Protein 3K25 (pdb70)

InterPro domains:
  IPR008183 Aldose 1-/Glucose-6-phosphate 1-epimerase [PF01263] (28-263)
  IPR011013 Galactose mutarotase-like domain superfamily [SSF74650] (13-287)
  IPR014718 Glycoside hydrolase-type carbohydrate-binding [G3DSA:2.70.98.10] (2-289)

Secondary structure (DSSP, 8-state):
-EEEEE--B--EEEEEETTTTEEEEEEGGGTSEEEEEEETTEE-B-B-TTGGGSTTSPP-BSB-EEBS-SS--GGGEEEETTEEEE--TTBSGGGS--EEEEEE-SSSEEEEEEEE--HHHHTTS-S-EEEEEEEEEETTEEEEEEEEEE-SS---B--EE--EEE-S--TT-EEE-S-SEEEETTT--EEE--S---TTSSEEEEEE---SSSEEEEEETTTTEEEEEEE-TT--EEEEEEESSS-EEEEEEESS-TTHHHH-TT-B---TTEEEEEEEEEEEE--/-EEEEE--B--EEEEEETTTTEEEEEETTSSSEEEEEEETTEE-B-B-HHHHTSTTS---BS--EEBS-SS--GGGEEESSS-EEE--TTBSTTTS--EEEEEE-SSSEEEEEEEE--HHHHHHS-S-EEEEEEEEEETTEEEEEEEEEE-SS---B--EE--EEE-S--TT-EEE--BSEEEETTTTEEEE--S---TTSSEEEEEE--BSSSEEEEEETTTTEEEEEEE-TT--EEEEEEESSSSEEEEEEESS-TTHHHH-TT-B---TTEEEEEEEEEEEE--

Structure (mmCIF, N/CA/C/O backbone):
data_3K25
#
_entry.id   3K25
#
_cell.length_a   145.566
_cell.length_b   145.566
_cell.length_c   60.950
_cell.angle_alpha   90.00
_cell.angle_beta   90.00
_cell.angle_gamma   120.00
#
_symmetry.space_group_name_H-M   'P 65'
#
loop_
_entity.id
_entity.type
_entity.pdbx_description
1 polymer 'Slr1438 protein'
2 non-polymer 'PHOSPHATE ION'
3 water water
#
loop_
_atom_site.group_PDB
_atom_site.id
_atom_site.type_symbol
_atom_site.label_atom_id
_atom_site.label_alt_id
_atom_site.label_comp_id
_atom_site.label_asym_id
_atom_site.label_entity_id
_atom_site.label_seq_id
_atom_site.pdbx_PDB_ins_code
_atom_site.Cartn_x
_atom_site.Cartn_y
_atom_site.Cartn_z
_atom_site.occupancy
_atom_site.B_iso_or_equiv
_atom_site.auth_seq_id
_atom_site.auth_comp_id
_atom_site.auth_asym_id
_atom_site.auth_atom_id
_atom_site.pdbx_PDB_model_num
ATOM 9 N N . TYR A 1 2 ? -61.011 -22.399 19.455 1.00 59.47 2 TYR A N 1
ATOM 10 C CA . TYR A 1 2 ? -61.571 -21.343 18.621 1.00 52.16 2 TYR A CA 1
ATOM 11 C C . TYR A 1 2 ? -60.583 -20.192 18.552 1.00 51.41 2 TYR A C 1
ATOM 12 O O . TYR A 1 2 ? -60.205 -19.623 19.570 1.00 55.06 2 TYR A O 1
ATOM 21 N N . ASN A 1 3 ? -60.161 -19.855 17.341 1.00 43.09 3 ASN A N 1
ATOM 22 C CA . ASN A 1 3 ? -59.201 -18.788 17.154 1.00 39.73 3 ASN A CA 1
ATOM 23 C C . ASN A 1 3 ? -59.715 -17.704 16.243 1.00 32.74 3 ASN A C 1
ATOM 24 O O . ASN A 1 3 ? -60.551 -17.959 15.374 1.00 28.36 3 ASN A O 1
ATOM 29 N N . ILE A 1 4 ? -59.230 -16.485 16.467 1.00 46.69 4 ILE A N 1
ATOM 30 C CA . ILE A 1 4 ? -59.596 -15.346 15.635 1.00 42.99 4 ILE A CA 1
ATOM 31 C C . ILE A 1 4 ? -58.386 -14.449 15.459 1.00 45.20 4 ILE A C 1
ATOM 32 O O . ILE A 1 4 ? -57.709 -14.110 16.430 1.00 47.84 4 ILE A O 1
ATOM 37 N N . SER A 1 5 ? -58.112 -14.087 14.209 1.00 52.87 5 SER A N 1
ATOM 38 C CA . SER A 1 5 ? -56.985 -13.221 13.877 1.00 54.01 5 SER A CA 1
ATOM 39 C C . SER A 1 5 ? -57.401 -12.428 12.667 1.00 50.99 5 SER A C 1
ATOM 40 O O . SER A 1 5 ? -58.424 -12.728 12.055 1.00 47.56 5 SER A O 1
ATOM 43 N N . PHE A 1 6 ? -56.602 -11.431 12.310 1.00 49.54 6 PHE A N 1
ATOM 44 C CA . PHE A 1 6 ? -56.922 -10.613 11.152 1.00 46.18 6 PHE A CA 1
ATOM 45 C C . PHE A 1 6 ? -55.699 -9.911 10.566 1.00 46.09 6 PHE A C 1
ATOM 46 O O . PHE A 1 6 ? -54.760 -9.568 11.283 1.00 48.59 6 PHE A O 1
ATOM 54 N N . THR A 1 7 ? -55.720 -9.710 9.253 1.00 47.08 7 THR A N 1
ATOM 55 C CA . THR A 1 7 ? -54.648 -9.018 8.560 1.00 45.26 7 THR A CA 1
ATOM 56 C C . THR A 1 7 ? -55.195 -7.599 8.459 1.00 43.16 7 THR A C 1
ATOM 57 O O . THR A 1 7 ? -56.349 -7.405 8.085 1.00 40.75 7 THR A O 1
ATOM 61 N N . PRO A 1 8 ? -54.385 -6.588 8.800 1.00 46.32 8 PRO A N 1
ATOM 62 C CA . PRO A 1 8 ? -54.858 -5.200 8.735 1.00 44.49 8 PRO A CA 1
ATOM 63 C C . PRO A 1 8 ? -55.137 -4.730 7.318 1.00 40.02 8 PRO A C 1
ATOM 64 O O . PRO A 1 8 ? -54.987 -5.489 6.361 1.00 41.64 8 PRO A O 1
ATOM 68 N N . ASP A 1 9 ? -55.543 -3.475 7.185 1.00 60.33 9 ASP A N 1
ATOM 69 C CA . ASP A 1 9 ? -55.821 -2.931 5.872 1.00 56.98 9 ASP A CA 1
ATOM 70 C C . ASP A 1 9 ? -54.512 -2.460 5.258 1.00 54.31 9 ASP A C 1
ATOM 71 O O . ASP A 1 9 ? -53.603 -2.037 5.970 1.00 57.91 9 ASP A O 1
ATOM 76 N N . ARG A 1 10 ? -54.410 -2.557 3.937 1.00 31.53 10 ARG A N 1
ATOM 77 C CA . ARG A 1 10 ? -53.229 -2.100 3.215 1.00 28.13 10 ARG A CA 1
ATOM 78 C C . ARG A 1 10 ? -53.702 -1.526 1.894 1.00 23.20 10 ARG A C 1
ATOM 79 O O . ARG A 1 10 ? -54.288 -2.223 1.078 1.00 20.13 10 ARG A O 1
ATOM 87 N N . PRO A 1 11 ? -53.452 -0.232 1.666 1.00 26.35 11 PRO A N 1
ATOM 88 C CA . PRO A 1 11 ? -53.867 0.447 0.432 1.00 25.38 11 PRO A CA 1
ATOM 89 C C . PRO A 1 11 ? -53.139 0.019 -0.822 1.00 25.11 11 PRO A C 1
ATOM 90 O O . PRO A 1 11 ? -52.070 -0.591 -0.765 1.00 28.64 11 PRO A O 1
ATOM 94 N N . LEU A 1 12 ? -53.734 0.356 -1.961 1.00 24.96 12 LEU A N 1
ATOM 95 C CA . LEU A 1 12 ? -53.144 0.038 -3.244 1.00 26.21 12 LEU A CA 1
ATOM 96 C C . LEU A 1 12 ? -51.812 0.785 -3.305 1.00 29.73 12 LEU A C 1
ATOM 97 O O . LEU A 1 12 ? -51.751 2.024 -3.341 1.00 31.50 12 LEU A O 1
ATOM 102 N N . THR A 1 13 ? -50.740 0.004 -3.311 1.00 23.24 13 THR A N 1
ATOM 103 C CA . THR A 1 13 ? -49.395 0.548 -3.311 1.00 21.55 13 THR A CA 1
ATOM 104 C C . THR A 1 13 ? -48.614 0.229 -4.571 1.00 24.95 13 THR A C 1
ATOM 105 O O . THR A 1 13 ? -48.578 -0.920 -5.026 1.00 27.06 13 THR A O 1
ATOM 109 N N . TYR A 1 14 ? -47.988 1.257 -5.132 1.00 28.38 14 TYR A N 1
ATOM 110 C CA . TYR A 1 14 ? -47.166 1.093 -6.319 1.00 29.66 14 TYR A CA 1
ATOM 111 C C . TYR A 1 14 ? -45.727 0.959 -5.867 1.00 32.77 14 TYR A C 1
ATOM 112 O O . TYR A 1 14 ? -45.324 1.564 -4.877 1.00 36.17 14 TYR A O 1
ATOM 121 N N . HIS A 1 15 ? -44.963 0.140 -6.581 1.00 27.25 15 HIS A N 1
ATOM 122 C CA . HIS A 1 15 ? -43.554 -0.090 -6.257 1.00 28.52 15 HIS A CA 1
ATOM 123 C C . HIS A 1 15 ? -42.673 0.276 -7.438 1.00 30.98 15 HIS A C 1
ATOM 124 O O . HIS A 1 15 ? -42.852 -0.231 -8.544 1.00 30.15 15 HIS A O 1
ATOM 131 N N . LEU A 1 16 ? -41.723 1.170 -7.201 1.00 29.00 16 LEU A N 1
ATOM 132 C CA . LEU A 1 16 ? -40.822 1.601 -8.262 1.00 32.96 16 LEU A CA 1
ATOM 133 C C . LEU A 1 16 ? -39.404 1.126 -7.979 1.00 38.65 16 LEU A C 1
ATOM 134 O O . LEU A 1 16 ? -38.990 1.041 -6.816 1.00 39.33 16 LEU A O 1
ATOM 139 N N . GLU A 1 17 ? -38.664 0.813 -9.044 1.00 27.83 17 GLU A N 1
ATOM 140 C CA . GLU A 1 17 ? -37.297 0.353 -8.875 1.00 36.37 17 GLU A CA 1
ATOM 141 C C . GLU A 1 17 ? -36.359 0.450 -10.074 1.00 41.91 17 GLU A C 1
ATOM 142 O O . GLU A 1 17 ? -36.785 0.508 -11.236 1.00 38.95 17 GLU A O 1
ATOM 148 N N . ASP A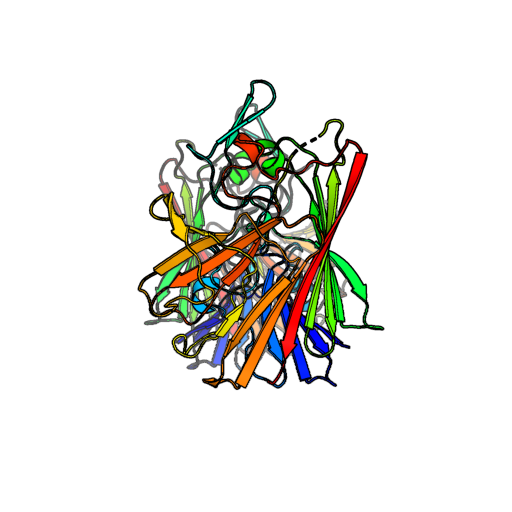 1 18 ? -35.071 0.479 -9.730 1.00 25.80 18 ASP A N 1
ATOM 149 C CA . ASP A 1 18 ? -33.952 0.477 -10.659 1.00 36.90 18 ASP A CA 1
ATOM 150 C C . ASP A 1 18 ? -33.047 -0.596 -10.053 1.00 45.11 18 ASP A C 1
ATOM 151 O O . ASP A 1 18 ? -32.243 -0.309 -9.160 1.00 47.22 18 ASP A O 1
ATOM 156 N N . ASP A 1 19 ? -33.212 -1.837 -10.524 1.00 37.66 19 ASP A N 1
ATOM 157 C CA . ASP A 1 19 ? -32.435 -2.978 -10.031 1.00 47.68 19 ASP A CA 1
ATOM 158 C C . ASP A 1 19 ? -30.944 -2.763 -10.194 1.00 57.00 19 ASP A C 1
ATOM 159 O O . ASP A 1 19 ? -30.146 -3.501 -9.633 1.00 61.28 19 ASP A O 1
ATOM 164 N N . GLN A 1 20 ? -30.579 -1.742 -10.962 1.00 47.27 20 GLN A N 1
ATOM 165 C CA . GLN A 1 20 ? -29.184 -1.417 -11.186 1.00 58.01 20 GLN A CA 1
ATOM 166 C C . GLN A 1 20 ? -28.620 -0.627 -10.026 1.00 60.15 20 GLN A C 1
ATOM 167 O O . GLN A 1 20 ? -27.573 -0.963 -9.491 1.00 65.44 20 GLN A O 1
ATOM 173 N N . SER A 1 21 ? -29.319 0.426 -9.635 1.00 47.19 21 SER A N 1
ATOM 174 C CA . SER A 1 21 ? -28.867 1.257 -8.529 1.00 48.59 21 SER A CA 1
ATOM 175 C C . SER A 1 21 ? -29.357 0.672 -7.227 1.00 49.25 21 SER A C 1
ATOM 176 O O . SER A 1 21 ? -29.052 1.198 -6.161 1.00 51.47 21 SER A O 1
ATOM 179 N N . LEU A 1 22 ? -30.112 -0.421 -7.317 1.00 56.30 22 LEU A N 1
ATOM 180 C CA . LEU A 1 22 ? -30.677 -1.056 -6.132 1.00 54.57 22 LEU A CA 1
ATOM 181 C C . LEU A 1 22 ? -31.578 -0.050 -5.425 1.00 46.55 22 LEU A C 1
ATOM 182 O O . LEU A 1 22 ? -31.534 0.106 -4.201 1.00 46.36 22 LEU A O 1
ATOM 187 N N . ALA A 1 23 ? -32.401 0.631 -6.215 1.00 48.74 23 ALA A N 1
ATOM 188 C CA . ALA A 1 23 ? -33.314 1.629 -5.685 1.00 39.89 23 ALA A CA 1
ATOM 189 C C . ALA A 1 23 ? -34.772 1.207 -5.826 1.00 30.94 23 ALA A C 1
ATOM 190 O O . ALA A 1 23 ? -35.215 0.791 -6.901 1.00 30.90 23 ALA A O 1
ATOM 192 N N . ARG A 1 24 ? -35.511 1.314 -4.730 1.00 55.98 24 ARG A N 1
ATOM 193 C CA . ARG A 1 24 ? -36.919 0.976 -4.743 1.00 47.25 24 ARG A CA 1
ATOM 194 C C . ARG A 1 24 ? -37.731 1.979 -3.937 1.00 38.21 24 ARG A C 1
ATOM 195 O O . ARG A 1 24 ? -37.319 2.433 -2.859 1.00 37.08 24 ARG A O 1
ATOM 203 N N . LEU A 1 25 ? -38.885 2.341 -4.483 1.00 38.20 25 LEU A N 1
ATOM 204 C CA . LEU A 1 25 ? -39.751 3.314 -3.838 1.00 30.73 25 LEU A CA 1
ATOM 205 C C . LEU A 1 25 ? -41.191 2.806 -3.756 1.00 24.43 25 LEU A C 1
ATOM 206 O O . LEU A 1 25 ? -41.649 2.029 -4.609 1.00 23.48 25 LEU A O 1
ATOM 211 N N . SER A 1 26 ? -41.892 3.240 -2.717 1.00 40.01 26 SER A N 1
ATOM 212 C CA . SER A 1 26 ? -43.276 2.850 -2.521 1.00 34.39 26 SER A CA 1
ATOM 213 C C . SER A 1 26 ? -44.160 4.086 -2.540 1.00 28.76 26 SER A C 1
ATOM 214 O O . SER A 1 26 ? -43.992 4.993 -1.724 1.00 28.15 26 SER A O 1
ATOM 217 N N . LEU A 1 27 ? -45.101 4.119 -3.479 1.00 29.19 27 LEU A N 1
ATOM 218 C CA . LEU A 1 27 ? -46.019 5.240 -3.604 1.00 25.25 27 LEU A CA 1
ATOM 219 C C . LEU A 1 27 ? -47.463 4.738 -3.522 1.00 21.62 27 LEU A C 1
ATOM 220 O O . LEU A 1 27 ? -47.838 3.812 -4.230 1.00 20.56 27 LEU A O 1
ATOM 225 N N . VAL A 1 28 ? -48.258 5.318 -2.623 1.00 27.59 28 VAL A N 1
ATOM 226 C CA . VAL A 1 28 ? -49.653 4.918 -2.468 1.00 26.82 28 VAL A CA 1
ATOM 227 C C . VAL A 1 28 ? -50.564 6.126 -2.766 1.00 25.63 28 VAL A C 1
ATOM 228 O O . VAL A 1 28 ? -50.866 6.946 -1.890 1.00 28.90 28 VAL A O 1
ATOM 232 N N . PRO A 1 29 ? -50.995 6.246 -4.036 1.00 28.66 29 PRO A N 1
ATOM 233 C CA . PRO A 1 29 ? -51.853 7.267 -4.657 1.00 29.40 29 PRO A CA 1
ATOM 234 C C . PRO A 1 29 ? -53.187 7.645 -4.013 1.00 27.67 29 PRO A C 1
ATOM 235 O O . PRO A 1 29 ? -53.589 8.798 -4.068 1.00 26.56 29 PRO A O 1
ATOM 239 N N . GLY A 1 30 ? -53.878 6.678 -3.422 1.00 31.47 30 GLY A N 1
ATOM 240 C CA . GLY A 1 30 ? -55.152 6.967 -2.786 1.00 32.87 30 GLY A CA 1
ATOM 241 C C . GLY A 1 30 ? -55.014 7.782 -1.508 1.00 34.56 30 GLY A C 1
ATOM 242 O O . GLY A 1 30 ? -56.006 8.316 -1.002 1.00 34.39 30 GLY A O 1
ATOM 243 N N . ARG A 1 31 ? -53.791 7.875 -0.984 1.00 38.12 31 ARG A N 1
ATOM 244 C CA . ARG A 1 31 ? -53.518 8.631 0.234 1.00 35.48 31 ARG A CA 1
ATOM 245 C C . ARG A 1 31 ? -52.758 9.914 -0.048 1.00 34.95 31 ARG A C 1
ATOM 246 O O . ARG A 1 31 ? -51.739 10.182 0.586 1.00 34.67 31 ARG A O 1
ATOM 254 N N . GLY A 1 32 ? -53.230 10.697 -1.007 1.00 19.02 32 GLY A N 1
ATOM 255 C CA . GLY A 1 32 ? -52.563 11.946 -1.318 1.00 18.06 32 GLY A CA 1
ATOM 256 C C . GLY A 1 32 ? -51.419 11.872 -2.313 1.00 17.26 32 GLY A C 1
ATOM 257 O O . GLY A 1 32 ? -50.574 12.760 -2.313 1.00 19.81 32 GLY A O 1
ATOM 258 N N . GLY A 1 33 ? -51.394 10.854 -3.172 1.00 20.50 33 GLY A N 1
ATOM 259 C CA . GLY A 1 33 ? -50.311 10.726 -4.144 1.00 20.61 33 GLY A CA 1
ATOM 260 C C . GLY A 1 33 ? -48.987 10.750 -3.402 1.00 20.19 33 GLY A C 1
ATOM 261 O O . GLY A 1 33 ? -48.006 11.349 -3.837 1.00 21.72 33 GLY A O 1
ATOM 262 N N . LEU A 1 34 ? -48.984 10.061 -2.269 1.00 19.46 34 LEU A N 1
ATOM 263 C CA . LEU A 1 34 ? -47.864 10.000 -1.355 1.00 21.50 34 LEU A CA 1
ATOM 264 C C . LEU A 1 34 ? -46.776 8.953 -1.555 1.00 25.36 34 LEU A C 1
ATOM 265 O O . LEU A 1 34 ? -47.058 7.760 -1.703 1.00 27.75 34 LEU A O 1
ATOM 270 N N . VAL A 1 35 ? -45.529 9.428 -1.547 1.00 19.65 35 VAL A N 1
ATOM 271 C CA . VAL A 1 35 ? -44.337 8.581 -1.609 1.00 19.43 35 VAL A CA 1
ATOM 272 C C . VAL A 1 35 ? -44.181 8.253 -0.119 1.00 22.70 35 VAL A C 1
ATOM 273 O O . VAL A 1 35 ? -44.010 9.158 0.696 1.00 22.10 35 VAL A O 1
ATOM 277 N N . THR A 1 36 ? -44.250 6.986 0.254 1.00 21.59 36 THR A N 1
ATOM 278 C CA . THR A 1 36 ? -44.136 6.654 1.664 1.00 24.56 36 THR A CA 1
ATOM 279 C C . THR A 1 36 ? -42.732 6.243 2.056 1.00 29.68 36 THR A C 1
ATOM 280 O O . THR A 1 36 ? -42.180 6.763 3.020 1.00 32.74 36 THR A O 1
ATOM 284 N N . GLU A 1 37 ? -42.157 5.306 1.308 1.00 30.00 37 GLU A N 1
ATOM 285 C CA . GLU A 1 37 ? -40.812 4.821 1.612 1.00 33.51 37 GLU A CA 1
ATOM 286 C C . GLU A 1 37 ? -39.924 4.799 0.383 1.00 34.55 37 GLU A C 1
ATOM 287 O O . GLU A 1 37 ? -40.403 4.635 -0.735 1.00 33.26 37 GLU A O 1
ATOM 293 N N . TRP A 1 38 ? -38.624 4.960 0.602 1.00 32.04 38 TRP A N 1
ATOM 294 C CA . TRP A 1 38 ? -37.644 4.961 -0.483 1.00 34.39 38 TRP A CA 1
ATOM 295 C C . TRP A 1 38 ? -36.329 4.371 0.015 1.00 41.62 38 TRP A C 1
ATOM 296 O O . TRP A 1 38 ? -35.820 4.790 1.051 1.00 44.26 38 TRP A O 1
ATOM 307 N N . THR A 1 39 ? -35.799 3.377 -0.701 1.00 30.03 39 THR A N 1
ATOM 308 C CA . THR A 1 39 ? -34.522 2.749 -0.322 1.00 36.83 39 THR A CA 1
ATOM 309 C C . THR A 1 39 ? -33.519 2.637 -1.461 1.00 42.57 39 THR A C 1
ATOM 310 O O . THR A 1 39 ? -33.863 2.319 -2.599 1.00 41.97 39 THR A O 1
ATOM 314 N N . VAL A 1 40 ? -32.268 2.909 -1.116 1.00 39.98 40 VAL A N 1
ATOM 315 C CA . VAL A 1 40 ? -31.149 2.846 -2.041 1.00 47.96 40 VAL A CA 1
ATOM 316 C C . VAL A 1 40 ? -30.157 1.855 -1.459 1.00 57.50 40 VAL A C 1
ATOM 317 O O . VAL A 1 40 ? -29.574 2.091 -0.405 1.00 60.21 40 VAL A O 1
ATOM 321 N N . GLN A 1 41 ? -29.973 0.737 -2.148 1.00 67.77 41 GLN A N 1
ATOM 322 C CA . GLN A 1 41 ? -29.063 -0.299 -1.683 1.00 75.42 41 GLN A CA 1
ATOM 323 C C . GLN A 1 41 ? -29.589 -0.872 -0.378 1.00 74.62 41 GLN A C 1
ATOM 324 O O . GLN A 1 41 ? -28.821 -1.349 0.455 1.00 79.35 41 GLN A O 1
ATOM 330 N N . GLY A 1 42 ? -30.903 -0.795 -0.197 1.00 50.00 42 GLY A N 1
ATOM 331 C CA . GLY A 1 42 ? -31.516 -1.342 1.003 1.00 49.30 42 GLY A CA 1
ATOM 332 C C . GLY A 1 42 ? -31.565 -0.443 2.223 1.00 46.71 42 GLY A C 1
ATOM 333 O O . GLY A 1 42 ? -32.200 -0.784 3.225 1.00 43.69 42 GLY A O 1
ATOM 334 N N . GLN A 1 43 ? -30.894 0.700 2.156 1.00 58.05 43 GLN A N 1
ATOM 335 C CA . GLN A 1 43 ? -30.906 1.620 3.279 1.00 56.62 43 GLN A CA 1
ATOM 336 C C . GLN A 1 43 ? -32.043 2.640 3.110 1.00 47.24 43 GLN A C 1
ATOM 337 O O . GLN A 1 43 ? -32.230 3.221 2.035 1.00 42.94 43 GLN A O 1
ATOM 343 N N . PRO A 1 44 ? -32.837 2.844 4.174 1.00 49.39 44 PRO A N 1
ATOM 344 C CA . PRO A 1 44 ? -33.968 3.779 4.186 1.00 42.18 44 PRO A CA 1
ATOM 345 C C . PRO A 1 44 ? -33.564 5.244 4.106 1.00 39.11 44 PRO A C 1
ATOM 346 O O . PRO A 1 44 ? -33.006 5.805 5.049 1.00 43.02 44 PRO A O 1
ATOM 350 N N . ILE A 1 45 ? -33.855 5.867 2.976 1.00 46.67 45 ILE A N 1
ATOM 351 C CA . ILE A 1 45 ? -33.532 7.266 2.812 1.00 42.04 45 ILE A CA 1
ATOM 352 C C . ILE A 1 45 ? -34.663 8.139 3.361 1.00 36.01 45 ILE A C 1
ATOM 353 O O . ILE A 1 45 ? -34.428 9.279 3.754 1.00 36.49 45 ILE A O 1
ATOM 358 N N . LEU A 1 46 ? -35.880 7.590 3.424 1.00 36.28 46 LEU A N 1
ATOM 359 C CA . LEU A 1 46 ? -37.032 8.311 3.983 1.00 32.07 46 LEU A CA 1
ATOM 360 C C . LEU A 1 46 ? -37.473 7.679 5.294 1.00 33.81 46 LEU A C 1
ATOM 361 O O . LEU A 1 46 ? -37.266 6.484 5.511 1.00 37.28 46 LEU A O 1
ATOM 366 N N . TYR A 1 47 ? -38.077 8.481 6.168 1.00 40.31 47 TYR A N 1
ATOM 367 C CA . TYR A 1 47 ? -38.586 7.987 7.447 1.00 42.07 47 TYR A CA 1
ATOM 368 C C . TYR A 1 47 ? -40.073 7.759 7.261 1.00 39.91 47 TYR A C 1
ATOM 369 O O . TYR A 1 47 ? -40.718 8.521 6.543 1.00 36.33 47 TYR A O 1
ATOM 378 N N . PHE A 1 48 ? -40.627 6.739 7.910 1.00 40.09 48 PHE A N 1
ATOM 379 C CA . PHE A 1 48 ? -42.050 6.477 7.752 1.00 39.36 48 PHE A CA 1
ATOM 380 C C . PHE A 1 48 ? -42.665 5.740 8.927 1.00 42.82 48 PHE A C 1
ATOM 381 O O . PHE A 1 48 ? -42.256 4.634 9.260 1.00 43.93 48 PHE A O 1
ATOM 389 N N . ASP A 1 49 ? -43.662 6.356 9.544 1.00 38.82 49 ASP A N 1
ATOM 390 C CA . ASP A 1 49 ? -44.336 5.754 10.684 1.00 44.63 49 ASP A CA 1
ATOM 391 C C . ASP A 1 49 ? -45.452 4.824 10.196 1.00 41.69 49 ASP A C 1
ATOM 392 O O . ASP A 1 49 ? -46.593 5.253 10.003 1.00 37.67 49 ASP A O 1
ATOM 397 N N . ARG A 1 50 ? -45.111 3.548 10.020 1.00 45.06 50 ARG A N 1
ATOM 398 C CA . ARG A 1 50 ? -46.043 2.527 9.536 1.00 43.21 50 ARG A CA 1
ATOM 399 C C . ARG A 1 50 ? -47.270 2.299 10.406 1.00 44.09 50 ARG A C 1
ATOM 400 O O . ARG A 1 50 ? -48.393 2.246 9.902 1.00 41.16 50 ARG A O 1
ATOM 408 N N . GLU A 1 51 ? -47.061 2.154 11.707 1.00 63.89 51 GLU A N 1
ATOM 409 C CA . GLU A 1 51 ? -48.172 1.929 12.613 1.00 64.12 51 GLU A CA 1
ATOM 410 C C . GLU A 1 51 ? -49.192 3.044 12.514 1.00 59.75 51 GLU A C 1
ATOM 411 O O . GLU A 1 51 ? -50.387 2.802 12.357 1.00 57.48 51 GLU A O 1
ATOM 417 N N . ARG A 1 52 ? -48.711 4.274 12.603 1.00 50.26 52 ARG A N 1
ATOM 418 C CA . ARG A 1 52 ? -49.591 5.426 12.522 1.00 44.47 52 ARG A CA 1
ATOM 419 C C . ARG A 1 52 ? -50.364 5.427 11.201 1.00 38.04 52 ARG A C 1
ATOM 420 O O . ARG A 1 52 ? -51.563 5.707 11.179 1.00 35.13 52 ARG A O 1
ATOM 428 N N . PHE A 1 53 ? -49.672 5.096 10.111 1.00 51.68 53 PHE A N 1
ATOM 429 C CA . PHE A 1 53 ? -50.270 5.073 8.776 1.00 46.00 53 PHE A CA 1
ATOM 430 C C . PHE A 1 53 ? -51.446 4.102 8.688 1.00 47.47 53 PHE A C 1
ATOM 431 O O . PHE A 1 53 ? -52.169 4.062 7.681 1.00 43.87 53 PHE A O 1
ATOM 439 N N . GLN A 1 54 ? -51.636 3.325 9.749 1.00 52.66 54 GLN A N 1
ATOM 440 C CA . GLN A 1 54 ? -52.708 2.348 9.778 1.00 54.47 54 GLN A CA 1
ATOM 441 C C . GLN A 1 54 ? -54.064 2.963 10.119 1.00 54.64 54 GLN A C 1
ATOM 442 O O . GLN A 1 54 ? -55.080 2.525 9.589 1.00 52.58 54 GLN A O 1
ATOM 448 N N . ASP A 1 55 ? -54.100 3.968 10.991 1.00 52.61 55 ASP A N 1
ATOM 449 C CA . ASP A 1 55 ? -55.376 4.618 11.297 1.00 53.81 55 ASP A CA 1
ATOM 450 C C . ASP A 1 55 ? -55.552 5.657 10.190 1.00 52.30 55 ASP A C 1
ATOM 451 O O . ASP A 1 55 ? -54.952 6.729 10.227 1.00 52.73 55 ASP A O 1
ATOM 456 N N . PRO A 1 56 ? -56.394 5.356 9.195 1.00 64.17 56 PRO A N 1
ATOM 457 C CA . PRO A 1 56 ? -56.615 6.278 8.084 1.00 61.73 56 PRO A CA 1
ATOM 458 C C . PRO A 1 56 ? -56.973 7.706 8.467 1.00 62.55 56 PRO A C 1
ATOM 459 O O . PRO A 1 56 ? -56.953 8.588 7.612 1.00 61.93 56 PRO A O 1
ATOM 463 N N . SER A 1 57 ? -57.283 7.947 9.740 1.00 44.54 57 SER A N 1
ATOM 464 C CA . SER A 1 57 ? -57.654 9.297 10.174 1.00 44.45 57 SER A CA 1
ATOM 465 C C . SER A 1 57 ? -56.476 10.160 10.612 1.00 44.73 57 SER A C 1
ATOM 466 O O . SER A 1 57 ? -56.558 11.382 10.572 1.00 48.44 57 SER A O 1
ATOM 469 N N . LEU A 1 58 ? -55.385 9.530 11.033 1.00 37.65 58 LEU A N 1
ATOM 470 C CA . LEU A 1 58 ? -54.207 10.265 11.480 1.00 37.63 58 LEU A CA 1
ATOM 471 C C . LEU A 1 58 ? -53.378 10.818 10.331 1.00 33.19 58 LEU A C 1
ATOM 472 O O . LEU A 1 58 ? -53.244 10.186 9.276 1.00 30.27 58 LEU A O 1
ATOM 477 N N . SER A 1 59 ? -52.835 12.014 10.542 1.00 41.54 59 SER A N 1
ATOM 478 C CA . SER A 1 59 ? -52.016 12.670 9.538 1.00 36.24 59 SER A CA 1
ATOM 479 C C . SER A 1 59 ? -50.798 11.801 9.313 1.00 36.59 59 SER A C 1
ATOM 480 O O . SER A 1 59 ? -50.294 11.174 10.242 1.00 39.02 59 SER A O 1
ATOM 483 N N . VAL A 1 60 ? -50.324 11.759 8.080 1.00 32.46 60 VAL A N 1
ATOM 484 C CA . VAL A 1 60 ? -49.166 10.945 7.780 1.00 32.46 60 VAL A CA 1
ATOM 485 C C . VAL A 1 60 ? -47.918 11.596 8.350 1.00 34.90 60 VAL A C 1
ATOM 486 O O . VAL A 1 60 ? -47.746 12.810 8.254 1.00 38.23 60 VAL A O 1
ATOM 490 N N . ARG A 1 61 ? -47.073 10.770 8.966 1.00 36.01 61 ARG A N 1
ATOM 491 C CA . ARG A 1 61 ? -45.806 11.195 9.562 1.00 37.16 61 ARG A CA 1
ATOM 492 C C . ARG A 1 61 ? -44.703 10.398 8.906 1.00 37.39 61 ARG A C 1
ATOM 493 O O . ARG A 1 61 ? -44.396 9.281 9.324 1.00 40.05 61 ARG A O 1
ATOM 501 N N . GLY A 1 62 ? -44.109 10.977 7.875 1.00 24.59 62 GLY A N 1
ATOM 502 C CA . GLY A 1 62 ? -43.043 10.301 7.172 1.00 24.04 62 GLY A CA 1
ATOM 503 C C . GLY A 1 62 ? -43.340 10.410 5.699 1.00 20.46 62 GLY A C 1
ATOM 504 O O . GLY A 1 62 ? -44.351 10.990 5.325 1.00 18.09 62 GLY A O 1
ATOM 505 N N . GLY A 1 63 ? -42.476 9.858 4.860 1.00 29.09 63 GLY A N 1
ATOM 506 C CA . GLY A 1 63 ? -42.719 9.946 3.437 1.00 25.97 63 GLY A CA 1
ATOM 507 C C . GLY A 1 63 ? -42.594 11.371 2.925 1.00 23.87 63 GLY A C 1
ATOM 508 O O . GLY A 1 63 ? -41.868 12.195 3.501 1.00 26.43 63 GLY A O 1
ATOM 509 N N . ILE A 1 64 ? -43.315 11.671 1.848 1.00 22.67 64 ILE A N 1
ATOM 510 C CA . ILE A 1 64 ? -43.256 12.992 1.253 1.00 21.33 64 ILE A CA 1
ATOM 511 C C . ILE A 1 64 ? -44.638 13.606 1.025 1.00 16.96 64 ILE A C 1
ATOM 512 O O . ILE A 1 64 ? -45.172 13.594 -0.090 1.00 17.90 64 ILE A O 1
ATOM 517 N N . PRO A 1 65 ? -45.251 14.132 2.095 1.00 15.58 65 PRO A N 1
ATOM 518 C CA . PRO A 1 65 ? -46.575 14.747 1.958 1.00 16.84 65 PRO A CA 1
ATOM 519 C C . PRO A 1 65 ? -46.563 15.989 1.047 1.00 14.33 65 PRO A C 1
ATOM 520 O O . PRO A 1 65 ? -45.569 16.725 0.960 1.00 15.46 65 PRO A O 1
ATOM 524 N N . ILE A 1 66 ? -47.681 16.193 0.360 1.00 24.22 66 ILE A N 1
ATOM 525 C CA . ILE A 1 66 ? -47.855 17.304 -0.565 1.00 25.04 66 ILE A CA 1
ATOM 526 C C . ILE A 1 66 ? -48.708 18.384 0.081 1.00 25.39 66 ILE A C 1
ATOM 527 O O . ILE A 1 66 ? -49.769 18.089 0.640 1.00 27.70 66 ILE A O 1
ATOM 532 N N . LEU A 1 67 ? -48.248 19.633 -0.006 1.00 19.93 67 LEU A N 1
ATOM 533 C CA . LEU A 1 67 ? -48.972 20.768 0.577 1.00 20.40 67 LEU A CA 1
ATOM 534 C C . LEU A 1 67 ? -49.602 21.643 -0.518 1.00 20.12 67 LEU A C 1
ATOM 535 O O . LEU A 1 67 ? -48.885 22.326 -1.274 1.00 20.65 67 LEU A O 1
ATOM 540 N N . PHE A 1 68 ? -50.936 21.632 -0.594 1.00 21.37 68 PHE A N 1
ATOM 541 C CA . PHE A 1 68 ? -51.671 22.407 -1.606 1.00 21.18 68 PHE A CA 1
ATOM 542 C C . PHE A 1 68 ? -53.154 22.541 -1.226 1.00 20.63 68 PHE A C 1
ATOM 543 O O . PHE A 1 68 ? -53.770 21.582 -0.768 1.00 20.27 68 PHE A O 1
ATOM 551 N N . PRO A 1 69 ? -53.766 23.714 -1.449 1.00 25.97 69 PRO A N 1
ATOM 552 C CA . PRO A 1 69 ? -53.258 24.961 -2.022 1.00 26.22 69 PRO A CA 1
ATOM 553 C C . PRO A 1 69 ? -52.552 25.915 -1.049 1.00 27.23 69 PRO A C 1
ATOM 554 O O . PRO A 1 69 ? -52.419 27.094 -1.343 1.00 30.70 69 PRO A O 1
ATOM 558 N N . ILE A 1 70 ? -52.126 25.424 0.112 1.00 20.11 70 ILE A N 1
ATOM 559 C CA . ILE A 1 70 ? -51.380 26.276 1.045 1.00 20.09 70 ILE A CA 1
ATOM 560 C C . ILE A 1 70 ? -50.380 25.434 1.820 1.00 20.11 70 ILE A C 1
ATOM 561 O O . ILE A 1 70 ? -50.511 24.205 1.908 1.00 18.82 70 ILE A O 1
ATOM 566 N N . CYS A 1 71 ? -49.374 26.107 2.371 1.00 19.43 71 CYS A N 1
ATOM 567 C CA . CYS A 1 71 ? -48.373 25.456 3.192 1.00 22.39 71 CYS A CA 1
ATOM 568 C C . CYS A 1 71 ? -48.565 26.071 4.584 1.00 26.23 71 CYS A C 1
ATOM 569 O O . CYS A 1 71 ? -48.646 27.295 4.734 1.00 31.02 71 CYS A O 1
ATOM 572 N N . GLY A 1 72 ? -48.663 25.217 5.597 1.00 16.12 72 GLY A N 1
ATOM 573 C CA . GLY A 1 72 ? -48.875 25.710 6.943 1.00 20.36 72 GLY A CA 1
ATOM 574 C C . GLY A 1 72 ? -50.358 25.974 7.147 1.00 23.25 72 GLY A C 1
ATOM 575 O O . GLY A 1 72 ? -51.207 25.456 6.407 1.00 19.06 72 GLY A O 1
ATOM 576 N N . ASN A 1 73 ? -50.694 26.796 8.133 1.00 34.22 73 ASN A N 1
ATOM 577 C CA . ASN A 1 73 ? -52.100 27.069 8.387 1.00 37.19 73 ASN A CA 1
ATOM 578 C C . ASN A 1 73 ? -52.425 28.530 8.130 1.00 38.21 73 ASN A C 1
ATOM 579 O O . ASN A 1 73 ? -51.546 29.325 7.800 1.00 37.89 73 ASN A O 1
ATOM 584 N N . LEU A 1 74 ? -53.701 28.870 8.275 1.00 34.86 74 LEU A N 1
ATOM 585 C CA . LEU A 1 74 ? -54.153 30.237 8.084 1.00 37.62 74 LEU A CA 1
ATOM 586 C C . LEU A 1 74 ? -54.782 30.731 9.383 1.00 44.44 74 LEU A C 1
ATOM 587 O O . LEU A 1 74 ? -55.339 29.948 10.152 1.00 45.71 74 LEU A O 1
ATOM 592 N N . PRO A 1 75 ? -54.680 32.042 9.651 1.00 31.71 75 PRO A N 1
ATOM 593 C CA . PRO A 1 75 ? -55.270 32.584 10.876 1.00 38.53 75 PRO A CA 1
ATOM 594 C C . PRO A 1 75 ? -56.770 32.315 10.814 1.00 41.73 75 PRO A C 1
ATOM 595 O O . PRO A 1 75 ? -57.424 32.629 9.816 1.00 41.64 75 PRO A O 1
ATOM 599 N N . GLN A 1 76 ? -57.312 31.729 11.872 1.00 48.61 76 GLN A N 1
ATOM 600 C CA . GLN A 1 76 ? -58.739 31.422 11.920 1.00 52.67 76 GLN A CA 1
ATOM 601 C C . GLN A 1 76 ? -59.039 30.314 10.913 1.00 47.05 76 GLN A C 1
ATOM 602 O O . GLN A 1 76 ? -60.204 29.982 10.672 1.00 47.11 76 GLN A O 1
ATOM 608 N N . ASP A 1 77 ? -57.987 29.755 10.318 1.00 46.97 77 ASP A N 1
ATOM 609 C CA . ASP A 1 77 ? -58.149 28.704 9.324 1.00 41.72 77 ASP A CA 1
ATOM 610 C C . ASP A 1 77 ? -59.002 29.163 8.142 1.00 39.98 77 ASP A C 1
ATOM 611 O O . ASP A 1 77 ? -59.746 28.372 7.557 1.00 36.18 77 ASP A O 1
ATOM 616 N N . GLN A 1 78 ? -58.903 30.442 7.791 1.00 41.03 78 GLN A N 1
ATOM 617 C CA . GLN A 1 78 ? -59.662 30.937 6.659 1.00 42.45 78 GLN A CA 1
ATOM 618 C C . GLN A 1 78 ? -59.017 32.094 5.909 1.00 41.12 78 GLN A C 1
ATOM 619 O O . GLN A 1 78 ? -58.043 32.701 6.367 1.00 38.85 78 GLN A O 1
ATOM 625 N N . PHE A 1 79 ? -59.576 32.366 4.731 1.00 38.42 79 PHE A N 1
ATOM 626 C CA . PHE A 1 79 ? -59.139 33.450 3.865 1.00 38.83 79 PHE A CA 1
ATOM 627 C C . PHE A 1 79 ? -60.350 33.897 3.069 1.00 40.37 79 PHE A C 1
ATOM 628 O O . PHE A 1 79 ? -61.206 33.090 2.705 1.00 39.30 79 PHE A O 1
ATOM 636 N N . ASN A 1 80 ? -60.424 35.194 2.818 1.00 49.11 80 ASN A N 1
ATOM 637 C CA . ASN A 1 80 ? -61.535 35.744 2.066 1.00 52.66 80 ASN A CA 1
ATOM 638 C C . ASN A 1 80 ? -61.132 35.884 0.618 1.00 47.95 80 ASN A C 1
ATOM 639 O O . ASN A 1 80 ? -59.978 36.172 0.315 1.00 46.90 80 ASN A O 1
ATOM 644 N N . HIS A 1 81 ? -62.082 35.650 -0.275 1.00 51.98 81 HIS A N 1
ATOM 645 C CA . HIS A 1 81 ? -61.840 35.809 -1.702 1.00 49.74 81 HIS A CA 1
ATOM 646 C C . HIS A 1 81 ? -63.119 36.331 -2.322 1.00 53.91 81 HIS A C 1
ATOM 647 O O . HIS A 1 81 ? -64.179 35.715 -2.197 1.00 54.88 81 HIS A O 1
ATOM 654 N N . ALA A 1 82 ? -63.015 37.472 -2.986 1.00 36.16 82 ALA A N 1
ATOM 655 C CA . ALA A 1 82 ? -64.177 38.081 -3.625 1.00 44.46 82 ALA A CA 1
ATOM 656 C C . ALA A 1 82 ? -65.339 38.188 -2.637 1.00 49.97 82 ALA A C 1
ATOM 657 O O . ALA A 1 82 ? -66.440 37.694 -2.898 1.00 51.57 82 ALA A O 1
ATOM 659 N N . GLY A 1 83 ? -65.075 38.830 -1.502 1.00 140.80 83 GLY A N 1
ATOM 660 C CA . GLY A 1 83 ? -66.096 39.005 -0.486 1.00 147.56 83 GLY A CA 1
ATOM 661 C C . GLY A 1 83 ? -66.348 37.768 0.353 1.00 147.26 83 GLY A C 1
ATOM 662 O O . GLY A 1 83 ? -66.340 37.833 1.582 1.00 150.03 83 GLY A O 1
ATOM 663 N N . LYS A 1 84 ? -66.569 36.638 -0.311 1.00 67.20 84 LYS A N 1
ATOM 664 C CA . LYS A 1 84 ? -66.840 35.377 0.372 1.00 63.55 84 LYS A CA 1
ATOM 665 C C . LYS A 1 84 ? -65.672 34.894 1.231 1.00 57.09 84 LYS A C 1
ATOM 666 O O . LYS A 1 84 ? -64.517 35.266 1.010 1.00 53.92 84 LYS A O 1
ATOM 672 N N . SER A 1 85 ? -65.988 34.057 2.216 1.00 53.88 85 SER A N 1
ATOM 673 C CA . SER A 1 85 ? -64.984 33.513 3.129 1.00 48.43 85 SER A CA 1
ATOM 674 C C . SER A 1 85 ? -64.826 31.996 2.947 1.00 42.28 85 SER A C 1
ATOM 675 O O . SER A 1 85 ? -65.812 31.275 2.741 1.00 41.64 85 SER A O 1
ATOM 678 N N . TYR A 1 86 ? -63.585 31.518 3.021 1.00 37.02 86 TYR A N 1
ATOM 679 C CA . TYR A 1 86 ? -63.307 30.090 2.840 1.00 33.25 86 TYR A CA 1
ATOM 680 C C . TYR A 1 86 ? -62.455 29.489 3.950 1.00 33.63 86 TYR A C 1
ATOM 681 O O . TYR A 1 86 ? -61.540 30.134 4.451 1.00 35.46 86 TYR A O 1
ATOM 690 N N . ARG A 1 87 ? -62.757 28.245 4.315 1.00 46.20 87 ARG A N 1
ATOM 691 C CA . ARG A 1 87 ? -62.035 27.534 5.370 1.00 47.79 87 ARG A CA 1
ATOM 692 C C . ARG A 1 87 ? -61.086 26.480 4.798 1.00 40.72 87 ARG A C 1
ATOM 693 O O . ARG A 1 87 ? -61.486 25.640 4.000 1.00 39.89 87 ARG A O 1
ATOM 701 N N . LEU A 1 88 ? -59.833 26.520 5.224 1.00 34.76 88 LEU A N 1
ATOM 702 C CA . LEU A 1 88 ? -58.830 25.565 4.771 1.00 30.67 88 LEU A CA 1
ATOM 703 C C . LEU A 1 88 ? -57.967 25.085 5.920 1.00 32.36 88 LEU A C 1
ATOM 704 O O . LEU A 1 88 ? -57.387 25.895 6.653 1.00 34.20 88 LEU A O 1
ATOM 709 N N . LYS A 1 89 ? -57.865 23.767 6.065 1.00 52.04 89 LYS A N 1
ATOM 710 C CA . LYS A 1 89 ? -57.047 23.180 7.119 1.00 52.46 89 LYS A CA 1
ATOM 711 C C . LYS A 1 89 ? -55.569 23.328 6.783 1.00 48.92 89 LYS A C 1
ATOM 712 O O . LYS A 1 89 ? -55.197 23.611 5.645 1.00 45.49 89 LYS A O 1
ATOM 718 N N . GLN A 1 90 ? -54.727 23.132 7.785 1.00 33.05 90 GLN A N 1
ATOM 719 C CA . GLN A 1 90 ? -53.286 23.243 7.612 1.00 31.32 90 GLN A CA 1
ATOM 720 C C . GLN A 1 90 ? -52.734 22.331 6.506 1.00 27.34 90 GLN A C 1
ATOM 721 O O . GLN A 1 90 ? -52.908 21.114 6.560 1.00 27.04 90 GLN A O 1
ATOM 727 N N . HIS A 1 91 ? -52.075 22.934 5.514 1.00 35.34 91 HIS A N 1
ATOM 728 C CA . HIS A 1 91 ? -51.475 22.208 4.396 1.00 28.33 91 HIS A CA 1
ATOM 729 C C . HIS A 1 91 ? -52.451 21.813 3.309 1.00 26.56 91 HIS A C 1
ATOM 730 O O . HIS A 1 91 ? -52.132 20.998 2.438 1.00 25.05 91 HIS A O 1
ATOM 737 N N . GLY A 1 92 ? -53.650 22.379 3.367 1.00 21.58 92 GLY A N 1
ATOM 738 C CA . GLY A 1 92 ? -54.639 22.090 2.344 1.00 20.06 92 GLY A CA 1
ATOM 739 C C . GLY A 1 92 ? -55.344 20.748 2.403 1.00 18.85 92 GLY A C 1
ATOM 740 O O . GLY A 1 92 ? -55.601 20.201 3.479 1.00 20.62 92 GLY A O 1
ATOM 741 N N . PHE A 1 93 ? -55.648 20.207 1.231 1.00 24.57 93 PHE A N 1
ATOM 742 C CA . PHE A 1 93 ? -56.360 18.937 1.143 1.00 21.35 93 PHE A CA 1
ATOM 743 C C . PHE A 1 93 ? -55.720 17.914 0.212 1.00 18.63 93 PHE A C 1
ATOM 744 O O . PHE A 1 93 ? -56.139 16.760 0.181 1.00 19.73 93 PHE A O 1
ATOM 752 N N . ALA A 1 94 ? -54.727 18.339 -0.557 1.00 24.98 94 ALA A N 1
ATOM 753 C CA . ALA A 1 94 ? -54.081 17.433 -1.488 1.00 23.27 94 ALA A CA 1
ATOM 754 C C . ALA A 1 94 ? -53.584 16.189 -0.755 1.00 25.37 94 ALA A C 1
ATOM 755 O O . ALA A 1 94 ? -53.735 15.059 -1.244 1.00 24.98 94 ALA A O 1
ATOM 757 N N . ARG A 1 95 ? -53.017 16.402 0.430 1.00 24.27 95 ARG A N 1
ATOM 758 C CA . ARG A 1 95 ? -52.482 15.309 1.234 1.00 22.99 95 ARG A CA 1
ATOM 759 C C . ARG A 1 95 ? -53.565 14.313 1.649 1.00 24.36 95 ARG A C 1
ATOM 760 O O . ARG A 1 95 ? -53.296 13.122 1.784 1.00 25.30 95 ARG A O 1
ATOM 768 N N . ASP A 1 96 ? -54.781 14.822 1.841 1.00 26.31 96 ASP A N 1
ATOM 769 C CA . ASP A 1 96 ? -55.937 14.048 2.292 1.00 24.46 96 ASP A CA 1
ATOM 770 C C . ASP A 1 96 ? -56.833 13.407 1.238 1.00 23.82 96 ASP A C 1
ATOM 771 O O . ASP A 1 96 ? -57.842 12.805 1.594 1.00 24.93 96 ASP A O 1
ATOM 776 N N . LEU A 1 97 ? -56.493 13.529 -0.042 1.00 21.00 97 LEU A N 1
ATOM 777 C CA . LEU A 1 97 ? -57.346 12.974 -1.097 1.00 20.12 97 LEU A CA 1
ATOM 778 C C . LEU A 1 97 ? -56.699 11.946 -2.000 1.00 20.04 97 LEU A C 1
ATOM 779 O O . LEU A 1 97 ? -55.475 11.898 -2.141 1.00 20.53 97 LEU A O 1
ATOM 784 N N . PRO A 1 98 ? -57.523 11.094 -2.628 1.00 25.48 98 PRO A N 1
ATOM 785 C CA . PRO A 1 98 ? -56.936 10.088 -3.522 1.00 25.20 98 PRO A CA 1
ATOM 786 C C . PRO A 1 98 ? -56.640 10.685 -4.891 1.00 27.37 98 PRO A C 1
ATOM 787 O O . PRO A 1 98 ? -57.403 11.512 -5.389 1.00 28.68 98 PRO A O 1
ATOM 791 N N . TRP A 1 99 ? -55.513 10.271 -5.468 1.00 25.36 99 TRP A N 1
ATOM 792 C CA . TRP A 1 99 ? -55.066 10.695 -6.792 1.00 26.00 99 TRP A CA 1
ATOM 793 C C . TRP A 1 99 ? -55.234 9.483 -7.723 1.00 26.94 99 TRP A C 1
ATOM 794 O O . TRP A 1 99 ? -55.279 8.342 -7.251 1.00 28.28 99 TRP A O 1
ATOM 805 N N . GLU A 1 100 ? -55.336 9.714 -9.032 1.00 28.50 100 GLU A N 1
ATOM 806 C CA . GLU A 1 100 ? -55.490 8.607 -9.985 1.00 30.07 100 GLU A CA 1
ATOM 807 C C . GLU A 1 100 ? -54.220 8.454 -10.802 1.00 31.39 100 GLU A C 1
ATOM 808 O O . GLU A 1 100 ? -53.567 9.452 -11.133 1.00 33.41 100 GLU A O 1
ATOM 814 N N . VAL A 1 101 ? -53.875 7.216 -11.148 1.00 26.47 101 VAL A N 1
ATOM 815 C CA . VAL A 1 101 ? -52.703 6.989 -11.983 1.00 27.83 101 VAL A CA 1
ATOM 816 C C . VAL A 1 101 ? -53.155 7.182 -13.437 1.00 31.50 101 VAL A C 1
ATOM 817 O O . VAL A 1 101 ? -54.055 6.483 -13.912 1.00 35.35 101 VAL A O 1
ATOM 821 N N . ILE A 1 102 ? -52.545 8.137 -14.135 1.00 21.65 102 ILE A N 1
ATOM 822 C CA . ILE A 1 102 ? -52.909 8.404 -15.522 1.00 25.11 102 ILE A CA 1
ATOM 823 C C . ILE A 1 102 ? -51.736 8.174 -16.453 1.00 29.25 102 ILE A C 1
ATOM 824 O O . ILE A 1 102 ? -51.720 8.672 -17.574 1.00 34.35 102 ILE A O 1
ATOM 829 N N . GLY A 1 103 ? -50.747 7.427 -15.991 1.00 35.82 103 GLY A N 1
ATOM 830 C CA . GLY A 1 103 ? -49.596 7.167 -16.831 1.00 37.72 103 GLY A CA 1
ATOM 831 C C . GLY A 1 103 ? -48.492 6.360 -16.177 1.00 38.08 103 GLY A C 1
ATOM 832 O O . GLY A 1 103 ? -48.390 6.270 -14.950 1.00 32.09 103 GLY A O 1
ATOM 833 N N . GLN A 1 104 ? -47.652 5.769 -17.012 1.00 33.95 104 GLN A N 1
ATOM 834 C CA . GLN A 1 104 ? -46.538 4.968 -16.531 1.00 37.63 104 GLN A CA 1
ATOM 835 C C . GLN A 1 104 ? -45.522 4.758 -17.645 1.00 43.29 104 GLN A C 1
ATOM 836 O O . GLN A 1 104 ? -45.887 4.455 -18.786 1.00 45.38 104 GLN A O 1
ATOM 842 N N . GLN A 1 105 ? -44.251 4.942 -17.304 1.00 41.46 105 GLN A N 1
ATOM 843 C CA . GLN A 1 105 ? -43.157 4.753 -18.243 1.00 46.52 105 GLN A CA 1
ATOM 844 C C . GLN A 1 105 ? -42.052 4.023 -17.528 1.00 48.10 105 GLN A C 1
ATOM 845 O O . GLN A 1 105 ? -41.880 4.161 -16.320 1.00 44.54 105 GLN A O 1
ATOM 851 N N . THR A 1 106 ? -41.296 3.244 -18.283 1.00 40.35 106 THR A N 1
ATOM 852 C CA . THR A 1 106 ? -40.219 2.463 -17.702 1.00 44.10 106 THR A CA 1
ATOM 853 C C . THR A 1 106 ? -39.004 2.373 -18.645 1.00 50.37 106 THR A C 1
ATOM 854 O O . THR A 1 106 ? -38.325 1.347 -18.709 1.00 55.03 106 THR A O 1
ATOM 858 N N . GLN A 1 107 ? -38.723 3.457 -19.365 1.00 59.26 107 GLN A N 1
ATOM 859 C CA . GLN A 1 107 ? -37.592 3.464 -20.286 1.00 66.68 107 GLN A CA 1
ATOM 860 C C . GLN A 1 107 ? -36.366 4.223 -19.768 1.00 66.71 107 GLN A C 1
ATOM 861 O O . GLN A 1 107 ? -35.278 3.656 -19.680 1.00 69.90 107 GLN A O 1
ATOM 867 N N . ASP A 1 108 ? -36.533 5.497 -19.426 1.00 57.32 108 ASP A N 1
ATOM 868 C CA . ASP A 1 108 ? -35.410 6.290 -18.942 1.00 56.46 108 ASP A CA 1
ATOM 869 C C . ASP A 1 108 ? -35.343 6.294 -17.428 1.00 51.68 108 ASP A C 1
ATOM 870 O O . ASP A 1 108 ? -34.392 6.804 -16.840 1.00 51.68 108 ASP A O 1
ATOM 875 N N . ASN A 1 109 ? -36.359 5.704 -16.809 1.00 49.97 109 ASN A N 1
ATOM 876 C CA . ASN A 1 109 ? -36.457 5.615 -15.357 1.00 43.76 109 ASN A CA 1
ATOM 877 C C . ASN A 1 109 ? -37.785 4.964 -14.985 1.00 38.51 109 ASN A C 1
ATOM 878 O O . ASN A 1 109 ? -38.557 4.574 -15.864 1.00 40.56 109 ASN A O 1
ATOM 883 N N . ALA A 1 110 ? -38.033 4.826 -13.685 1.00 40.37 110 ALA A N 1
ATOM 884 C CA . ALA A 1 110 ? -39.293 4.269 -13.198 1.00 33.41 110 ALA A CA 1
ATOM 885 C C . ALA A 1 110 ? -40.155 5.515 -13.077 1.00 26.47 110 ALA A C 1
ATOM 886 O O . ALA A 1 110 ? -39.863 6.396 -12.274 1.00 23.58 110 ALA A O 1
ATOM 888 N N . ARG A 1 111 ? -41.205 5.610 -13.877 1.00 38.42 111 ARG A N 1
ATOM 889 C CA . ARG A 1 111 ? -42.034 6.803 -13.829 1.00 34.09 111 ARG A CA 1
ATOM 890 C C . ARG A 1 111 ? -43.526 6.570 -13.657 1.00 31.64 111 ARG A C 1
ATOM 891 O O . ARG A 1 111 ? -44.164 5.893 -14.471 1.00 31.91 111 ARG A O 1
ATOM 899 N N . LEU A 1 112 ? -44.076 7.150 -12.597 1.00 31.69 112 LEU A N 1
ATOM 900 C CA . LEU A 1 112 ? -45.500 7.025 -12.310 1.00 29.02 112 LEU A CA 1
ATOM 901 C C . LEU A 1 112 ? -46.158 8.411 -12.372 1.00 27.00 112 LEU A C 1
ATOM 902 O O . LEU A 1 112 ? -45.691 9.356 -11.735 1.00 26.04 112 LEU A O 1
ATOM 907 N N . ASP A 1 113 ? -47.236 8.522 -13.144 1.00 26.51 113 ASP A N 1
ATOM 908 C CA . ASP A 1 113 ? -47.949 9.787 -13.297 1.00 26.97 113 ASP A CA 1
ATOM 909 C C . ASP A 1 113 ? -49.322 9.805 -12.614 1.00 26.13 113 ASP A C 1
ATOM 910 O O . ASP A 1 113 ? -50.215 9.037 -12.960 1.00 28.46 113 ASP A O 1
ATOM 915 N N . LEU A 1 114 ? -49.474 10.707 -11.647 1.00 29.61 114 LEU A N 1
ATOM 916 C CA . LEU A 1 114 ? -50.703 10.824 -10.872 1.00 27.08 114 LEU A CA 1
ATOM 917 C C . LEU A 1 114 ? -51.463 12.118 -11.103 1.00 28.20 114 LEU A C 1
ATOM 918 O O . LEU A 1 114 ? -50.880 13.158 -11.420 1.00 27.96 114 LEU A O 1
ATOM 923 N N . ARG A 1 115 ? -52.773 12.054 -10.896 1.00 32.08 115 ARG A N 1
ATOM 924 C CA . ARG A 1 115 ? -53.623 13.214 -11.099 1.00 30.40 115 ARG A CA 1
ATOM 925 C C . ARG A 1 115 ? -54.582 13.498 -9.955 1.00 28.54 115 ARG A C 1
ATOM 926 O O . ARG A 1 115 ? -55.237 12.591 -9.411 1.00 29.45 115 ARG A O 1
ATOM 934 N N . LEU A 1 116 ? -54.651 14.777 -9.603 1.00 25.95 116 LEU A N 1
ATOM 935 C CA . LEU A 1 116 ? -55.553 15.251 -8.568 1.00 23.88 116 LEU A CA 1
ATOM 936 C C . LEU A 1 116 ? -56.375 16.386 -9.150 1.00 25.56 116 LEU A C 1
ATOM 937 O O . LEU A 1 116 ? -55.846 17.440 -9.522 1.00 25.98 116 LEU A O 1
ATOM 942 N N . SER A 1 117 ? -57.676 16.153 -9.229 1.00 31.15 117 SER A N 1
ATOM 943 C CA . SER A 1 117 ? -58.600 17.122 -9.779 1.00 34.67 117 SER A CA 1
ATOM 944 C C . SER A 1 117 ? -59.508 17.709 -8.725 1.00 34.97 117 SER A C 1
ATOM 945 O O . SER A 1 117 ? -59.867 17.057 -7.736 1.00 33.02 117 SER A O 1
ATOM 948 N N . HIS A 1 118 ? -59.892 18.951 -8.959 1.00 24.15 118 HIS A N 1
ATOM 949 C CA . HIS A 1 118 ? -60.806 19.626 -8.063 1.00 24.89 118 HIS A CA 1
ATOM 950 C C . HIS A 1 118 ? -62.152 18.875 -8.102 1.00 26.43 118 HIS A C 1
ATOM 951 O O . HIS A 1 118 ? -62.389 18.043 -8.985 1.00 26.47 118 HIS A O 1
ATOM 958 N N . ASN A 1 119 ? -63.007 19.154 -7.118 1.00 29.49 119 ASN A N 1
ATOM 959 C CA . ASN A 1 119 ? -64.347 18.579 -7.051 1.00 30.82 119 ASN A CA 1
ATOM 960 C C . ASN A 1 119 ? -65.256 19.461 -6.176 1.00 31.88 119 ASN A C 1
ATOM 961 O O . ASN A 1 119 ? -64.808 20.471 -5.634 1.00 33.75 119 ASN A O 1
ATOM 966 N N . ASP A 1 120 ? -66.524 19.087 -6.038 1.00 32.35 120 ASP A N 1
ATOM 967 C CA . ASP A 1 120 ? -67.459 19.890 -5.248 1.00 35.48 120 ASP A CA 1
ATOM 968 C C . ASP A 1 120 ? -66.984 20.180 -3.838 1.00 34.36 120 ASP A C 1
ATOM 969 O O . ASP A 1 120 ? -67.130 21.297 -3.350 1.00 38.19 120 ASP A O 1
ATOM 974 N N . ALA A 1 121 ? -66.425 19.173 -3.182 1.00 31.58 121 ALA A N 1
ATOM 975 C CA . ALA A 1 121 ? -65.945 19.336 -1.812 1.00 31.37 121 ALA A CA 1
ATOM 976 C C . ALA A 1 121 ? -64.734 20.269 -1.745 1.00 30.70 121 ALA A C 1
ATOM 977 O O . ALA A 1 121 ? -64.531 20.995 -0.766 1.00 30.89 121 ALA A O 1
ATOM 979 N N . THR A 1 122 ? -63.934 20.234 -2.800 1.00 33.99 122 THR A N 1
ATOM 980 C CA . THR A 1 122 ? -62.735 21.028 -2.874 1.00 32.77 122 THR A CA 1
ATOM 981 C C . THR A 1 122 ? -63.060 22.481 -3.198 1.00 34.80 122 THR A C 1
ATOM 982 O O . THR A 1 122 ? -62.438 23.394 -2.665 1.00 34.89 122 THR A O 1
ATOM 986 N N . LEU A 1 123 ? -64.060 22.684 -4.054 1.00 23.81 123 LEU A N 1
ATOM 987 C CA . LEU A 1 123 ? -64.483 24.021 -4.481 1.00 26.92 123 LEU A CA 1
ATOM 988 C C . LEU A 1 123 ? -65.133 24.781 -3.334 1.00 31.23 123 LEU A C 1
ATOM 989 O O . LEU A 1 123 ? -65.217 26.011 -3.341 1.00 35.18 123 LEU A O 1
ATOM 994 N N . GLU A 1 124 ? -65.579 24.020 -2.346 1.00 50.92 124 GLU A N 1
ATOM 995 C CA . GLU A 1 124 ? -66.243 24.561 -1.176 1.00 52.93 124 GLU A CA 1
ATOM 996 C C . GLU A 1 124 ? -65.245 25.189 -0.197 1.00 52.14 124 GLU A C 1
ATOM 997 O O . GLU A 1 124 ? -65.620 25.988 0.658 1.00 57.49 124 GLU A O 1
ATOM 1003 N N . ALA A 1 125 ? -63.971 24.831 -0.332 1.00 31.99 125 ALA A N 1
ATOM 1004 C CA . ALA A 1 125 ? -62.921 25.363 0.536 1.00 29.59 125 ALA A CA 1
ATOM 1005 C C . ALA A 1 125 ? -61.874 26.148 -0.266 1.00 26.52 125 ALA A C 1
ATOM 1006 O O . ALA A 1 125 ? -61.037 26.857 0.310 1.00 26.41 125 ALA A O 1
ATOM 1008 N N . PHE A 1 126 ? -61.941 26.019 -1.591 1.00 28.11 126 PHE A N 1
ATOM 1009 C CA . PHE A 1 126 ? -60.998 26.656 -2.499 1.00 27.32 126 PHE A CA 1
ATOM 1010 C C . PHE A 1 126 ? -61.709 26.731 -3.854 1.00 29.04 126 PHE A C 1
ATOM 1011 O O . PHE A 1 126 ? -61.614 25.806 -4.664 1.00 30.15 126 PHE A O 1
ATOM 1019 N N . PRO A 1 127 ? -62.420 27.847 -4.117 1.00 37.45 127 PRO A N 1
ATOM 1020 C CA . PRO A 1 127 ? -63.184 28.107 -5.343 1.00 40.21 127 PRO A CA 1
ATOM 1021 C C . PRO A 1 127 ? -62.410 28.232 -6.652 1.00 39.52 127 PRO A C 1
ATOM 1022 O O . PRO A 1 127 ? -62.583 29.210 -7.377 1.00 41.82 127 PRO A O 1
ATOM 1026 N N . PHE A 1 128 ? -61.564 27.256 -6.964 1.00 32.73 128 PHE A N 1
ATOM 1027 C CA . PHE A 1 128 ? -60.809 27.300 -8.215 1.00 30.41 128 PHE A CA 1
ATOM 1028 C C . PHE A 1 128 ? -60.754 25.920 -8.854 1.00 28.31 128 PHE A C 1
ATOM 1029 O O . PHE A 1 128 ? -60.458 24.928 -8.188 1.00 28.84 128 PHE A O 1
ATOM 1037 N N . ALA A 1 129 ? -61.045 25.869 -10.148 1.00 29.53 129 ALA A N 1
ATOM 1038 C CA . ALA A 1 129 ? -61.056 24.615 -10.897 1.00 28.50 129 ALA A CA 1
ATOM 1039 C C . ALA A 1 129 ? -59.646 24.117 -11.203 1.00 25.72 129 ALA A C 1
ATOM 1040 O O . ALA A 1 129 ? -59.228 24.069 -12.371 1.00 26.77 129 ALA A O 1
ATOM 1042 N N . PHE A 1 130 ? -58.929 23.716 -10.160 1.00 31.17 130 PHE A N 1
ATOM 1043 C CA . PHE A 1 130 ? -57.557 23.246 -10.319 1.00 29.48 130 PHE A CA 1
ATOM 1044 C C . PHE A 1 130 ? -57.425 21.811 -10.815 1.00 29.81 130 PHE A C 1
ATOM 1045 O O . PHE A 1 130 ? -58.321 20.982 -10.649 1.00 30.68 130 PHE A O 1
ATOM 1053 N N . GLU A 1 131 ? -56.282 21.530 -11.422 1.00 26.06 131 GLU A N 1
ATOM 1054 C CA . GLU A 1 131 ? -55.962 20.186 -11.881 1.00 28.41 131 GLU A CA 1
ATOM 1055 C C . GLU A 1 131 ? -54.450 20.010 -11.772 1.00 27.96 131 GLU A C 1
ATOM 1056 O O . GLU A 1 131 ? -53.679 20.762 -12.366 1.00 30.25 131 GLU A O 1
ATOM 1062 N N . LEU A 1 132 ? -54.038 19.017 -10.996 1.00 28.32 132 LEU A N 1
ATOM 1063 C CA . LEU A 1 132 ? -52.626 18.746 -10.795 1.00 28.41 132 LEU A CA 1
ATOM 1064 C C . LEU A 1 132 ? -52.231 17.392 -11.349 1.00 28.08 132 LEU A C 1
ATOM 1065 O O . LEU A 1 132 ? -52.930 16.406 -11.128 1.00 30.44 132 LEU A O 1
ATOM 1070 N N . VAL A 1 133 ? -51.123 17.353 -12.080 1.00 30.37 133 VAL A N 1
ATOM 1071 C CA . VAL A 1 133 ? -50.596 16.096 -12.592 1.00 28.97 133 VAL A CA 1
ATOM 1072 C C . VAL A 1 133 ? -49.135 16.101 -12.165 1.00 26.76 133 VAL A C 1
ATOM 1073 O O . VAL A 1 133 ? -48.353 16.954 -12.590 1.00 24.76 133 VAL A O 1
ATOM 1077 N N . PHE A 1 134 ? -48.778 15.172 -11.287 1.00 25.98 134 PHE A N 1
ATOM 1078 C CA . PHE A 1 134 ? -47.410 15.082 -10.803 1.00 26.38 134 PHE A CA 1
ATOM 1079 C C . PHE A 1 134 ? -46.788 13.848 -11.407 1.00 29.63 134 PHE A C 1
ATOM 1080 O O . PHE A 1 134 ? -47.449 12.816 -11.572 1.00 29.45 134 PHE A O 1
ATOM 1088 N N . SER A 1 135 ? -45.511 13.963 -11.741 1.00 24.07 135 SER A N 1
ATOM 1089 C CA . SER A 1 135 ? -44.780 12.857 -12.323 1.00 24.45 135 SER A CA 1
ATOM 1090 C C . SER A 1 135 ? -43.661 12.497 -11.358 1.00 25.32 135 SER A C 1
ATOM 1091 O O . SER A 1 135 ? -42.836 13.340 -11.001 1.00 26.88 135 SER A O 1
ATOM 1094 N N . TYR A 1 136 ? -43.653 11.248 -10.912 1.00 37.20 136 TYR A N 1
ATOM 1095 C CA . TYR A 1 136 ? -42.615 10.790 -10.008 1.00 37.17 136 TYR A CA 1
ATOM 1096 C C . TYR A 1 136 ? -41.695 9.903 -10.832 1.00 42.51 136 TYR A C 1
ATOM 1097 O O . TYR A 1 136 ? -42.123 8.896 -11.387 1.00 44.63 136 TYR A O 1
ATOM 1106 N N . GLN A 1 137 ? -40.432 10.303 -10.916 1.00 24.51 137 GLN A N 1
ATOM 1107 C CA . GLN A 1 137 ? -39.425 9.583 -11.689 1.00 27.24 137 GLN A CA 1
ATOM 1108 C C . GLN A 1 137 ? -38.305 9.130 -10.777 1.00 30.07 137 GLN A C 1
ATOM 1109 O O . GLN A 1 137 ? -37.707 9.933 -10.071 1.00 31.30 137 GLN A O 1
ATOM 1115 N N . LEU A 1 138 ? -38.047 7.825 -10.796 1.00 25.68 138 LEU A N 1
ATOM 1116 C CA . LEU A 1 138 ? -37.010 7.217 -9.974 1.00 27.23 138 LEU A CA 1
ATOM 1117 C C . LEU A 1 138 ? -35.884 6.647 -10.826 1.00 33.04 138 LEU A C 1
ATOM 1118 O O . LEU A 1 138 ? -36.127 5.798 -11.676 1.00 32.54 138 LEU A O 1
ATOM 1123 N N . GLN A 1 139 ? -34.666 7.134 -10.606 1.00 32.93 139 GLN A N 1
ATOM 1124 C CA . GLN A 1 139 ? -33.493 6.637 -11.316 1.00 40.88 139 GLN A CA 1
ATOM 1125 C C . GLN A 1 139 ? -32.268 6.725 -10.427 1.00 46.28 139 GLN A C 1
ATOM 1126 O O . GLN A 1 139 ? -32.151 7.624 -9.593 1.00 45.11 139 GLN A O 1
ATOM 1132 N N . GLY A 1 140 ? -31.349 5.788 -10.637 1.00 42.97 140 GLY A N 1
ATOM 1133 C CA . GLY A 1 140 ? -30.117 5.763 -9.883 1.00 49.05 140 GLY A CA 1
ATOM 1134 C C . GLY A 1 140 ? -30.307 6.053 -8.414 1.00 49.56 140 GLY A C 1
ATOM 1135 O O . GLY A 1 140 ? -30.953 5.287 -7.711 1.00 49.22 140 GLY A O 1
ATOM 1136 N N . HIS A 1 141 ? -29.752 7.164 -7.946 1.00 61.49 141 HIS A N 1
ATOM 1137 C CA . HIS A 1 141 ? -29.862 7.506 -6.538 1.00 61.35 141 HIS A CA 1
ATOM 1138 C C . HIS A 1 141 ? -30.686 8.756 -6.286 1.00 54.78 141 HIS A C 1
ATOM 1139 O O . HIS A 1 141 ? -30.453 9.480 -5.315 1.00 54.54 141 HIS A O 1
ATOM 1146 N N . SER A 1 142 ? -31.667 9.011 -7.141 1.00 66.74 142 SER A N 1
ATOM 1147 C CA . SER A 1 142 ? -32.478 10.197 -6.945 1.00 59.15 142 SER A CA 1
ATOM 1148 C C . SER A 1 142 ? -33.954 10.038 -7.269 1.00 52.07 142 SER A C 1
ATOM 1149 O O . SER A 1 142 ? -34.365 9.112 -7.976 1.00 53.96 142 SER A O 1
ATOM 1152 N N . LEU A 1 143 ? -34.743 10.963 -6.732 1.00 42.75 143 LEU A N 1
ATOM 1153 C CA . LEU A 1 143 ? -36.181 11.011 -6.960 1.00 34.42 143 LEU A CA 1
ATOM 1154 C C . LEU A 1 143 ? -36.544 12.407 -7.415 1.00 29.09 143 LEU A C 1
ATOM 1155 O O . LEU A 1 143 ? -36.267 13.391 -6.721 1.00 29.00 143 LEU A O 1
ATOM 1160 N N . ARG A 1 144 ? -37.167 12.486 -8.582 1.00 35.09 144 ARG A N 1
ATOM 1161 C CA . ARG A 1 144 ? -37.576 13.761 -9.154 1.00 31.27 144 ARG A CA 1
ATOM 1162 C C . ARG A 1 144 ? -39.087 13.750 -9.285 1.00 28.19 144 ARG A C 1
ATOM 1163 O O . ARG A 1 144 ? -39.670 12.761 -9.727 1.00 28.68 144 ARG A O 1
ATOM 1171 N N . ILE A 1 145 ? -39.724 14.838 -8.878 1.00 29.16 145 ILE A N 1
ATOM 1172 C CA . ILE A 1 145 ? -41.169 14.937 -8.993 1.00 26.89 145 ILE A CA 1
ATOM 1173 C C . ILE A 1 145 ? -41.419 16.180 -9.812 1.00 27.82 145 ILE A C 1
ATOM 1174 O O . ILE A 1 145 ? -40.860 17.244 -9.537 1.00 29.05 145 ILE A O 1
ATOM 1179 N N . GLU A 1 146 ? -42.230 16.033 -10.846 1.00 31.12 146 GLU A N 1
ATOM 1180 C CA . GLU A 1 146 ? -42.526 17.149 -11.718 1.00 32.93 146 GLU A CA 1
ATOM 1181 C C . GLU A 1 146 ? -43.997 17.471 -11.579 1.00 32.49 146 GLU A C 1
ATOM 1182 O O . GLU A 1 146 ? -44.849 16.576 -11.571 1.00 34.98 146 GLU A O 1
ATOM 1188 N N . GLN A 1 147 ? -44.291 18.759 -11.460 1.00 28.03 147 GLN A N 1
ATOM 1189 C CA . GLN A 1 147 ? -45.662 19.184 -11.276 1.00 26.24 147 GLN A CA 1
ATOM 1190 C C . GLN A 1 147 ? -46.138 20.117 -12.362 1.00 26.73 147 GLN A C 1
ATOM 1191 O O . GLN A 1 147 ? -45.362 20.893 -12.914 1.00 26.63 147 GLN A O 1
ATOM 1197 N N . ARG A 1 148 ? -47.428 20.014 -12.663 1.00 27.49 148 ARG A N 1
ATOM 1198 C CA . ARG A 1 148 ? -48.087 20.903 -13.602 1.00 30.17 148 ARG A CA 1
ATOM 1199 C C . ARG A 1 148 ? -49.311 21.332 -12.798 1.00 29.23 148 ARG A C 1
ATOM 1200 O O . ARG A 1 148 ? -50.142 20.507 -12.425 1.00 27.94 148 ARG A O 1
ATOM 1208 N N . ILE A 1 149 ? -49.380 22.614 -12.476 1.00 26.25 149 ILE A N 1
ATOM 1209 C CA . ILE A 1 149 ? -50.502 23.143 -11.719 1.00 23.93 149 ILE A CA 1
ATOM 1210 C C . ILE A 1 149 ? -51.383 23.825 -12.758 1.00 24.98 149 ILE A C 1
ATOM 1211 O O . ILE A 1 149 ? -50.977 24.798 -13.399 1.00 25.29 149 ILE A O 1
ATOM 1216 N N . ALA A 1 150 ? -52.587 23.304 -12.948 1.00 25.84 150 ALA A N 1
ATOM 1217 C CA . ALA A 1 150 ? -53.464 23.894 -13.940 1.00 29.56 150 ALA A CA 1
ATOM 1218 C C . ALA A 1 150 ? -54.704 24.535 -13.357 1.00 29.79 150 ALA A C 1
ATOM 1219 O O . ALA A 1 150 ? -55.237 24.108 -12.332 1.00 27.19 150 ALA A O 1
ATOM 1221 N N . ASN A 1 151 ? -55.140 25.593 -14.022 1.00 25.90 151 ASN A N 1
ATOM 1222 C CA . ASN A 1 151 ? -56.351 26.286 -13.640 1.00 30.48 151 ASN A CA 1
ATOM 1223 C C . ASN A 1 151 ? -57.313 26.086 -14.817 1.00 35.69 151 ASN A C 1
ATOM 1224 O O . ASN A 1 151 ? -57.135 26.660 -15.888 1.00 40.87 151 ASN A O 1
ATOM 1229 N N . LEU A 1 152 ? -58.313 25.238 -14.614 1.00 28.36 152 LEU A N 1
ATOM 1230 C CA . LEU A 1 152 ? -59.279 24.938 -15.660 1.00 34.20 152 LEU A CA 1
ATOM 1231 C C . LEU A 1 152 ? -60.557 25.736 -15.458 1.00 40.22 152 LEU A C 1
ATOM 1232 O O . LEU A 1 152 ? -61.631 25.359 -15.930 1.00 44.33 152 LEU A O 1
ATOM 1237 N N . GLY A 1 153 ? -60.410 26.855 -14.756 1.00 38.34 153 GLY A N 1
ATOM 1238 C CA . GLY A 1 153 ? -61.528 27.741 -14.482 1.00 44.36 153 GLY A CA 1
ATOM 1239 C C . GLY A 1 153 ? -61.409 29.071 -15.211 1.00 50.00 153 GLY A C 1
ATOM 1240 O O . GLY A 1 153 ? -60.465 29.283 -15.974 1.00 51.39 153 GLY A O 1
ATOM 1241 N N . ASP A 1 154 ? -62.344 29.981 -14.952 1.00 53.97 154 ASP A N 1
ATOM 1242 C CA . ASP A 1 154 ? -62.362 31.278 -15.625 1.00 61.11 154 ASP A CA 1
ATOM 1243 C C . ASP A 1 154 ? -61.685 32.467 -14.928 1.00 59.54 154 ASP A C 1
ATOM 1244 O O . ASP A 1 154 ? -61.732 33.582 -15.433 1.00 61.55 154 ASP A O 1
ATOM 1249 N N . GLN A 1 155 ? -61.058 32.262 -13.781 1.00 70.00 155 GLN A N 1
ATOM 1250 C CA . GLN A 1 155 ? -60.389 33.386 -13.145 1.00 68.58 155 GLN A CA 1
ATOM 1251 C C . GLN A 1 155 ? -59.086 32.976 -12.487 1.00 62.40 155 GLN A C 1
ATOM 1252 O O . GLN A 1 155 ? -58.904 31.813 -12.133 1.00 59.63 155 GLN A O 1
ATOM 1258 N N . ARG A 1 156 ? -58.173 33.935 -12.346 1.00 52.77 156 ARG A N 1
ATOM 1259 C CA . ARG A 1 156 ? -56.868 33.694 -11.734 1.00 45.17 156 ARG A CA 1
ATOM 1260 C C . ARG A 1 156 ? -56.973 32.824 -10.488 1.00 40.23 156 ARG A C 1
ATOM 1261 O O . ARG A 1 156 ? -57.921 32.940 -9.704 1.00 41.19 156 ARG A O 1
ATOM 1277 N N . PRO A 1 158 ? -54.926 31.738 -7.070 1.00 29.87 158 PRO A N 1
ATOM 1278 C CA . PRO A 1 158 ? -53.755 31.937 -6.226 1.00 26.06 158 PRO A CA 1
ATOM 1279 C C . PRO A 1 158 ? -53.500 30.592 -5.570 1.00 23.36 158 PRO A C 1
ATOM 1280 O O . PRO A 1 158 ? -54.432 29.810 -5.399 1.00 23.48 158 PRO A O 1
ATOM 1284 N N . PHE A 1 159 ? -52.255 30.300 -5.224 1.00 30.13 159 PHE A N 1
ATOM 1285 C CA . PHE A 1 159 ? -51.967 29.025 -4.580 1.00 28.28 159 PHE A CA 1
ATOM 1286 C C . PHE A 1 159 ? -50.553 28.925 -4.026 1.00 26.80 159 PHE A C 1
ATOM 1287 O O . PHE A 1 159 ? -49.685 29.750 -4.298 1.00 28.19 159 PHE A O 1
ATOM 1295 N N . SER A 1 160 ? -50.356 27.885 -3.234 1.00 25.76 160 SER A N 1
ATOM 1296 C CA . SER A 1 160 ? -49.073 27.562 -2.648 1.00 25.84 160 SER A CA 1
ATOM 1297 C C . SER A 1 160 ? -48.925 26.060 -2.810 1.00 24.96 160 SER A C 1
ATOM 1298 O O . SER A 1 160 ? -49.906 25.315 -2.718 1.00 26.90 160 SER A O 1
ATOM 1301 N N . LEU A 1 161 ? -47.700 25.624 -3.080 1.00 25.76 161 LEU A N 1
ATOM 1302 C CA . LEU A 1 161 ? -47.416 24.212 -3.246 1.00 22.03 161 LEU A CA 1
ATOM 1303 C C . LEU A 1 161 ? -46.149 23.866 -2.476 1.00 22.63 161 LEU A C 1
ATOM 1304 O O . LEU A 1 161 ? -45.160 24.597 -2.532 1.00 23.12 161 LEU A O 1
ATOM 1309 N N . GLY A 1 162 ? -46.181 22.754 -1.752 1.00 26.60 162 GLY A N 1
ATOM 1310 C CA . GLY A 1 162 ? -45.008 22.358 -0.999 1.00 26.18 162 GLY A CA 1
ATOM 1311 C C . GLY A 1 162 ? -44.827 20.860 -0.851 1.00 26.06 162 GLY A C 1
ATOM 1312 O O . GLY A 1 162 ? -45.780 20.079 -0.941 1.00 26.50 162 GLY A O 1
ATOM 1313 N N . PHE A 1 163 ? -43.586 20.450 -0.633 1.00 23.39 163 PHE A N 1
ATOM 1314 C CA . PHE A 1 163 ? -43.273 19.041 -0.444 1.00 24.37 163 PHE A CA 1
ATOM 1315 C C . PHE A 1 163 ? -42.670 18.970 0.942 1.00 26.66 163 PHE A C 1
ATOM 1316 O O . PHE A 1 163 ? -41.817 19.787 1.305 1.00 31.19 163 PHE A O 1
ATOM 1324 N N . HIS A 1 164 ? -43.130 17.991 1.711 1.00 18.88 164 HIS A N 1
ATOM 1325 C CA . HIS A 1 164 ? -42.736 17.828 3.098 1.00 19.10 164 HIS A CA 1
ATOM 1326 C C . HIS A 1 164 ? -41.952 16.531 3.348 1.00 22.01 164 HIS A C 1
ATOM 1327 O O . HIS A 1 164 ? -42.318 15.730 4.214 1.00 26.35 164 HIS A O 1
ATOM 1334 N N . PRO A 1 165 ? -40.848 16.319 2.619 1.00 19.23 165 PRO A N 1
ATOM 1335 C CA . PRO A 1 165 ? -40.071 15.088 2.819 1.00 21.81 165 PRO A CA 1
ATOM 1336 C C . PRO A 1 165 ? -39.521 14.866 4.228 1.00 28.23 165 PRO A C 1
ATOM 1337 O O . PRO A 1 165 ? -38.976 15.779 4.855 1.00 31.77 165 PRO A O 1
ATOM 1341 N N . TYR A 1 166 ? -39.671 13.635 4.708 1.00 27.45 166 TYR A N 1
ATOM 1342 C CA . TYR A 1 166 ? -39.162 13.221 6.013 1.00 31.94 166 TYR A CA 1
ATOM 1343 C C . TYR A 1 166 ? -37.923 12.362 5.762 1.00 37.28 166 TYR A C 1
ATOM 1344 O O . TYR A 1 166 ? -38.047 11.157 5.529 1.00 39.18 166 TYR A O 1
ATOM 1353 N N . PHE A 1 167 ? -36.738 12.965 5.798 1.00 32.65 167 PHE A N 1
ATOM 1354 C CA . PHE A 1 167 ? -35.516 12.205 5.569 1.00 36.53 167 PHE A CA 1
ATOM 1355 C C . PHE A 1 167 ? -35.067 11.470 6.822 1.00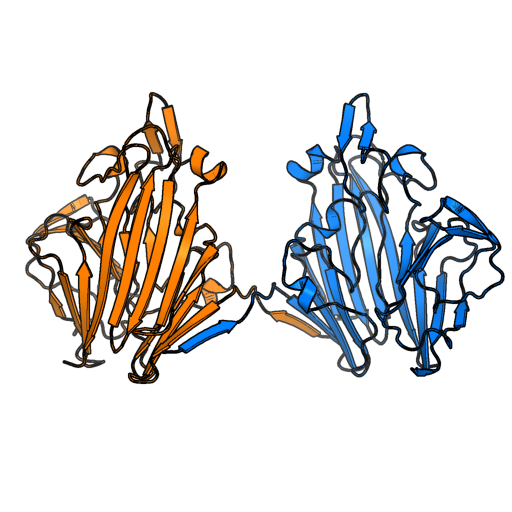 46.04 167 PHE A C 1
ATOM 1356 O O . PHE A 1 167 ? -35.116 12.025 7.931 1.00 49.22 167 PHE A O 1
ATOM 1364 N N . PHE A 1 168 ? -34.649 10.212 6.642 1.00 32.08 168 PHE A N 1
ATOM 1365 C CA . PHE A 1 168 ? -34.209 9.382 7.765 1.00 39.13 168 PHE A CA 1
ATOM 1366 C C . PHE A 1 168 ? -33.014 10.042 8.409 1.00 46.06 168 PHE A C 1
ATOM 1367 O O . PHE A 1 168 ? -32.108 10.501 7.722 1.00 45.22 168 PHE A O 1
ATOM 1375 N N . CYS A 1 169 ? -33.010 10.083 9.732 1.00 37.63 169 CYS A N 1
ATOM 1376 C CA . CYS A 1 169 ? -31.921 10.723 10.434 1.00 47.37 169 CYS A CA 1
ATOM 1377 C C . CYS A 1 169 ? -31.929 10.349 11.911 1.00 55.60 169 CYS A C 1
ATOM 1378 O O . CYS A 1 169 ? -32.746 10.856 12.680 1.00 56.23 169 CYS A O 1
ATOM 1381 N N . ARG A 1 170 ? -31.009 9.472 12.303 1.00 57.23 170 ARG A N 1
ATOM 1382 C CA . ARG A 1 170 ? -30.914 9.018 13.687 1.00 65.89 170 ARG A CA 1
ATOM 1383 C C . ARG A 1 170 ? -29.932 9.863 14.478 1.00 71.83 170 ARG A C 1
ATOM 1384 O O . ARG A 1 170 ? -30.305 10.531 15.441 1.00 74.26 170 ARG A O 1
ATOM 1392 N N . GLU A 1 171 ? -28.672 9.824 14.064 1.00 69.99 171 GLU A N 1
ATOM 1393 C CA . GLU A 1 171 ? -27.623 10.586 14.729 1.00 75.29 171 GLU A CA 1
ATOM 1394 C C . GLU A 1 171 ? -27.635 12.015 14.205 1.00 69.87 171 GLU A C 1
ATOM 1395 O O . GLU A 1 171 ? -26.932 12.338 13.248 1.00 68.45 171 GLU A O 1
ATOM 1401 N N . LYS A 1 172 ? -28.430 12.867 14.847 1.00 67.40 172 LYS A N 1
ATOM 1402 C CA . LYS A 1 172 ? -28.571 14.262 14.441 1.00 62.73 172 LYS A CA 1
ATOM 1403 C C . LYS A 1 172 ? -27.378 15.165 14.758 1.00 66.55 172 LYS A C 1
ATOM 1404 O O . LYS A 1 172 ? -27.110 16.132 14.039 1.00 63.80 172 LYS A O 1
ATOM 1410 N N . LEU A 1 173 ? -26.660 14.848 15.829 1.00 46.49 173 LEU A N 1
ATOM 1411 C CA . LEU A 1 173 ? -25.512 15.645 16.241 1.00 50.11 173 LEU A CA 1
ATOM 1412 C C . LEU A 1 173 ? -24.470 15.824 15.137 1.00 49.11 173 LEU A C 1
ATOM 1413 O O . LEU A 1 173 ? -23.990 16.930 14.908 1.00 49.53 173 LEU A O 1
ATOM 1418 N N . GLY A 1 174 ? -24.125 14.741 14.452 1.00 74.71 174 GLY A N 1
ATOM 1419 C CA . GLY A 1 174 ? -23.123 14.832 13.404 1.00 73.74 174 GLY A CA 1
ATOM 1420 C C . GLY A 1 174 ? -23.594 15.417 12.085 1.00 65.92 174 GLY A C 1
ATOM 1421 O O . GLY A 1 174 ? -22.813 15.540 11.136 1.00 65.33 174 GLY A O 1
ATOM 1422 N N . ILE A 1 175 ? -24.866 15.792 12.024 1.00 64.59 175 ILE A N 1
ATOM 1423 C CA . ILE A 1 175 ? -25.442 16.347 10.803 1.00 56.28 175 ILE A CA 1
ATOM 1424 C C . ILE A 1 175 ? -24.815 17.669 10.357 1.00 54.84 175 ILE A C 1
ATOM 1425 O O . ILE A 1 175 ? -24.783 18.647 11.107 1.00 54.52 175 ILE A O 1
ATOM 1430 N N . THR A 1 176 ? -24.320 17.680 9.124 1.00 63.81 176 THR A N 1
ATOM 1431 C CA . THR A 1 176 ? -23.731 18.872 8.526 1.00 63.52 176 THR A CA 1
ATOM 1432 C C . THR A 1 176 ? -24.838 19.515 7.682 1.00 56.00 176 THR A C 1
ATOM 1433 O O . THR A 1 176 ? -25.435 18.846 6.837 1.00 52.82 176 THR A O 1
ATOM 1437 N N . LEU A 1 177 ? -25.124 20.795 7.919 1.00 55.16 177 LEU A N 1
ATOM 1438 C CA . LEU A 1 177 ? -26.166 21.495 7.165 1.00 48.76 177 LEU A CA 1
ATOM 1439 C C . LEU A 1 177 ? -25.633 22.464 6.109 1.00 46.82 177 LEU A C 1
ATOM 1440 O O . LEU A 1 177 ? -24.486 22.904 6.158 1.00 51.02 177 LEU A O 1
ATOM 1445 N N . ALA A 1 178 ? -26.492 22.795 5.153 1.00 52.16 178 ALA A N 1
ATOM 1446 C CA . ALA A 1 178 ? -26.131 23.696 4.076 1.00 48.47 178 ALA A CA 1
ATOM 1447 C C . ALA A 1 178 ? -27.396 24.330 3.522 1.00 41.96 178 ALA A C 1
ATOM 1448 O O . ALA A 1 178 ? -27.886 23.958 2.452 1.00 38.73 178 ALA A O 1
ATOM 1450 N N . ILE A 1 179 ? -27.919 25.286 4.278 1.00 52.62 179 ILE A N 1
ATOM 1451 C CA . ILE A 1 179 ? -29.118 26.018 3.906 1.00 47.36 179 ILE A CA 1
ATOM 1452 C C . ILE A 1 179 ? -28.669 27.409 3.446 1.00 45.90 179 ILE A C 1
ATOM 1453 O O . ILE A 1 179 ? -27.962 28.103 4.167 1.00 47.70 179 ILE A O 1
ATOM 1458 N N . PRO A 1 180 ? -29.075 27.826 2.234 1.00 43.28 180 PRO A N 1
ATOM 1459 C CA . PRO A 1 180 ? -28.726 29.126 1.641 1.00 41.23 180 PRO A CA 1
ATOM 1460 C C . PRO A 1 180 ? -29.544 30.315 2.126 1.00 40.73 180 PRO A C 1
ATOM 1461 O O . PRO A 1 180 ? -30.294 30.927 1.366 1.00 37.72 180 PRO A O 1
ATOM 1465 N N . ALA A 1 181 ? -29.379 30.640 3.399 1.00 31.76 181 ALA A N 1
ATOM 1466 C CA . ALA A 1 181 ? -30.074 31.759 4.019 1.00 34.12 181 ALA A CA 1
ATOM 1467 C C . ALA A 1 181 ? -29.179 32.393 5.073 1.00 39.87 181 ALA A C 1
ATOM 1468 O O . ALA A 1 181 ? -28.101 31.891 5.372 1.00 42.04 181 ALA A O 1
ATOM 1470 N N . ASN A 1 182 ? -29.637 33.496 5.648 1.00 29.14 182 ASN A N 1
ATOM 1471 C CA . ASN A 1 182 ? -28.873 34.181 6.674 1.00 38.33 182 ASN A CA 1
ATOM 1472 C C . ASN A 1 182 ? -29.709 34.318 7.930 1.00 44.15 182 ASN A C 1
ATOM 1473 O O . ASN A 1 182 ? -29.198 34.652 8.995 1.00 48.21 182 ASN A O 1
ATOM 1478 N N . ASP A 1 183 ? -31.003 34.048 7.793 1.00 43.09 183 ASP A N 1
ATOM 1479 C CA . ASP A 1 183 ? -31.939 34.146 8.906 1.00 51.82 183 ASP A CA 1
ATOM 1480 C C . ASP A 1 183 ? -33.064 33.143 8.733 1.00 51.56 183 ASP A C 1
ATOM 1481 O O . ASP A 1 183 ? -33.331 32.691 7.626 1.00 48.31 183 ASP A O 1
ATOM 1486 N N . TYR A 1 184 ? -33.722 32.794 9.831 1.00 37.04 184 TYR A N 1
ATOM 1487 C CA . TYR A 1 184 ? -34.847 31.878 9.758 1.00 36.65 184 TYR A CA 1
ATOM 1488 C C . TYR A 1 184 ? -35.969 32.347 10.676 1.00 35.47 184 TYR A C 1
ATOM 1489 O O . TYR A 1 184 ? -35.813 33.306 11.428 1.00 37.63 184 TYR A O 1
ATOM 1498 N N . LEU A 1 185 ? -37.104 31.667 10.609 1.00 62.43 185 LEU A N 1
ATOM 1499 C CA . LEU A 1 185 ? -38.250 32.039 11.416 1.00 60.46 185 LEU A CA 1
ATOM 1500 C C . LEU A 1 185 ? -38.781 30.848 12.210 1.00 60.10 185 LEU A C 1
ATOM 1501 O O . LEU A 1 185 ? -39.327 29.907 11.633 1.00 58.07 185 LEU A O 1
ATOM 1506 N N . ASP A 1 186 ? -38.619 30.894 13.531 1.00 62.62 186 ASP A N 1
ATOM 1507 C CA . ASP A 1 186 ? -39.102 29.822 14.396 1.00 62.71 186 ASP A CA 1
ATOM 1508 C C . ASP A 1 186 ? -40.617 29.900 14.412 1.00 60.22 186 ASP A C 1
ATOM 1509 O O . ASP A 1 186 ? -41.206 30.600 15.235 1.00 61.01 186 ASP A O 1
ATOM 1514 N N . GLN A 1 187 ? -41.243 29.173 13.499 1.00 48.16 187 GLN A N 1
ATOM 1515 C CA . GLN A 1 187 ? -42.686 29.185 13.385 1.00 46.35 187 GLN A CA 1
ATOM 1516 C C . GLN A 1 187 ? -43.422 28.909 14.681 1.00 48.52 187 GLN A C 1
ATOM 1517 O O . GLN A 1 187 ? -44.604 29.228 14.802 1.00 48.90 187 GLN A O 1
ATOM 1523 N N . LYS A 1 188 ? -42.728 28.331 15.656 1.00 70.26 188 LYS A N 1
ATOM 1524 C CA . LYS A 1 188 ? -43.345 28.047 16.946 1.00 72.18 188 LYS A CA 1
ATOM 1525 C C . LYS A 1 188 ? -43.640 29.365 17.659 1.00 77.64 188 LYS A C 1
ATOM 1526 O O . LYS A 1 188 ? -44.793 29.699 17.932 1.00 76.84 188 LYS A O 1
ATOM 1532 N N . THR A 1 189 ? -42.577 30.110 17.942 1.00 52.35 189 THR A N 1
ATOM 1533 C CA . THR A 1 189 ? -42.674 31.387 18.635 1.00 58.44 189 THR A CA 1
ATOM 1534 C C . THR A 1 189 ? -43.026 32.545 17.705 1.00 58.46 189 THR A C 1
ATOM 1535 O O . THR A 1 189 ? -43.782 33.443 18.072 1.00 59.74 189 THR A O 1
ATOM 1539 N N . GLY A 1 190 ? -42.472 32.523 16.499 1.00 52.28 190 GLY A N 1
ATOM 1540 C CA . GLY A 1 190 ? -42.744 33.584 15.549 1.00 50.80 190 GLY A CA 1
ATOM 1541 C C . GLY A 1 190 ? -41.616 34.595 15.511 1.00 51.23 190 GLY A C 1
ATOM 1542 O O . GLY A 1 190 ? -41.685 35.582 14.781 1.00 48.73 190 GLY A O 1
ATOM 1543 N N . ASP A 1 191 ? -40.572 34.346 16.298 1.00 71.74 191 ASP A N 1
ATOM 1544 C CA . ASP A 1 191 ? -39.418 35.240 16.358 1.00 70.64 191 ASP A CA 1
ATOM 1545 C C . ASP A 1 191 ? -38.353 34.827 15.343 1.00 65.30 191 ASP A C 1
ATOM 1546 O O . ASP A 1 191 ? -38.160 33.640 15.078 1.00 63.26 191 ASP A O 1
ATOM 1551 N N . CYS A 1 192 ? -37.662 35.811 14.778 1.00 68.59 192 CYS A N 1
ATOM 1552 C CA . CYS A 1 192 ? -36.609 35.529 13.815 1.00 64.06 192 CYS A CA 1
ATOM 1553 C C . CYS A 1 192 ? -35.309 35.226 14.530 1.00 67.67 192 CYS A C 1
ATOM 1554 O O . CYS A 1 192 ? -35.200 35.415 15.737 1.00 73.67 192 CYS A O 1
ATOM 1557 N N . HIS A 1 193 ? -34.325 34.751 13.776 1.00 52.13 193 HIS A N 1
ATOM 1558 C CA . HIS A 1 193 ? -33.024 34.396 14.330 1.00 56.26 193 HIS A CA 1
ATOM 1559 C C . HIS A 1 193 ? -31.968 34.354 13.239 1.00 52.70 193 HIS A C 1
ATOM 1560 O O . HIS A 1 193 ? -32.249 33.975 12.101 1.00 48.81 193 HIS A O 1
ATOM 1567 N N . GLY A 1 194 ? -30.747 34.729 13.597 1.00 43.78 194 GLY A N 1
ATOM 1568 C CA . GLY A 1 194 ? -29.677 34.708 12.627 1.00 40.09 194 GLY A CA 1
ATOM 1569 C C . GLY A 1 194 ? -29.243 33.279 12.386 1.00 38.22 194 GLY A C 1
ATOM 1570 O O . GLY A 1 194 ? -29.301 32.438 13.286 1.00 40.73 194 GLY A O 1
ATOM 1571 N N . TYR A 1 195 ? -28.810 32.998 11.166 1.00 54.89 195 TYR A N 1
ATOM 1572 C CA . TYR A 1 195 ? -28.364 31.663 10.805 1.00 53.38 195 TYR A CA 1
ATOM 1573 C C . TYR A 1 195 ? -26.907 31.748 10.369 1.00 55.53 195 TYR A C 1
ATOM 1574 O O . TYR A 1 195 ? -26.578 32.454 9.422 1.00 51.77 195 TYR A O 1
ATOM 1583 N N . ASP A 1 196 ? -26.041 31.023 11.068 1.00 57.63 196 ASP A N 1
ATOM 1584 C CA . ASP A 1 196 ? -24.612 31.040 10.772 1.00 63.45 196 ASP A CA 1
ATOM 1585 C C . ASP A 1 196 ? -24.155 29.923 9.850 1.00 62.98 196 ASP A C 1
ATOM 1586 O O . ASP A 1 196 ? -23.054 29.968 9.307 1.00 64.64 196 ASP A O 1
ATOM 1591 N N . GLY A 1 197 ? -24.995 28.914 9.674 1.00 75.41 197 GLY A N 1
ATOM 1592 C CA . GLY A 1 197 ? -24.619 27.813 8.810 1.00 76.53 197 GLY A CA 1
ATOM 1593 C C . GLY A 1 197 ? -24.608 26.493 9.550 1.00 81.00 197 GLY A C 1
ATOM 1594 O O . GLY A 1 197 ? -24.106 25.486 9.044 1.00 81.94 197 GLY A O 1
ATOM 1595 N N . GLN A 1 198 ? -25.162 26.504 10.757 1.00 63.18 198 GLN A N 1
ATOM 1596 C CA . GLN A 1 198 ? -25.235 25.304 11.576 1.00 68.16 198 GLN A CA 1
ATOM 1597 C C . GLN A 1 198 ? -26.340 25.456 12.608 1.00 69.30 198 GLN A C 1
ATOM 1598 O O . GLN A 1 198 ? -26.890 26.546 12.780 1.00 69.20 198 GLN A O 1
ATOM 1604 N N . LEU A 1 199 ? -26.671 24.366 13.291 1.00 70.33 199 LEU A N 1
ATOM 1605 C CA . LEU A 1 199 ? -27.733 24.408 14.281 1.00 71.71 199 LEU A CA 1
ATOM 1606 C C . LEU A 1 199 ? -27.784 23.099 15.049 1.00 74.94 199 LEU A C 1
ATOM 1607 O O . LEU A 1 199 ? -27.327 22.069 14.553 1.00 74.66 199 LEU A O 1
ATOM 1612 N N . ASN A 1 200 ? -28.342 23.141 16.258 1.00 67.93 200 ASN A N 1
ATOM 1613 C CA . ASN A 1 200 ? -28.463 21.941 17.082 1.00 71.60 200 ASN A CA 1
ATOM 1614 C C . ASN A 1 200 ? -29.756 21.207 16.743 1.00 65.76 200 ASN A C 1
ATOM 1615 O O . ASN A 1 200 ? -30.829 21.545 17.257 1.00 65.48 200 ASN A O 1
ATOM 1620 N N . LEU A 1 201 ? -29.643 20.207 15.873 1.00 70.42 201 LEU A N 1
ATOM 1621 C CA . LEU A 1 201 ? -30.788 19.411 15.444 1.00 63.83 201 LEU A CA 1
ATOM 1622 C C . LEU A 1 201 ? -31.163 18.393 16.513 1.00 67.10 201 LEU A C 1
ATOM 1623 O O . LEU A 1 201 ? -32.067 17.580 16.327 1.00 64.49 201 LEU A O 1
ATOM 1628 N N . THR A 1 202 ? -30.460 18.451 17.637 1.00 52.08 202 THR A N 1
ATOM 1629 C CA . THR A 1 202 ? -30.722 17.559 18.755 1.00 56.19 202 THR A CA 1
ATOM 1630 C C . THR A 1 202 ? -31.727 18.234 19.697 1.00 56.42 202 THR A C 1
ATOM 1631 O O . THR A 1 202 ? -32.275 17.601 20.601 1.00 58.95 202 THR A O 1
ATOM 1635 N N . SER A 1 203 ? -31.971 19.522 19.469 1.00 65.13 203 SER A N 1
ATOM 1636 C CA . SER A 1 203 ? -32.913 20.288 20.284 1.00 66.83 203 SER A CA 1
ATOM 1637 C C . SER A 1 203 ? -34.264 19.583 20.363 1.00 63.78 203 SER A C 1
ATOM 1638 O O . SER A 1 203 ? -34.601 18.783 19.495 1.00 58.79 203 SER A O 1
ATOM 1641 N N . PRO A 1 204 ? -35.060 19.878 21.405 1.00 74.47 204 PRO A N 1
ATOM 1642 C CA . PRO A 1 204 ? -36.375 19.254 21.573 1.00 71.96 204 PRO A CA 1
ATOM 1643 C C . PRO A 1 204 ? -37.256 19.374 20.335 1.00 64.46 204 PRO A C 1
ATOM 1644 O O . PRO A 1 204 ? -37.956 18.429 19.968 1.00 60.90 204 PRO A O 1
ATOM 1648 N N . GLU A 1 205 ? -37.222 20.538 19.696 1.00 61.07 205 GLU A N 1
ATOM 1649 C CA . GLU A 1 205 ? -38.018 20.765 18.498 1.00 53.45 205 GLU A CA 1
ATOM 1650 C C . GLU A 1 205 ? -37.530 21.972 17.706 1.00 48.24 205 GLU A C 1
ATOM 1651 O O . GLU A 1 205 ? -37.343 23.055 18.253 1.00 52.10 205 GLU A O 1
ATOM 1657 N N . LEU A 1 206 ? -37.319 21.763 16.413 1.00 54.81 206 LEU A N 1
ATOM 1658 C CA . LEU A 1 206 ? -36.861 22.807 15.508 1.00 48.53 206 LEU A CA 1
ATOM 1659 C C . LEU A 1 206 ? -37.870 22.952 14.362 1.00 38.68 206 LEU A C 1
ATOM 1660 O O . LEU A 1 206 ? -38.065 22.026 13.569 1.00 35.91 206 LEU A O 1
ATOM 1665 N N . ASP A 1 207 ? -38.528 24.102 14.283 1.00 47.89 207 ASP A N 1
ATOM 1666 C CA . ASP A 1 207 ? -39.510 24.339 13.230 1.00 40.16 207 ASP A CA 1
ATOM 1667 C C . ASP A 1 207 ? -39.139 25.648 12.558 1.00 37.68 207 ASP A C 1
ATOM 1668 O O . ASP A 1 207 ? -39.792 26.668 12.767 1.00 38.30 207 ASP A O 1
ATOM 1673 N N . LEU A 1 208 ? -38.090 25.607 11.744 1.00 46.56 208 LEU A N 1
ATOM 1674 C CA . LEU A 1 208 ? -37.588 26.800 11.074 1.00 44.31 208 LEU A CA 1
ATOM 1675 C C . LEU A 1 208 ? -38.035 27.030 9.624 1.00 39.98 208 LEU A C 1
ATOM 1676 O O . LEU A 1 208 ? -38.032 26.114 8.792 1.00 38.32 208 LEU A O 1
ATOM 1681 N N . ALA A 1 209 ? -38.405 28.276 9.330 1.00 39.65 209 ALA A N 1
ATOM 1682 C CA . ALA A 1 209 ? -38.832 28.660 7.990 1.00 33.63 209 ALA A CA 1
ATOM 1683 C C . ALA A 1 209 ? -37.885 29.711 7.400 1.00 34.20 209 ALA A C 1
ATOM 1684 O O . ALA A 1 209 ? -37.933 30.887 7.779 1.00 37.22 209 ALA A O 1
ATOM 1686 N N . PHE A 1 210 ? -37.013 29.280 6.490 1.00 33.17 210 PHE A N 1
ATOM 1687 C CA . PHE A 1 210 ? -36.087 30.185 5.826 1.00 34.07 210 PHE A CA 1
ATOM 1688 C C . PHE A 1 210 ? -36.809 30.736 4.591 1.00 31.36 210 PHE A C 1
ATOM 1689 O O . PHE A 1 210 ? -36.833 30.100 3.539 1.00 29.70 210 PHE A O 1
ATOM 1697 N N . THR A 1 211 ? -37.404 31.914 4.701 1.00 37.65 211 THR A N 1
ATOM 1698 C CA . THR A 1 211 ? -38.121 32.462 3.561 1.00 36.40 211 THR A CA 1
ATOM 1699 C C . THR A 1 211 ? -37.288 33.366 2.661 1.00 36.69 211 THR A C 1
ATOM 1700 O O . THR A 1 211 ? -37.829 33.997 1.747 1.00 34.56 211 THR A O 1
ATOM 1704 N N . GLN A 1 212 ? -35.980 33.422 2.910 1.00 63.97 212 GLN A N 1
ATOM 1705 C CA . GLN A 1 212 ? -35.062 34.251 2.121 1.00 64.61 212 GLN A CA 1
ATOM 1706 C C . GLN A 1 212 ? -33.835 33.417 1.768 1.00 64.39 212 GLN A C 1
ATOM 1707 O O . GLN A 1 212 ? -32.844 33.410 2.501 1.00 68.68 212 GLN A O 1
ATOM 1713 N N . ILE A 1 213 ? -33.901 32.718 0.640 1.00 37.83 213 ILE A N 1
ATOM 1714 C CA . ILE A 1 213 ? -32.800 31.852 0.224 1.00 37.01 213 ILE A CA 1
ATOM 1715 C C . ILE A 1 213 ? -32.059 32.346 -1.003 1.00 36.04 213 ILE A C 1
ATOM 1716 O O . ILE A 1 213 ? -32.654 32.953 -1.896 1.00 33.69 213 ILE A O 1
ATOM 1721 N N . SER A 1 214 ? -30.760 32.063 -1.046 1.00 38.51 214 SER A N 1
ATOM 1722 C CA . SER A 1 214 ? -29.905 32.502 -2.145 1.00 41.35 214 SER A CA 1
ATOM 1723 C C . SER A 1 214 ? -29.487 31.410 -3.128 1.00 41.62 214 SER A C 1
ATOM 1724 O O . SER A 1 214 ? -28.653 31.642 -4.009 1.00 42.85 214 SER A O 1
ATOM 1727 N N . GLN A 1 215 ? -30.063 30.224 -2.978 1.00 52.92 215 GLN A N 1
ATOM 1728 C CA . GLN A 1 215 ? -29.730 29.098 -3.844 1.00 53.59 215 GLN A CA 1
ATOM 1729 C C . GLN A 1 215 ? -30.958 28.248 -4.115 1.00 51.13 215 GLN A C 1
ATOM 1730 O O . GLN A 1 215 ? -31.795 28.060 -3.240 1.00 51.43 215 GLN A O 1
ATOM 1736 N N . PRO A 1 216 ? -31.080 27.722 -5.337 1.00 48.34 216 PRO A N 1
ATOM 1737 C CA . PRO A 1 216 ? -32.227 26.882 -5.680 1.00 45.14 216 PRO A CA 1
ATOM 1738 C C . PRO A 1 216 ? -31.959 25.454 -5.189 1.00 44.74 216 PRO A C 1
ATOM 1739 O O . PRO A 1 216 ? -32.401 24.478 -5.801 1.00 43.99 216 PRO A O 1
ATOM 1743 N N . ARG A 1 217 ? -31.221 25.344 -4.086 1.00 41.43 217 ARG A N 1
ATOM 1744 C CA . ARG A 1 217 ? -30.885 24.044 -3.523 1.00 41.54 217 ARG A CA 1
ATOM 1745 C C . ARG A 1 217 ? -30.500 24.126 -2.059 1.00 41.58 217 ARG A C 1
ATOM 1746 O O . ARG A 1 217 ? -30.367 25.205 -1.500 1.00 41.31 217 ARG A O 1
ATOM 1754 N N . ALA A 1 218 ? -30.305 22.956 -1.460 1.00 22.76 218 ALA A N 1
ATOM 1755 C CA . ALA A 1 218 ? -29.929 22.816 -0.052 1.00 24.41 218 ALA A CA 1
ATOM 1756 C C . ALA A 1 218 ? -29.631 21.328 0.213 1.00 27.45 218 ALA A C 1
ATOM 1757 O O . ALA A 1 218 ? -30.080 20.453 -0.531 1.00 25.96 218 ALA A O 1
ATOM 1759 N N . HIS A 1 219 ? -28.873 21.039 1.265 1.00 31.14 219 HIS A N 1
ATOM 1760 C CA . HIS A 1 219 ? -28.548 19.653 1.569 1.00 35.07 219 HIS A CA 1
ATOM 1761 C C . HIS A 1 219 ? -28.028 19.503 2.981 1.00 39.81 219 HIS A C 1
ATOM 1762 O O . HIS A 1 219 ? -27.894 20.482 3.711 1.00 41.32 219 HIS A O 1
ATOM 1769 N N . PHE A 1 220 ? -27.765 18.262 3.368 1.00 28.49 220 PHE A N 1
ATOM 1770 C CA . PHE A 1 220 ? -27.225 17.971 4.691 1.00 34.92 220 PHE A CA 1
ATOM 1771 C C . PHE A 1 220 ? -26.440 16.673 4.600 1.00 39.45 220 PHE A C 1
ATOM 1772 O O . PHE A 1 220 ? -26.771 15.784 3.812 1.00 37.12 220 PHE A O 1
ATOM 1780 N N . ILE A 1 221 ? -25.383 16.581 5.393 1.00 41.92 221 ILE A N 1
ATOM 1781 C CA . ILE A 1 221 ? -24.534 15.403 5.368 1.00 48.23 221 ILE A CA 1
ATOM 1782 C C . ILE A 1 221 ? -24.504 14.705 6.719 1.00 54.34 221 ILE A C 1
ATOM 1783 O O . ILE A 1 221 ? -24.211 15.322 7.744 1.00 57.59 221 ILE A O 1
ATOM 1788 N N . ASP A 1 222 ? -24.838 13.419 6.709 1.00 54.31 222 ASP A N 1
ATOM 1789 C CA . ASP A 1 222 ? -24.836 12.619 7.923 1.00 62.20 222 ASP A CA 1
ATOM 1790 C C . ASP A 1 222 ? -23.680 11.630 7.859 1.00 69.75 222 ASP A C 1
ATOM 1791 O O . ASP A 1 222 ? -23.716 10.660 7.099 1.00 68.25 222 ASP A O 1
ATOM 1796 N N . PRO A 1 223 ? -22.622 11.882 8.644 1.00 56.37 223 PRO A N 1
ATOM 1797 C CA . PRO A 1 223 ? -21.454 11.002 8.665 1.00 64.89 223 PRO A CA 1
ATOM 1798 C C . PRO A 1 223 ? -21.795 9.604 9.164 1.00 68.25 223 PRO A C 1
ATOM 1799 O O . PRO A 1 223 ? -21.377 8.612 8.570 1.00 69.63 223 PRO A O 1
ATOM 1803 N N . ASP A 1 224 ? -22.556 9.527 10.253 1.00 72.88 224 ASP A N 1
ATOM 1804 C CA . ASP A 1 224 ? -22.925 8.234 10.809 1.00 76.29 224 ASP A CA 1
ATOM 1805 C C . ASP A 1 224 ? -23.314 7.271 9.704 1.00 73.53 224 ASP A C 1
ATOM 1806 O O . ASP A 1 224 ? -22.889 6.120 9.701 1.00 77.96 224 ASP A O 1
ATOM 1811 N N . ARG A 1 225 ? -24.124 7.745 8.765 1.00 79.29 225 ARG A N 1
ATOM 1812 C CA . ARG A 1 225 ? -24.552 6.913 7.648 1.00 76.15 225 ARG A CA 1
ATOM 1813 C C . ARG A 1 225 ? -23.642 7.152 6.456 1.00 76.84 225 ARG A C 1
ATOM 1814 O O . ARG A 1 225 ? -23.756 6.486 5.431 1.00 74.19 225 ARG A O 1
ATOM 1822 N N . ASN A 1 226 ? -22.742 8.116 6.606 1.00 82.14 226 ASN A N 1
ATOM 1823 C CA . ASN A 1 226 ? -21.781 8.463 5.567 1.00 84.38 226 ASN A CA 1
ATOM 1824 C C . ASN A 1 226 ? -22.420 8.781 4.213 1.00 76.67 226 ASN A C 1
ATOM 1825 O O . ASN A 1 226 ? -22.071 8.180 3.196 1.00 76.84 226 ASN A O 1
ATOM 1830 N N . LEU A 1 227 ? -23.348 9.734 4.198 1.00 93.18 227 LEU A N 1
ATOM 1831 C CA . LEU A 1 227 ? -24.015 10.115 2.955 1.00 84.76 227 LEU A CA 1
ATOM 1832 C C . LEU A 1 227 ? -24.713 11.459 3.084 1.00 77.48 227 LEU A C 1
ATOM 1833 O O . LEU A 1 227 ? -25.059 11.882 4.186 1.00 77.41 227 LEU A O 1
ATOM 1838 N N . LYS A 1 228 ? -24.917 12.132 1.958 1.00 65.36 228 LYS A N 1
ATOM 1839 C CA . LYS A 1 228 ? -25.599 13.416 1.985 1.00 56.63 228 LYS A CA 1
ATOM 1840 C C . LYS A 1 228 ? -26.887 13.379 1.176 1.00 48.10 228 LYS A C 1
ATOM 1841 O O . LYS A 1 228 ? -26.994 12.676 0.165 1.00 46.75 228 LYS A O 1
ATOM 1847 N N . ILE A 1 229 ? -27.861 14.146 1.645 1.00 57.63 229 ILE A N 1
ATOM 1848 C CA . ILE A 1 229 ? -29.162 14.246 1.009 1.00 48.87 229 ILE A CA 1
ATOM 1849 C C . ILE A 1 229 ? -29.346 15.685 0.553 1.00 43.32 229 ILE A C 1
ATOM 1850 O O . ILE A 1 229 ? -29.403 16.596 1.379 1.00 40.90 229 ILE A O 1
ATOM 1855 N N . GLU A 1 230 ? -29.433 15.886 -0.759 1.00 52.27 230 GLU A N 1
ATOM 1856 C CA . GLU A 1 230 ? -29.597 17.225 -1.323 1.00 49.17 230 GLU A CA 1
ATOM 1857 C C . GLU A 1 230 ? -30.958 17.494 -1.966 1.00 43.22 230 GLU A C 1
ATOM 1858 O O . GLU A 1 230 ? -31.468 16.684 -2.744 1.00 40.86 230 GLU A O 1
ATOM 1864 N N . VAL A 1 231 ? -31.513 18.662 -1.655 1.00 39.02 231 VAL A N 1
ATOM 1865 C CA . VAL A 1 231 ? -32.802 19.084 -2.184 1.00 33.70 231 VAL A CA 1
ATOM 1866 C C . VAL A 1 231 ? -32.641 20.235 -3.178 1.00 32.88 231 VAL A C 1
ATOM 1867 O O . VAL A 1 231 ? -32.151 21.308 -2.818 1.00 35.19 231 VAL A O 1
ATOM 1871 N N . SER A 1 232 ? -33.043 20.017 -4.424 1.00 41.36 232 SER A N 1
ATOM 1872 C CA . SER A 1 232 ? -32.951 21.068 -5.428 1.00 40.45 232 SER A CA 1
ATOM 1873 C C . SER A 1 232 ? -34.371 21.354 -5.911 1.00 35.89 232 SER A C 1
ATOM 1874 O O . SER A 1 232 ? -35.263 20.528 -5.717 1.00 34.28 232 SER A O 1
ATOM 1877 N N . PHE A 1 233 ? -34.591 22.510 -6.537 1.00 37.39 233 PHE A N 1
ATOM 1878 C CA . PHE A 1 233 ? -35.944 22.874 -6.967 1.00 33.38 233 PHE A CA 1
ATOM 1879 C C . PHE A 1 233 ? -36.063 23.985 -8.006 1.00 32.96 233 PHE A C 1
ATOM 1880 O O . PHE A 1 233 ? -35.220 24.880 -8.084 1.00 34.56 233 PHE A O 1
ATOM 1888 N N . SER A 1 234 ? -37.134 23.928 -8.792 1.00 27.76 234 SER A N 1
ATOM 1889 C CA . SER A 1 234 ? -37.389 24.946 -9.804 1.00 28.09 234 SER A CA 1
ATOM 1890 C C . SER A 1 234 ? -37.747 26.278 -9.101 1.00 28.79 234 SER A C 1
ATOM 1891 O O . SER A 1 234 ? -38.031 26.300 -7.896 1.00 27.02 234 SER A O 1
ATOM 1894 N N . GLU A 1 235 ? -37.746 27.382 -9.847 1.00 42.94 235 GLU A N 1
ATOM 1895 C CA . GLU A 1 235 ? -38.010 28.689 -9.253 1.00 43.72 235 GLU A CA 1
ATOM 1896 C C . GLU A 1 235 ? -39.351 28.960 -8.574 1.00 41.25 235 GLU A C 1
ATOM 1897 O O . GLU A 1 235 ? -39.534 30.025 -7.988 1.00 42.88 235 GLU A O 1
ATOM 1903 N N . LEU A 1 236 ? -40.285 28.019 -8.642 1.00 31.51 236 LEU A N 1
ATOM 1904 C CA . LEU A 1 236 ? -41.578 28.203 -7.986 1.00 28.68 236 LEU A CA 1
ATOM 1905 C C . LEU A 1 236 ? -41.364 28.184 -6.465 1.00 27.76 236 LEU A C 1
ATOM 1906 O O . LEU A 1 236 ? -42.143 28.764 -5.707 1.00 27.78 236 LEU A O 1
ATOM 1911 N N . TYR A 1 237 ? -40.290 27.530 -6.027 1.00 22.51 237 TYR A N 1
ATOM 1912 C CA . TYR A 1 237 ? -40.019 27.414 -4.605 1.00 23.39 237 TYR A CA 1
ATOM 1913 C C . TYR A 1 237 ? -39.048 28.451 -4.081 1.00 25.98 237 TYR A C 1
ATOM 1914 O O . TYR A 1 237 ? -37.871 28.458 -4.448 1.00 27.14 237 TYR A O 1
ATOM 1923 N N . GLN A 1 238 ? -39.548 29.308 -3.191 1.00 42.03 238 GLN A N 1
ATOM 1924 C CA . GLN A 1 238 ? -38.751 30.391 -2.626 1.00 43.01 238 GLN A CA 1
ATOM 1925 C C . GLN A 1 238 ? -38.497 30.277 -1.135 1.00 43.71 238 GLN A C 1
ATOM 1926 O O . GLN A 1 238 ? -37.735 31.064 -0.575 1.00 44.47 238 GLN A O 1
ATOM 1932 N N . THR A 1 239 ? -39.126 29.291 -0.500 1.00 25.49 239 THR A N 1
ATOM 1933 C CA . THR A 1 239 ? -38.969 29.080 0.938 1.00 27.27 239 THR A CA 1
ATOM 1934 C C . THR A 1 239 ? -38.497 27.677 1.318 1.00 26.90 239 THR A C 1
ATOM 1935 O O . THR A 1 239 ? -38.884 26.683 0.701 1.00 25.40 239 THR A O 1
ATOM 1939 N N . LEU A 1 240 ? -37.669 27.613 2.355 1.00 24.75 240 LEU A N 1
ATOM 1940 C CA . LEU A 1 240 ? -37.138 26.353 2.832 1.00 27.28 240 LEU A CA 1
ATOM 1941 C C . LEU A 1 240 ? -37.522 26.166 4.292 1.00 31.03 240 LEU A C 1
ATOM 1942 O O . LEU A 1 240 ? -37.235 27.022 5.137 1.00 33.65 240 LEU A O 1
ATOM 1947 N N . VAL A 1 241 ? -38.184 25.045 4.581 1.00 26.29 241 VAL A N 1
ATOM 1948 C CA . VAL A 1 241 ? -38.622 24.743 5.938 1.00 30.82 241 VAL A CA 1
ATOM 1949 C C . VAL A 1 241 ? -37.860 23.553 6.530 1.00 33.52 241 VAL A C 1
ATOM 1950 O O . VAL A 1 241 ? -37.548 22.587 5.827 1.00 32.53 241 VAL A O 1
ATOM 1954 N N . LEU A 1 242 ? -37.552 23.631 7.823 1.00 25.34 242 LEU A N 1
ATOM 1955 C CA . LEU A 1 242 ? -36.844 22.545 8.493 1.00 30.25 242 LEU A CA 1
ATOM 1956 C C . LEU A 1 242 ? -37.617 22.102 9.735 1.00 33.67 242 LEU A C 1
ATOM 1957 O O . LEU A 1 242 ? -37.815 22.883 10.653 1.00 35.74 242 LEU A O 1
ATOM 1962 N N . TRP A 1 243 ? -38.053 20.843 9.743 1.00 38.93 243 TRP A N 1
ATOM 1963 C CA . TRP A 1 243 ? -38.850 20.255 10.828 1.00 44.50 243 TRP A CA 1
ATOM 1964 C C . TRP A 1 243 ? -38.111 19.072 11.449 1.00 48.79 243 TRP A C 1
ATOM 1965 O O . TRP A 1 243 ? -37.530 18.246 10.744 1.00 46.68 243 TRP A O 1
ATOM 1976 N N . THR A 1 244 ? -38.131 18.991 12.772 1.00 50.81 244 THR A N 1
ATOM 1977 C CA . THR A 1 244 ? -37.473 17.896 13.472 1.00 56.89 244 THR A CA 1
ATOM 1978 C C . THR A 1 244 ? -37.808 17.943 14.955 1.00 62.46 244 THR A C 1
ATOM 1979 O O . THR A 1 244 ? -37.966 19.020 15.527 1.00 62.74 244 THR A O 1
ATOM 1983 N N . VAL A 1 245 ? -37.939 16.774 15.571 1.00 47.50 245 VAL A N 1
ATOM 1984 C CA . VAL A 1 245 ? -38.260 16.707 16.993 1.00 55.70 245 VAL A CA 1
ATOM 1985 C C . VAL A 1 245 ? -37.449 15.643 17.722 1.00 63.78 245 VAL A C 1
ATOM 1986 O O . VAL A 1 245 ? -37.064 14.616 17.145 1.00 62.81 245 VAL A O 1
ATOM 1990 N N . ALA A 1 246 ? -37.194 15.903 19.001 1.00 64.02 246 ALA A N 1
ATOM 1991 C CA . ALA A 1 246 ? -36.445 14.980 19.839 1.00 70.72 246 ALA A CA 1
ATOM 1992 C C . ALA A 1 246 ? -37.129 13.612 19.811 1.00 70.38 246 ALA A C 1
ATOM 1993 O O . ALA A 1 246 ? -38.349 13.519 19.973 1.00 68.84 246 ALA A O 1
ATOM 1995 N N . GLY A 1 247 ? -36.348 12.558 19.592 1.00 80.71 247 GLY A N 1
ATOM 1996 C CA . GLY A 1 247 ? -36.919 11.223 19.558 1.00 80.17 247 GLY A CA 1
ATOM 1997 C C . GLY A 1 247 ? -37.132 10.657 18.164 1.00 74.13 247 GLY A C 1
ATOM 1998 O O . GLY A 1 247 ? -36.392 9.769 17.735 1.00 75.46 247 GLY A O 1
ATOM 1999 N N . LYS A 1 248 ? -38.141 11.158 17.454 1.00 71.41 248 LYS A N 1
ATOM 2000 C CA . LYS A 1 248 ? -38.431 10.681 16.105 1.00 65.42 248 LYS A CA 1
ATOM 2001 C C . LYS A 1 248 ? -37.224 10.912 15.190 1.00 63.21 248 LYS A C 1
ATOM 2002 O O . LYS A 1 248 ? -36.708 12.021 15.091 1.00 63.94 248 LYS A O 1
ATOM 2008 N N . ASP A 1 249 ? -36.780 9.849 14.528 1.00 58.36 249 ASP A N 1
ATOM 2009 C CA . ASP A 1 249 ? -35.605 9.912 13.666 1.00 56.59 249 ASP A CA 1
ATOM 2010 C C . ASP A 1 249 ? -35.791 10.398 12.226 1.00 48.65 249 ASP A C 1
ATOM 2011 O O . ASP A 1 249 ? -35.630 9.633 11.268 1.00 46.00 249 ASP A O 1
ATOM 2016 N N . TYR A 1 250 ? -36.100 11.683 12.078 1.00 51.94 250 TYR A N 1
ATOM 2017 C CA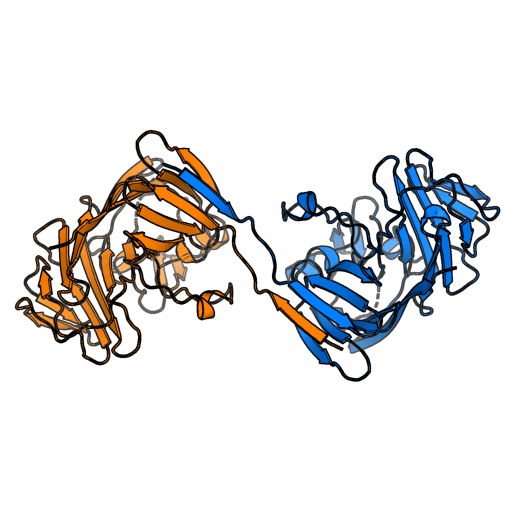 . TYR A 1 250 ? -36.277 12.275 10.758 1.00 42.59 250 TYR A CA 1
ATOM 2018 C C . TYR A 1 250 ? -35.933 13.759 10.745 1.00 40.39 250 TYR A C 1
ATOM 2019 O O . TYR A 1 250 ? -36.062 14.455 11.755 1.00 43.46 250 TYR A O 1
ATOM 2028 N N . LEU A 1 251 ? -35.494 14.237 9.591 1.00 43.40 251 LEU A N 1
ATOM 2029 C CA . LEU A 1 251 ? -35.160 15.642 9.429 1.00 41.71 251 LEU A CA 1
ATOM 2030 C C . LEU A 1 251 ? -35.819 16.114 8.139 1.00 35.00 251 LEU A C 1
ATOM 2031 O O . LEU A 1 251 ? -35.502 15.629 7.057 1.00 33.41 251 LEU A O 1
ATOM 2036 N N . CYS A 1 252 ? -36.750 17.051 8.260 1.00 36.81 252 CYS A N 1
ATOM 2037 C CA . CYS A 1 252 ? -37.448 17.576 7.095 1.00 31.43 252 CYS A CA 1
ATOM 2038 C C . CYS A 1 252 ? -36.753 18.823 6.533 1.00 31.49 252 CYS A C 1
ATOM 2039 O O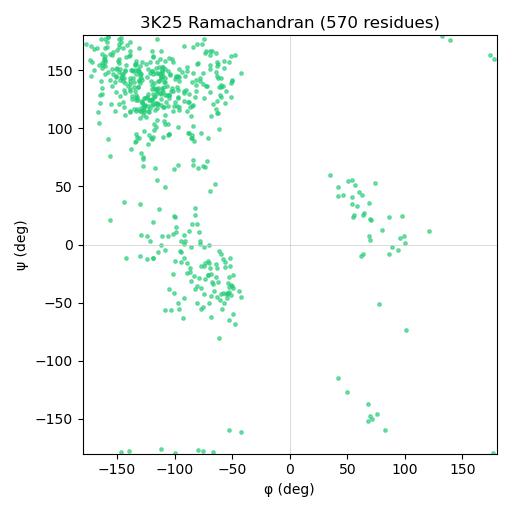 . CYS A 1 252 ? -36.531 19.799 7.238 1.00 34.19 252 CYS A O 1
ATOM 2042 N N . LEU A 1 253 ? -36.386 18.764 5.263 1.00 38.62 253 LEU A N 1
ATOM 2043 C CA . LEU A 1 253 ? -35.761 19.883 4.573 1.00 37.70 253 LEU A CA 1
ATOM 2044 C C . LEU A 1 253 ? -36.782 20.076 3.461 1.00 32.42 253 LEU A C 1
ATOM 2045 O O . LEU A 1 253 ? -36.687 19.452 2.408 1.00 31.26 253 LEU A O 1
ATOM 2050 N N . GLU A 1 254 ? -37.762 20.937 3.710 1.00 34.05 254 GLU A N 1
ATOM 2051 C CA . GLU A 1 254 ? -38.867 21.130 2.783 1.00 28.85 254 GLU A CA 1
ATOM 2052 C C . GLU A 1 254 ? -38.960 22.379 1.899 1.00 28.75 254 GLU A C 1
ATOM 2053 O O . GLU A 1 254 ? -38.884 23.517 2.376 1.00 30.60 254 GLU A O 1
ATOM 2059 N N . PRO A 1 255 ? -39.149 22.170 0.588 1.00 36.39 255 PRO A N 1
ATOM 2060 C CA . PRO A 1 255 ? -39.274 23.266 -0.374 1.00 34.36 255 PRO A CA 1
ATOM 2061 C C . PRO A 1 255 ? -40.739 23.723 -0.462 1.00 32.67 255 PRO A C 1
ATOM 2062 O O . PRO A 1 255 ? -41.623 22.922 -0.754 1.00 33.29 255 PRO A O 1
ATOM 2066 N N . TRP A 1 256 ? -40.980 25.005 -0.194 1.00 28.75 256 TRP A N 1
ATOM 2067 C CA . TRP A 1 256 ? -42.323 25.604 -0.234 1.00 27.60 256 TRP A CA 1
ATOM 2068 C C . TRP A 1 256 ? -42.334 26.734 -1.245 1.00 27.90 256 TRP A C 1
ATOM 2069 O O . TRP A 1 256 ? -41.372 27.506 -1.323 1.00 31.43 256 TRP A O 1
ATOM 2080 N N . SER A 1 257 ? -43.413 26.863 -2.007 1.00 24.50 257 SER A N 1
ATOM 2081 C CA . SER A 1 257 ? -43.458 27.939 -2.992 1.00 24.47 257 SER A CA 1
ATOM 2082 C C . SER A 1 257 ? -43.614 29.261 -2.243 1.00 26.58 257 SER A C 1
ATOM 2083 O O . SER A 1 257 ? -43.199 30.332 -2.715 1.00 29.59 257 SER A O 1
ATOM 2086 N N . GLY A 1 258 ? -44.197 29.161 -1.053 1.00 26.43 258 GLY A N 1
ATOM 2087 C CA . GLY A 1 258 ? -44.409 30.329 -0.218 1.00 28.29 258 GLY A CA 1
ATOM 2088 C C . GLY A 1 258 ? -44.535 29.939 1.242 1.00 30.52 258 GLY A C 1
ATOM 2089 O O . GLY A 1 258 ? -44.749 28.763 1.553 1.00 29.26 258 GLY A O 1
ATOM 2090 N N . PRO A 1 259 ? -44.405 30.904 2.166 1.00 25.98 259 PRO A N 1
ATOM 2091 C CA . PRO A 1 259 ? -44.507 30.652 3.609 1.00 29.71 259 PRO A CA 1
ATOM 2092 C C . PRO A 1 259 ? -45.943 30.537 4.125 1.00 32.33 259 PRO A C 1
ATOM 2093 O O . PRO A 1 259 ? -46.905 30.595 3.359 1.00 32.22 259 PRO A O 1
ATOM 2097 N N . ARG A 1 260 ? -46.082 30.374 5.434 1.00 34.37 260 ARG A N 1
ATOM 2098 C CA . ARG A 1 260 ? -47.400 30.274 6.031 1.00 38.22 260 ARG A CA 1
ATOM 2099 C C . ARG A 1 260 ? -48.177 31.566 5.809 1.00 38.40 260 ARG A C 1
ATOM 2100 O O . ARG A 1 260 ? -47.606 32.659 5.829 1.00 41.06 260 ARG A O 1
ATOM 2108 N N . ASN A 1 261 ? -49.481 31.418 5.592 1.00 37.88 261 ASN A N 1
ATOM 2109 C CA . ASN A 1 261 ? -50.410 32.524 5.372 1.00 36.07 261 ASN A CA 1
ATOM 2110 C C . ASN A 1 261 ? -50.145 33.350 4.112 1.00 32.63 261 ASN A C 1
ATOM 2111 O O . ASN A 1 261 ? -50.511 34.522 4.025 1.00 35.79 261 ASN A O 1
ATOM 2116 N N . ALA A 1 262 ? -49.516 32.725 3.130 1.00 25.86 262 ALA A N 1
ATOM 2117 C CA . ALA A 1 262 ? -49.211 33.384 1.867 1.00 23.83 262 ALA A CA 1
ATOM 2118 C C . ALA A 1 262 ? -50.495 33.710 1.076 1.00 24.09 262 ALA A C 1
ATOM 2119 O O . ALA A 1 262 ? -50.565 34.720 0.370 1.00 24.95 262 ALA A O 1
ATOM 2121 N N . LEU A 1 263 ? -51.504 32.848 1.198 1.00 27.77 263 LEU A N 1
ATOM 2122 C CA . LEU A 1 263 ? -52.780 33.040 0.508 1.00 28.41 263 LEU A CA 1
ATOM 2123 C C . LEU A 1 263 ? -53.472 34.318 0.989 1.00 33.83 263 LEU A C 1
ATOM 2124 O O . LEU A 1 263 ? -54.341 34.854 0.303 1.00 36.57 263 LEU A O 1
ATOM 2129 N N . ASN A 1 264 ? -53.081 34.795 2.172 1.00 21.74 264 ASN A N 1
ATOM 2130 C CA . ASN A 1 264 ? -53.655 36.010 2.751 1.00 26.78 264 ASN A CA 1
ATOM 2131 C C . ASN A 1 264 ? -52.745 37.230 2.678 1.00 28.16 264 ASN A C 1
ATOM 2132 O O . ASN A 1 264 ? -53.221 38.353 2.458 1.00 32.26 264 ASN A O 1
ATOM 2137 N N . SER A 1 265 ? -51.444 37.015 2.878 1.00 35.57 265 SER A N 1
ATOM 2138 C CA . SER A 1 265 ? -50.486 38.116 2.855 1.00 36.28 265 SER A CA 1
ATOM 2139 C C . SER A 1 265 ? -50.003 38.443 1.449 1.00 33.46 265 SER A C 1
ATOM 2140 O O . SER A 1 265 ? -49.684 39.596 1.146 1.00 35.43 265 SER A O 1
ATOM 2143 N N . GLY A 1 266 ? -49.948 37.422 0.599 1.00 26.53 266 GLY A N 1
ATOM 2144 C CA . GLY A 1 266 ? -49.491 37.604 -0.766 1.00 23.39 266 GLY A CA 1
ATOM 2145 C C . GLY A 1 266 ? -48.008 37.316 -0.890 1.00 21.74 266 GLY A C 1
ATOM 2146 O O . GLY A 1 266 ? -47.463 37.321 -1.987 1.00 20.46 266 GLY A O 1
ATOM 2147 N N . GLU A 1 267 ? -47.354 37.049 0.232 1.00 33.81 267 GLU A N 1
ATOM 2148 C CA . GLU A 1 267 ? -45.921 36.778 0.229 1.00 33.08 267 GLU A CA 1
ATOM 2149 C C . GLU A 1 267 ? -45.531 35.502 -0.541 1.00 28.97 267 GLU A C 1
ATOM 2150 O O . GLU A 1 267 ? -45.911 34.385 -0.179 1.00 26.01 267 GLU A O 1
ATOM 2156 N N . GLN A 1 268 ? -44.758 35.693 -1.606 1.00 37.49 268 GLN A N 1
ATOM 2157 C CA . GLN A 1 268 ? -44.305 34.594 -2.461 1.00 34.87 268 GLN A CA 1
ATOM 2158 C C . GLN A 1 268 ? -45.501 33.800 -2.948 1.00 32.69 268 GLN A C 1
ATOM 2159 O O . GLN A 1 268 ? -45.371 32.624 -3.280 1.00 32.18 268 GLN A O 1
ATOM 2165 N N . LEU A 1 269 ? -46.671 34.433 -2.969 1.00 29.33 269 LEU A N 1
ATOM 2166 C CA . LEU A 1 269 ? -47.868 33.748 -3.427 1.00 28.18 269 LEU A CA 1
ATOM 2167 C C . LEU A 1 269 ? -47.728 33.509 -4.934 1.00 27.86 269 LEU A C 1
ATOM 2168 O O . LEU A 1 269 ? -47.009 34.237 -5.610 1.00 29.38 269 LEU A O 1
ATOM 2173 N N . ALA A 1 270 ? -48.397 32.487 -5.457 1.00 30.38 270 ALA A N 1
ATOM 2174 C CA . ALA A 1 270 ? -48.317 32.178 -6.883 1.00 30.62 270 ALA A CA 1
ATOM 2175 C C . ALA A 1 270 ? -49.695 32.127 -7.539 1.00 33.12 270 ALA A C 1
ATOM 2176 O O . ALA A 1 270 ? -50.708 31.861 -6.880 1.00 34.50 270 ALA A O 1
ATOM 2178 N N . TRP A 1 271 ? -49.724 32.369 -8.847 1.00 18.67 271 TRP A N 1
ATOM 2179 C CA . TRP A 1 271 ? -50.974 32.373 -9.585 1.00 22.09 271 TRP A CA 1
ATOM 2180 C C . TRP A 1 271 ? -50.903 31.584 -10.882 1.00 23.98 271 TRP A C 1
ATOM 2181 O O . TRP A 1 271 ? -49.821 31.360 -11.434 1.00 25.48 271 TRP A O 1
ATOM 2192 N N . VAL A 1 272 ? -52.076 31.162 -11.352 1.00 36.69 272 VAL A N 1
ATOM 2193 C CA . VAL A 1 272 ? -52.225 30.428 -12.604 1.00 39.05 272 VAL A CA 1
ATOM 2194 C C . VAL A 1 272 ? -53.393 31.082 -13.344 1.00 42.95 272 VAL A C 1
ATOM 2195 O O . VAL A 1 272 ? -54.536 31.050 -12.878 1.00 45.10 272 VAL A O 1
ATOM 2199 N N . GLU A 1 273 ? -53.104 31.684 -14.491 1.00 41.82 273 GLU A N 1
ATOM 2200 C CA . GLU A 1 273 ? -54.137 32.341 -15.265 1.00 44.57 273 GLU A CA 1
ATOM 2201 C C . GLU A 1 273 ? -55.192 31.344 -15.720 1.00 45.61 273 GLU A C 1
ATOM 2202 O O . GLU A 1 273 ? -54.924 30.146 -15.841 1.00 44.76 273 GLU A O 1
ATOM 2208 N N . PRO A 1 274 ? -56.412 31.833 -15.988 1.00 34.77 274 PRO A N 1
ATOM 2209 C CA . PRO A 1 274 ? -57.546 31.014 -16.435 1.00 35.43 274 PRO A CA 1
ATOM 2210 C C . PRO A 1 274 ? -57.190 30.117 -17.608 1.00 35.46 274 PRO A C 1
ATOM 2211 O O . PRO A 1 274 ? -56.457 30.528 -18.504 1.00 35.47 274 PRO A O 1
ATOM 2215 N N . TYR A 1 275 ? -57.723 28.897 -17.600 1.00 40.15 275 TYR A N 1
ATOM 2216 C CA . TYR A 1 275 ? -57.492 27.939 -18.678 1.00 41.97 275 TYR A CA 1
ATOM 2217 C C . TYR A 1 275 ? -56.015 27.880 -19.054 1.00 40.61 275 TYR A C 1
ATOM 2218 O O . TYR A 1 275 ? -55.655 27.837 -20.231 1.00 44.19 275 TYR A O 1
ATOM 2227 N N . SER A 1 276 ? -55.168 27.881 -18.030 1.00 50.95 276 SER A N 1
ATOM 2228 C CA . SER A 1 276 ? -53.724 27.823 -18.212 1.00 47.91 276 SER A CA 1
ATOM 2229 C C . SER A 1 276 ? -53.152 26.897 -17.152 1.00 41.92 276 SER A C 1
ATOM 2230 O O . SER A 1 276 ? -53.892 26.317 -16.354 1.00 41.87 276 SER A O 1
ATOM 2233 N N . SER A 1 277 ? -51.831 26.768 -17.150 1.00 37.81 277 SER A N 1
ATOM 2234 C CA . SER A 1 277 ? -51.141 25.942 -16.164 1.00 35.04 277 SER A CA 1
ATOM 2235 C C . SER A 1 277 ? -49.666 26.333 -16.108 1.00 33.21 277 SER A C 1
ATOM 2236 O O . SER A 1 277 ? -49.154 26.968 -17.021 1.00 35.92 277 SER A O 1
ATOM 2239 N N . ARG A 1 278 ? -48.994 25.981 -15.022 1.00 31.17 278 ARG A N 1
ATOM 2240 C CA . ARG A 1 278 ? -47.569 26.241 -14.921 1.00 32.33 278 ARG A CA 1
ATOM 2241 C C . ARG A 1 278 ? -46.932 24.973 -14.381 1.00 30.55 278 ARG A C 1
ATOM 2242 O O . ARG A 1 278 ? -47.596 24.151 -13.744 1.00 29.38 278 ARG A O 1
ATOM 2250 N N . SER A 1 279 ? -45.656 24.784 -14.678 1.00 38.62 279 SER A N 1
ATOM 2251 C CA . SER A 1 279 ? -44.969 23.588 -14.220 1.00 37.34 279 SER A CA 1
ATOM 2252 C C . SER A 1 279 ? -43.801 23.908 -13.303 1.00 33.69 279 SER A C 1
ATOM 2253 O O . SER A 1 279 ? -43.308 25.035 -13.250 1.00 34.81 279 SER A O 1
ATOM 2256 N N . ALA A 1 280 ? -43.374 22.898 -12.563 1.00 26.99 280 ALA A N 1
ATOM 2257 C CA . ALA A 1 280 ? -42.280 23.057 -11.631 1.00 25.41 280 ALA A CA 1
ATOM 2258 C C . ALA A 1 280 ? -41.741 21.674 -11.338 1.00 26.63 280 ALA A C 1
ATOM 2259 O O . ALA A 1 280 ? -42.274 20.669 -11.821 1.00 24.45 280 ALA A O 1
ATOM 2261 N N . TRP A 1 281 ? -40.681 21.625 -10.545 1.00 26.47 281 TRP A N 1
ATOM 2262 C CA . TRP A 1 281 ? -40.097 20.361 -10.164 1.00 27.56 281 TRP A CA 1
ATOM 2263 C C . TRP A 1 281 ? -39.235 20.485 -8.911 1.00 28.68 281 TRP A C 1
ATOM 2264 O O . TRP A 1 281 ? -38.692 21.548 -8.596 1.00 27.30 281 TRP A O 1
ATOM 2275 N N . VAL A 1 282 ? -39.126 19.371 -8.199 1.00 29.01 282 VAL A N 1
ATOM 2276 C CA . VAL A 1 282 ? -38.302 19.291 -7.007 1.00 30.77 282 VAL A CA 1
ATOM 2277 C C . VAL A 1 282 ? -37.451 18.041 -7.205 1.00 32.07 282 VAL A C 1
ATOM 2278 O O . VAL A 1 282 ? -37.901 17.069 -7.802 1.00 32.02 282 VAL A O 1
ATOM 2282 N N . ASN A 1 283 ? -36.214 18.069 -6.730 1.00 25.67 283 ASN A N 1
ATOM 2283 C CA . ASN A 1 283 ? -35.333 16.925 -6.914 1.00 28.73 283 ASN A CA 1
ATOM 2284 C C . ASN A 1 283 ? -34.685 16.489 -5.613 1.00 29.10 283 ASN A C 1
ATOM 2285 O O . ASN A 1 283 ? -34.407 17.299 -4.732 1.00 28.35 283 ASN A O 1
ATOM 2290 N N . PHE A 1 284 ? -34.459 15.189 -5.498 1.00 32.43 284 PHE A N 1
ATOM 2291 C CA . PHE A 1 284 ? -33.842 14.635 -4.309 1.00 36.55 284 PHE A CA 1
ATOM 2292 C C . PHE A 1 284 ? -32.687 13.745 -4.734 1.00 42.77 284 PHE A C 1
ATOM 2293 O O . PHE A 1 284 ? -32.880 12.750 -5.427 1.00 44.55 284 PHE A O 1
ATOM 2301 N N . GLN A 1 285 ? -31.483 14.128 -4.327 1.00 44.40 285 GLN A N 1
ATOM 2302 C CA . GLN A 1 285 ? -30.287 13.385 -4.685 1.00 50.71 285 GLN A CA 1
ATOM 2303 C C . GLN A 1 285 ? -29.579 12.848 -3.451 1.00 56.48 285 GLN A C 1
ATOM 2304 O O . GLN A 1 285 ? -29.339 13.583 -2.495 1.00 56.15 285 GLN A O 1
ATOM 2310 N N . VAL A 1 286 ? -29.260 11.561 -3.459 1.00 33.90 286 VAL A N 1
ATOM 2311 C CA . VAL A 1 286 ? -28.534 10.982 -2.339 1.00 42.36 286 VAL A CA 1
ATOM 2312 C C . VAL A 1 286 ? -27.108 10.669 -2.810 1.00 52.12 286 VAL A C 1
ATOM 2313 O O . VAL A 1 286 ? -26.891 10.226 -3.944 1.00 52.68 286 VAL A O 1
ATOM 2317 N N . SER A 1 287 ? -26.136 10.937 -1.943 1.00 36.36 287 SER A N 1
ATOM 2318 C CA . SER A 1 287 ? -24.728 10.693 -2.255 1.00 47.32 287 SER A CA 1
ATOM 2319 C C . SER A 1 287 ? -24.066 9.950 -1.111 1.00 57.47 287 SER A C 1
ATOM 2320 O O . SER A 1 287 ? -24.450 10.122 0.046 1.00 58.12 287 SER A O 1
ATOM 2323 N N . THR A 1 288 ? -23.067 9.132 -1.440 1.00 113.57 288 THR A N 1
ATOM 2324 C CA . THR A 1 288 ? -22.332 8.355 -0.446 1.00 124.46 288 THR A CA 1
ATOM 2325 C C . THR A 1 288 ? -21.000 9.028 -0.137 1.00 132.13 288 THR A C 1
ATOM 2326 O O . THR A 1 288 ? -19.934 8.483 -0.416 1.00 138.66 288 THR A O 1
ATOM 2330 N N . GLU A 1 289 ? -21.074 10.218 0.444 1.00 113.36 289 GLU A N 1
ATOM 2331 C CA . GLU A 1 289 ? -19.886 10.980 0.787 1.00 120.69 289 GLU A CA 1
ATOM 2332 C C . GLU A 1 289 ? -19.278 10.501 2.101 1.00 127.16 289 GLU A C 1
ATOM 2333 O O . GLU A 1 289 ? -19.416 11.217 3.119 1.00 51.92 289 GLU A O 1
ATOM 2348 N N . TYR B 1 2 ? -35.645 -0.622 -15.175 1.00 40.89 2 TYR B N 1
ATOM 2349 C CA . TYR B 1 2 ? -36.711 0.084 -14.477 1.00 32.03 2 TYR B CA 1
ATOM 2350 C C . TYR B 1 2 ? -37.952 -0.759 -14.304 1.00 28.65 2 TYR B C 1
ATOM 2351 O O . TYR B 1 2 ? -38.471 -1.319 -15.268 1.00 31.04 2 TYR B O 1
ATOM 2360 N N . ASN B 1 3 ? -38.434 -0.839 -13.069 1.00 44.66 3 ASN B N 1
ATOM 2361 C CA . ASN B 1 3 ? -39.611 -1.644 -12.781 1.00 38.98 3 ASN B CA 1
ATOM 2362 C C . ASN B 1 3 ? -40.712 -0.931 -12.021 1.00 30.88 3 ASN B C 1
ATOM 2363 O O . ASN B 1 3 ? -40.457 -0.147 -11.100 1.00 27.54 3 ASN B O 1
ATOM 2368 N N . ILE B 1 4 ? -41.943 -1.237 -12.415 1.00 39.74 4 ILE B N 1
ATOM 2369 C CA . ILE B 1 4 ? -43.124 -0.687 -11.789 1.00 35.09 4 ILE B CA 1
ATOM 2370 C C . ILE B 1 4 ? -44.140 -1.805 -11.623 1.00 35.74 4 ILE B C 1
ATOM 2371 O O . ILE B 1 4 ? -44.494 -2.486 -12.584 1.00 37.51 4 ILE B O 1
ATOM 2376 N N . SER B 1 5 ? -44.593 -1.996 -10.391 1.00 34.20 5 SER B N 1
ATOM 2377 C CA . SER B 1 5 ? -45.588 -3.014 -10.072 1.00 33.98 5 SER B CA 1
ATOM 2378 C C . SER B 1 5 ? -46.444 -2.445 -8.937 1.00 30.86 5 SER B C 1
ATOM 2379 O O . SER B 1 5 ? -46.181 -1.340 -8.453 1.00 28.40 5 SER B O 1
ATOM 2382 N N . PHE B 1 6 ? -47.458 -3.182 -8.501 1.00 29.01 6 PHE B N 1
ATOM 2383 C CA . PHE B 1 6 ? -48.298 -2.683 -7.427 1.00 25.63 6 PHE B CA 1
ATOM 2384 C C . PHE B 1 6 ? -49.068 -3.812 -6.750 1.00 24.81 6 PHE B C 1
ATOM 2385 O O . PHE B 1 6 ? -49.192 -4.905 -7.295 1.00 26.52 6 PHE B O 1
ATOM 2393 N N . THR B 1 7 ? -49.576 -3.545 -5.555 1.00 43.38 7 THR B N 1
ATOM 2394 C CA . THR B 1 7 ? -50.388 -4.524 -4.859 1.00 40.96 7 THR B CA 1
ATOM 2395 C C . THR B 1 7 ? -51.738 -3.821 -4.749 1.00 38.28 7 THR B C 1
ATOM 2396 O O . THR B 1 7 ? -51.802 -2.642 -4.399 1.00 36.52 7 THR B O 1
ATOM 2400 N N . PRO B 1 8 ? -52.835 -4.521 -5.071 1.00 31.54 8 PRO B N 1
ATOM 2401 C CA . PRO B 1 8 ? -54.163 -3.893 -4.993 1.00 29.27 8 PRO B CA 1
ATOM 2402 C C . PRO B 1 8 ? -54.643 -3.677 -3.562 1.00 25.62 8 PRO B C 1
ATOM 2403 O O . PRO B 1 8 ? -54.070 -4.224 -2.622 1.00 28.16 8 PRO B O 1
ATOM 2407 N N . ASP B 1 9 ? -55.689 -2.874 -3.397 1.00 37.28 9 ASP B N 1
ATOM 2408 C CA . ASP B 1 9 ? -56.220 -2.632 -2.065 1.00 34.70 9 ASP B CA 1
ATOM 2409 C C . ASP B 1 9 ? -56.465 -3.963 -1.355 1.00 31.91 9 ASP B C 1
ATOM 2410 O O . ASP B 1 9 ? -56.942 -4.925 -1.956 1.00 34.79 9 ASP B O 1
ATOM 2415 N N . ARG B 1 10 ? -56.136 -4.013 -0.073 1.00 40.20 10 ARG B N 1
ATOM 2416 C CA . ARG B 1 10 ? -56.325 -5.227 0.702 1.00 36.85 10 ARG B CA 1
ATOM 2417 C C . ARG B 1 10 ? -57.136 -4.888 1.961 1.00 32.77 10 ARG B C 1
ATOM 2418 O O . ARG B 1 10 ? -56.589 -4.430 2.963 1.00 30.76 10 ARG B O 1
ATOM 2426 N N . PRO B 1 11 ? -58.459 -5.115 1.927 1.00 39.53 11 PRO B N 1
ATOM 2427 C CA . PRO B 1 11 ? -59.289 -4.809 3.096 1.00 39.23 11 PRO B CA 1
ATOM 2428 C C . PRO B 1 11 ? -58.931 -5.635 4.337 1.00 39.44 11 PRO B C 1
ATOM 2429 O O . PRO B 1 11 ? -58.403 -6.742 4.229 1.00 42.43 11 PRO B O 1
ATOM 2433 N N . LEU B 1 12 ? -59.205 -5.088 5.516 1.00 35.84 12 LEU B N 1
ATOM 2434 C CA . LEU B 1 12 ? -58.923 -5.816 6.741 1.00 37.52 12 LEU B CA 1
ATOM 2435 C C . LEU B 1 12 ? -59.744 -7.092 6.627 1.00 40.06 12 LEU B C 1
ATOM 2436 O O . LEU B 1 12 ? -60.907 -7.062 6.215 1.00 41.30 12 LEU B O 1
ATOM 2441 N N . THR B 1 13 ? -59.142 -8.211 7.008 1.00 29.26 13 THR B N 1
ATOM 2442 C CA . THR B 1 13 ? -59.800 -9.503 6.902 1.00 26.34 13 THR B CA 1
ATOM 2443 C C . THR B 1 13 ? -59.671 -10.294 8.182 1.00 29.78 13 THR B C 1
ATOM 2444 O O . THR B 1 13 ? -58.557 -10.521 8.657 1.00 32.43 13 THR B O 1
ATOM 2448 N N . TYR B 1 14 ? -60.796 -10.717 8.748 1.00 34.63 14 TYR B N 1
ATOM 2449 C CA . TYR B 1 14 ? -60.722 -11.528 9.958 1.00 35.77 14 TYR B CA 1
ATOM 2450 C C . TYR B 1 14 ? -60.737 -13.001 9.557 1.00 37.26 14 TYR B C 1
ATOM 2451 O O . TYR B 1 14 ? -61.337 -13.373 8.548 1.00 39.64 14 TYR B O 1
ATOM 2460 N N . HIS B 1 15 ? -60.067 -13.838 10.339 1.00 53.65 15 HIS B N 1
ATOM 2461 C CA . HIS B 1 15 ? -60.012 -15.257 10.030 1.00 53.19 15 HIS B CA 1
ATOM 2462 C C . HIS B 1 15 ? -60.531 -16.069 11.202 1.00 55.04 15 HIS B C 1
ATOM 2463 O O . HIS B 1 15 ? -59.760 -16.484 12.064 1.00 55.35 15 HIS B O 1
ATOM 2470 N N . LEU B 1 16 ? -61.846 -16.272 11.244 1.00 46.03 16 LEU B N 1
ATOM 2471 C CA . LEU B 1 16 ? -62.459 -17.062 12.301 1.00 49.20 16 LEU B CA 1
ATOM 2472 C C . LEU B 1 16 ? -62.095 -18.510 12.056 1.00 52.75 16 LEU B C 1
ATOM 2473 O O . LEU B 1 16 ? -62.149 -18.983 10.919 1.00 52.03 16 LEU B O 1
ATOM 2478 N N . GLU B 1 17 ? -61.726 -19.222 13.115 1.00 43.18 17 GLU B N 1
ATOM 2479 C CA . GLU B 1 17 ? -61.346 -20.616 12.960 1.00 49.46 17 GLU B CA 1
ATOM 2480 C C . GLU B 1 17 ? -61.679 -21.525 14.123 1.00 53.63 17 GLU B C 1
ATOM 2481 O O . GLU B 1 17 ? -61.742 -21.109 15.279 1.00 51.69 17 GLU B O 1
ATOM 2487 N N . ASP B 1 18 ? -61.892 -22.785 13.774 1.00 36.49 18 ASP B N 1
ATOM 2488 C CA . ASP B 1 18 ? -62.170 -23.844 14.713 1.00 45.59 18 ASP B CA 1
ATOM 2489 C C . ASP B 1 18 ? -61.219 -24.895 14.190 1.00 52.09 18 ASP B C 1
ATOM 2490 O O . ASP B 1 18 ? -61.551 -25.602 13.234 1.00 52.38 18 ASP B O 1
ATOM 2495 N N . ASP B 1 19 ? -60.026 -24.979 14.773 1.00 51.46 19 ASP B N 1
ATOM 2496 C CA . ASP B 1 19 ? -59.053 -25.963 14.308 1.00 60.00 19 ASP B CA 1
ATOM 2497 C C . ASP B 1 19 ? -59.466 -27.353 14.764 1.00 66.52 19 ASP B C 1
ATOM 2498 O O . ASP B 1 19 ? -58.985 -28.363 14.250 1.00 69.04 19 ASP B O 1
ATOM 2503 N N . GLN B 1 20 ? -60.385 -27.383 15.722 1.00 86.20 20 GLN B N 1
ATOM 2504 C CA . GLN B 1 20 ? -60.901 -28.624 16.278 1.00 94.21 20 GLN B CA 1
ATOM 2505 C C . GLN B 1 20 ? -61.643 -29.404 15.188 1.00 94.89 20 GLN B C 1
ATOM 2506 O O . GLN B 1 20 ? -61.716 -30.633 15.228 1.00 97.78 20 GLN B O 1
ATOM 2512 N N . SER B 1 21 ? -62.185 -28.675 14.213 1.00 50.68 21 SER B N 1
ATOM 2513 C CA . SER B 1 21 ? -62.933 -29.272 13.103 1.00 50.82 21 SER B CA 1
ATOM 2514 C C . SER B 1 21 ? -62.351 -28.868 11.749 1.00 52.13 21 SER B C 1
ATOM 2515 O O . SER B 1 21 ? -62.936 -29.155 10.707 1.00 53.32 21 SER B O 1
ATOM 2518 N N . LEU B 1 22 ? -61.210 -28.191 11.770 1.00 57.32 22 LEU B N 1
ATOM 2519 C CA . LEU B 1 22 ? -60.556 -27.750 10.544 1.00 56.42 22 LEU B CA 1
ATOM 2520 C C . LEU B 1 22 ? -61.459 -26.878 9.673 1.00 49.68 22 LEU B C 1
ATOM 2521 O O . LEU B 1 22 ? -61.611 -27.130 8.472 1.00 49.09 22 LEU B O 1
ATOM 2526 N N . ALA B 1 23 ? -62.047 -25.848 10.273 1.00 67.26 23 ALA B N 1
ATOM 2527 C CA . ALA B 1 23 ? -62.919 -24.948 9.533 1.00 59.78 23 ALA B CA 1
ATOM 2528 C C . ALA B 1 23 ? -62.414 -23.503 9.585 1.00 53.39 23 ALA B C 1
ATOM 2529 O O . ALA B 1 23 ? -62.326 -22.898 10.656 1.00 54.00 23 ALA B O 1
ATOM 2531 N N . ARG B 1 24 ? -62.081 -22.954 8.422 1.00 67.16 24 ARG B N 1
ATOM 2532 C CA . ARG B 1 24 ? -61.583 -21.586 8.336 1.00 60.76 24 ARG B CA 1
ATOM 2533 C C . ARG B 1 24 ? -62.678 -20.697 7.758 1.00 52.44 24 ARG B C 1
ATOM 2534 O O . ARG B 1 24 ? -63.485 -21.135 6.942 1.00 50.04 24 ARG B O 1
ATOM 2542 N N . LEU B 1 25 ? -62.686 -19.440 8.172 1.00 42.39 25 LEU B N 1
ATOM 2543 C CA . LEU B 1 25 ? -63.683 -18.487 7.720 1.00 35.84 25 LEU B CA 1
ATOM 2544 C C . LEU B 1 25 ? -63.013 -17.125 7.588 1.00 31.37 25 LEU B C 1
ATOM 2545 O O . LEU B 1 25 ? -62.284 -16.688 8.478 1.00 31.42 25 LEU B O 1
ATOM 2550 N N . SER B 1 26 ? -63.249 -16.459 6.469 1.00 49.40 26 SER B N 1
ATOM 2551 C CA . SER B 1 26 ? -62.683 -15.139 6.253 1.00 45.37 26 SER B CA 1
ATOM 2552 C C . SER B 1 26 ? -63.837 -14.155 6.273 1.00 40.69 26 SER B C 1
ATOM 2553 O O . SER B 1 26 ? -64.804 -14.315 5.533 1.00 39.48 26 SER B O 1
ATOM 2556 N N . LEU B 1 27 ? -63.742 -13.150 7.136 1.00 36.61 27 LEU B N 1
ATOM 2557 C CA . LEU B 1 27 ? -64.788 -12.148 7.254 1.00 33.66 27 LEU B CA 1
ATOM 2558 C C . LEU B 1 27 ? -64.196 -10.761 7.084 1.00 31.30 27 LEU B C 1
ATOM 2559 O O . LEU B 1 27 ? -63.319 -10.348 7.844 1.00 30.95 27 LEU B O 1
ATOM 2564 N N . VAL B 1 28 ? -64.670 -10.036 6.080 1.00 43.06 28 VAL B N 1
ATOM 2565 C CA . VAL B 1 28 ? -64.161 -8.696 5.845 1.00 43.29 28 VAL B CA 1
ATOM 2566 C C . VAL B 1 28 ? -65.235 -7.625 5.984 1.00 42.86 28 VAL B C 1
ATOM 2567 O O . VAL B 1 28 ? -66.031 -7.399 5.077 1.00 45.97 28 VAL B O 1
ATOM 2571 N N . PRO B 1 29 ? -65.278 -6.965 7.152 1.00 41.52 29 PRO B N 1
ATOM 2572 C CA . PRO B 1 29 ? -66.245 -5.902 7.440 1.00 42.77 29 PRO B CA 1
ATOM 2573 C C . PRO B 1 29 ? -65.796 -4.666 6.690 1.00 41.60 29 PRO B C 1
ATOM 2574 O O . PRO B 1 29 ? -64.798 -4.702 5.980 1.00 40.51 29 PRO B O 1
ATOM 2578 N N . GLY B 1 30 ? -66.501 -3.560 6.839 1.00 60.56 30 GLY B N 1
ATOM 2579 C CA . GLY B 1 30 ? -66.054 -2.379 6.129 1.00 62.31 30 GLY B CA 1
ATOM 2580 C C . GLY B 1 30 ? -66.131 -2.583 4.627 1.00 63.35 30 GLY B C 1
ATOM 2581 O O . GLY B 1 30 ? -65.942 -1.656 3.844 1.00 63.16 30 GLY B O 1
ATOM 2582 N N . ARG B 1 31 ? -66.412 -3.813 4.222 1.00 70.43 31 ARG B N 1
ATOM 2583 C CA . ARG B 1 31 ? -66.536 -4.141 2.813 1.00 67.09 31 ARG B CA 1
ATOM 2584 C C . ARG B 1 31 ? -67.847 -4.901 2.662 1.00 66.30 31 ARG B C 1
ATOM 2585 O O . ARG B 1 31 ? -67.960 -5.826 1.862 1.00 65.29 31 ARG B O 1
ATOM 2593 N N . GLY B 1 32 ? -68.831 -4.503 3.464 1.00 38.81 32 GLY B N 1
ATOM 2594 C CA . GLY B 1 32 ? -70.139 -5.131 3.424 1.00 37.63 32 GLY B CA 1
ATOM 2595 C C . GLY B 1 32 ? -70.374 -6.191 4.481 1.00 36.56 32 GLY B C 1
ATOM 2596 O O . GLY B 1 32 ? -71.215 -7.065 4.276 1.00 38.66 32 GLY B O 1
ATOM 2597 N N . GLY B 1 33 ? -69.655 -6.116 5.605 1.00 49.92 33 GLY B N 1
ATOM 2598 C CA . GLY B 1 33 ? -69.815 -7.109 6.663 1.00 49.69 33 GLY B CA 1
ATOM 2599 C C . GLY B 1 33 ? -69.930 -8.464 5.997 1.00 48.24 33 GLY B C 1
ATOM 2600 O O . GLY B 1 33 ? -70.741 -9.314 6.373 1.00 49.19 33 GLY B O 1
ATOM 2601 N N . LEU B 1 34 ? -69.083 -8.649 4.992 1.00 41.48 34 LEU B N 1
ATOM 2602 C CA . LEU B 1 34 ? -69.069 -9.843 4.175 1.00 42.45 34 LEU B CA 1
ATOM 2603 C C . LEU B 1 34 ? -68.165 -11.015 4.557 1.00 45.36 34 LEU B C 1
ATOM 2604 O O . LEU B 1 34 ? -66.968 -10.854 4.813 1.00 47.96 34 LEU B O 1
ATOM 2609 N N . VAL B 1 35 ? -68.766 -12.200 4.577 1.00 27.42 35 VAL B N 1
ATOM 2610 C CA . VAL B 1 35 ? -68.040 -13.434 4.840 1.00 25.90 35 VAL B CA 1
ATOM 2611 C C . VAL B 1 35 ? -67.530 -13.802 3.444 1.00 28.31 35 VAL B C 1
ATOM 2612 O O . VAL B 1 35 ? -68.303 -14.159 2.561 1.00 27.32 35 VAL B O 1
ATOM 2616 N N . THR B 1 36 ? -66.224 -13.692 3.249 1.00 39.76 36 THR B N 1
ATOM 2617 C CA . THR B 1 36 ? -65.616 -13.948 1.955 1.00 41.92 36 THR B CA 1
ATOM 2618 C C . THR B 1 36 ? -65.486 -15.412 1.531 1.00 45.25 36 THR B C 1
ATOM 2619 O O . THR B 1 36 ? -65.938 -15.794 0.453 1.00 47.25 36 THR B O 1
ATOM 2623 N N . GLU B 1 37 ? -64.876 -16.234 2.370 1.00 43.00 37 GLU B N 1
ATOM 2624 C CA . GLU B 1 37 ? -64.699 -17.634 2.035 1.00 44.64 37 GLU B CA 1
ATOM 2625 C C . GLU B 1 37 ? -64.894 -18.468 3.281 1.00 45.05 37 GLU B C 1
ATOM 2626 O O . GLU B 1 37 ? -65.006 -17.930 4.381 1.00 44.73 37 GLU B O 1
ATOM 2632 N N . TRP B 1 38 ? -64.933 -19.781 3.108 1.00 44.95 38 TRP B N 1
ATOM 2633 C CA . TRP B 1 38 ? -65.145 -20.678 4.227 1.00 46.27 38 TRP B CA 1
ATOM 2634 C C . TRP B 1 38 ? -64.772 -22.086 3.789 1.00 51.13 38 TRP B C 1
ATOM 2635 O O . TRP B 1 38 ? -65.229 -22.559 2.747 1.00 52.39 38 TRP B O 1
ATOM 2646 N N . THR B 1 39 ? -63.922 -22.747 4.573 1.00 38.92 39 THR B N 1
ATOM 2647 C CA . THR B 1 39 ? -63.488 -24.102 4.228 1.00 43.40 39 THR B CA 1
ATOM 2648 C C . THR B 1 39 ? -63.624 -25.092 5.374 1.00 47.95 39 THR B C 1
ATOM 2649 O O . THR B 1 39 ? -63.594 -24.716 6.545 1.00 48.34 39 THR B O 1
ATOM 2653 N N . VAL B 1 40 ? -63.781 -26.361 5.009 1.00 46.00 40 VAL B N 1
ATOM 2654 C CA . VAL B 1 40 ? -63.915 -27.447 5.964 1.00 52.40 40 VAL B CA 1
ATOM 2655 C C . VAL B 1 40 ? -62.924 -28.515 5.528 1.00 59.90 40 VAL B C 1
ATOM 2656 O O . VAL B 1 40 ? -63.116 -29.170 4.506 1.00 61.22 40 VAL B O 1
ATOM 2660 N N . GLN B 1 41 ? -61.859 -28.682 6.300 1.00 57.25 41 GLN B N 1
ATOM 2661 C CA . GLN B 1 41 ? -60.834 -29.652 5.958 1.00 63.03 41 GLN B CA 1
ATOM 2662 C C . GLN B 1 41 ? -60.196 -29.248 4.634 1.00 62.85 41 GLN B C 1
ATOM 2663 O O . GLN B 1 41 ? -59.959 -30.084 3.764 1.00 65.65 41 GLN B O 1
ATOM 2669 N N . GLY B 1 42 ? -59.934 -27.952 4.488 1.00 61.51 42 GLY B N 1
ATOM 2670 C CA . GLY B 1 42 ? -59.316 -27.449 3.276 1.00 61.59 42 GLY B CA 1
ATOM 2671 C C . GLY B 1 42 ? -60.191 -27.481 2.034 1.00 58.57 42 GLY B C 1
ATOM 2672 O O . GLY B 1 42 ? -59.726 -27.146 0.939 1.00 57.04 42 GLY B O 1
ATOM 2673 N N . GLN B 1 43 ? -61.450 -27.886 2.193 1.00 58.36 43 GLN B N 1
ATOM 2674 C CA . GLN B 1 43 ? -62.386 -27.949 1.070 1.00 56.46 43 GLN B CA 1
ATOM 2675 C C . GLN B 1 43 ? -63.248 -26.698 1.060 1.00 49.17 43 GLN B C 1
ATOM 2676 O O . GLN B 1 43 ? -63.970 -26.436 2.016 1.00 45.63 43 GLN B O 1
ATOM 2682 N N . PRO B 1 44 ? -63.182 -25.905 -0.020 1.00 55.51 44 PRO B N 1
ATOM 2683 C CA . PRO B 1 44 ? -63.987 -24.678 -0.105 1.00 50.14 44 PRO B CA 1
ATOM 2684 C C . PRO B 1 44 ? -65.482 -24.969 -0.176 1.00 46.53 44 PRO B C 1
ATOM 2685 O O . PRO B 1 44 ? -65.955 -25.662 -1.082 1.00 49.29 44 PRO B O 1
ATOM 2689 N N . ILE B 1 45 ? -66.221 -24.445 0.794 1.00 46.49 45 ILE B N 1
ATOM 2690 C CA . ILE B 1 45 ? -67.657 -24.651 0.842 1.00 41.65 45 ILE B CA 1
ATOM 2691 C C . ILE B 1 45 ? -68.360 -23.412 0.284 1.00 37.52 45 ILE B C 1
ATOM 2692 O O . ILE B 1 45 ? -69.542 -23.444 -0.077 1.00 37.71 45 ILE B O 1
ATOM 2697 N N . LEU B 1 46 ? -67.605 -22.332 0.161 1.00 39.92 46 LEU B N 1
ATOM 2698 C CA . LEU B 1 46 ? -68.149 -21.091 -0.359 1.00 37.42 46 LEU B CA 1
ATOM 2699 C C . LEU B 1 46 ? -67.302 -20.597 -1.537 1.00 38.92 46 LEU B C 1
ATOM 2700 O O . LEU B 1 46 ? -66.083 -20.461 -1.404 1.00 41.31 46 LEU B O 1
ATOM 2705 N N . TYR B 1 47 ? -67.942 -20.342 -2.681 1.00 40.19 47 TYR B N 1
ATOM 2706 C CA . TYR B 1 47 ? -67.252 -19.846 -3.882 1.00 41.82 47 TYR B CA 1
ATOM 2707 C C . TYR B 1 47 ? -66.959 -18.367 -3.792 1.00 41.69 47 TYR B C 1
ATOM 2708 O O . TYR B 1 47 ? -67.787 -17.582 -3.331 1.00 39.61 47 TYR B O 1
ATOM 2717 N N . PHE B 1 48 ? -65.784 -17.983 -4.266 1.00 45.75 48 PHE B N 1
ATOM 2718 C CA . PHE B 1 48 ? -65.415 -16.585 -4.232 1.00 46.89 48 PHE B CA 1
ATOM 2719 C C . PHE B 1 48 ? -64.529 -16.200 -5.418 1.00 50.39 48 PHE B C 1
ATOM 2720 O O . PHE B 1 48 ? -63.666 -16.975 -5.845 1.00 51.18 48 PHE B O 1
ATOM 2728 N N . ASP B 1 49 ? -64.763 -14.996 -5.939 1.00 68.20 49 ASP B N 1
ATOM 2729 C CA . ASP B 1 49 ? -64.010 -14.458 -7.071 1.00 73.95 49 ASP B CA 1
ATOM 2730 C C . ASP B 1 49 ? -63.029 -13.411 -6.555 1.00 72.45 49 ASP B C 1
ATOM 2731 O O . ASP B 1 49 ? -63.383 -12.241 -6.388 1.00 69.64 49 ASP B O 1
ATOM 2736 N N . ARG B 1 50 ? -61.795 -13.838 -6.314 1.00 43.70 50 ARG B N 1
ATOM 2737 C CA . ARG B 1 50 ? -60.761 -12.949 -5.792 1.00 43.15 50 ARG B CA 1
ATOM 2738 C C . ARG B 1 50 ? -60.314 -11.873 -6.770 1.00 44.76 50 ARG B C 1
ATOM 2739 O O . ARG B 1 50 ? -60.160 -10.711 -6.395 1.00 43.16 50 ARG B O 1
ATOM 2747 N N . GLU B 1 51 ? -60.100 -12.262 -8.021 1.00 66.66 51 GLU B N 1
ATOM 2748 C CA . GLU B 1 51 ? -59.655 -11.321 -9.035 1.00 67.41 51 GLU B CA 1
ATOM 2749 C C . GLU B 1 51 ? -60.598 -10.138 -9.139 1.00 63.95 51 GLU B C 1
ATOM 2750 O O . GLU B 1 51 ? -60.161 -8.998 -9.236 1.00 63.05 51 GLU B O 1
ATOM 2756 N N . ARG B 1 52 ? -61.897 -10.402 -9.110 1.00 77.97 52 ARG B N 1
ATOM 2757 C CA . ARG B 1 52 ? -62.861 -9.317 -9.201 1.00 73.01 52 ARG B CA 1
ATOM 2758 C C . ARG B 1 52 ? -62.849 -8.503 -7.915 1.00 67.88 52 ARG B C 1
ATOM 2759 O O . ARG B 1 52 ? -63.176 -7.312 -7.914 1.00 65.76 52 ARG B O 1
ATOM 2767 N N . PHE B 1 53 ? -62.460 -9.147 -6.821 1.00 78.96 53 PHE B N 1
ATOM 2768 C CA . PHE B 1 53 ? -62.425 -8.472 -5.537 1.00 74.52 53 PHE B CA 1
ATOM 2769 C C . PHE B 1 53 ? -61.306 -7.440 -5.494 1.00 76.89 53 PHE B C 1
ATOM 2770 O O . PHE B 1 53 ? -61.290 -6.578 -4.618 1.00 74.34 53 PHE B O 1
ATOM 2778 N N . GLN B 1 54 ? -60.374 -7.532 -6.442 1.00 61.68 54 GLN B N 1
ATOM 2779 C CA . GLN B 1 54 ? -59.245 -6.601 -6.521 1.00 64.30 54 GLN B CA 1
ATOM 2780 C C . GLN B 1 54 ? -59.723 -5.155 -6.476 1.00 64.55 54 GLN B C 1
ATOM 2781 O O . GLN B 1 54 ? -59.134 -4.317 -5.796 1.00 63.47 54 GLN B O 1
ATOM 2787 N N . ASP B 1 55 ? -60.792 -4.874 -7.214 1.00 68.96 55 ASP B N 1
ATOM 2788 C CA . ASP B 1 55 ? -61.358 -3.527 -7.298 1.00 70.25 55 ASP B CA 1
ATOM 2789 C C . ASP B 1 55 ? -62.398 -3.271 -6.206 1.00 69.51 55 ASP B C 1
ATOM 2790 O O . ASP B 1 55 ? -63.389 -3.999 -6.098 1.00 69.53 55 ASP B O 1
ATOM 2795 N N . PRO B 1 56 ? -62.188 -2.225 -5.387 1.00 76.74 56 PRO B N 1
ATOM 2796 C CA . PRO B 1 56 ? -63.108 -1.873 -4.300 1.00 75.08 56 PRO B CA 1
ATOM 2797 C C . PRO B 1 56 ? -64.418 -1.208 -4.734 1.00 75.90 56 PRO B C 1
ATOM 2798 O O . PRO B 1 56 ? -65.274 -0.918 -3.902 1.00 75.98 56 PRO B O 1
ATOM 2802 N N . SER B 1 57 ? -64.579 -0.973 -6.030 1.00 75.73 57 SER B N 1
ATOM 2803 C CA . SER B 1 57 ? -65.794 -0.338 -6.526 1.00 75.68 57 SER B CA 1
ATOM 2804 C C . SER B 1 57 ? -66.646 -1.315 -7.331 1.00 75.67 57 SER B C 1
ATOM 2805 O O . SER B 1 57 ? -67.646 -0.935 -7.933 1.00 79.95 57 SER B O 1
ATOM 2808 N N . LEU B 1 58 ? -66.249 -2.580 -7.328 1.00 61.91 58 LEU B N 1
ATOM 2809 C CA . LEU B 1 58 ? -66.965 -3.605 -8.071 1.00 61.45 58 LEU B CA 1
ATOM 2810 C C . LEU B 1 58 ? -67.765 -4.555 -7.195 1.00 57.75 58 LEU B C 1
ATOM 2811 O O . LEU B 1 58 ? -67.232 -5.139 -6.246 1.00 55.43 58 LEU B O 1
ATOM 2816 N N . SER B 1 59 ? -69.041 -4.713 -7.539 1.00 61.17 59 SER B N 1
ATOM 2817 C CA . SER B 1 59 ? -69.943 -5.612 -6.830 1.00 56.50 59 SER B CA 1
ATOM 2818 C C . SER B 1 59 ? -69.186 -6.901 -6.544 1.00 56.13 59 SER B C 1
ATOM 2819 O O . SER B 1 59 ? -68.327 -7.298 -7.325 1.00 57.50 59 SER B O 1
ATOM 2822 N N . VAL B 1 60 ? -69.499 -7.556 -5.434 1.00 46.61 60 VAL B N 1
ATOM 2823 C CA . VAL B 1 60 ? -68.815 -8.797 -5.103 1.00 45.82 60 VAL B CA 1
ATOM 2824 C C . VAL B 1 60 ? -69.523 -10.015 -5.702 1.00 47.19 60 VAL B C 1
ATOM 2825 O O . VAL B 1 60 ? -70.729 -9.990 -5.955 1.00 51.16 60 VAL B O 1
ATOM 2829 N N . ARG B 1 61 ? -68.754 -11.070 -5.948 1.00 51.68 61 ARG B N 1
ATOM 2830 C CA . ARG B 1 61 ? -69.286 -12.304 -6.509 1.00 51.48 61 ARG B CA 1
ATOM 2831 C C . ARG B 1 61 ? -68.735 -13.492 -5.737 1.00 50.62 61 ARG B C 1
ATOM 2832 O O . ARG B 1 61 ? -67.705 -14.072 -6.095 1.00 52.31 61 ARG B O 1
ATOM 2840 N N . GLY B 1 62 ? -69.440 -13.849 -4.671 1.00 42.69 62 GLY B N 1
ATOM 2841 C CA . GLY B 1 62 ? -69.027 -14.959 -3.833 1.00 41.07 62 GLY B CA 1
ATOM 2842 C C . GLY B 1 62 ? -69.257 -14.563 -2.390 1.00 38.61 62 GLY B C 1
ATOM 2843 O O . GLY B 1 62 ? -69.651 -13.426 -2.114 1.00 37.63 62 GLY B O 1
ATOM 2844 N N . GLY B 1 63 ? -69.019 -15.490 -1.468 1.00 37.28 63 GLY B N 1
ATOM 2845 C CA . GLY B 1 63 ? -69.210 -15.189 -0.064 1.00 35.16 63 GLY B CA 1
ATOM 2846 C C . GLY B 1 63 ? -70.679 -15.080 0.261 1.00 33.62 63 GLY B C 1
ATOM 2847 O O . GLY B 1 63 ? -71.498 -15.724 -0.394 1.00 35.41 63 GLY B O 1
ATOM 2848 N N . ILE B 1 64 ? -71.014 -14.260 1.257 1.00 28.65 64 ILE B N 1
ATOM 2849 C CA . ILE B 1 64 ? -72.397 -14.088 1.664 1.00 27.98 64 ILE B CA 1
ATOM 2850 C C . ILE B 1 64 ? -72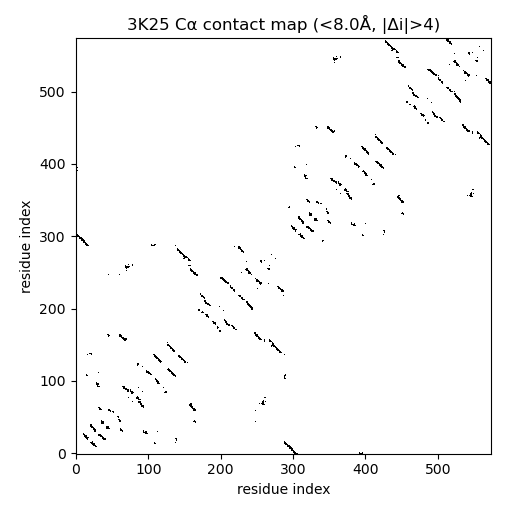.829 -12.631 1.710 1.00 25.39 64 ILE B C 1
ATOM 2851 O O . ILE B 1 64 ? -72.984 -12.048 2.787 1.00 27.22 64 ILE B O 1
ATOM 2856 N N . PRO B 1 65 ? -73.032 -12.016 0.545 1.00 29.61 65 PRO B N 1
ATOM 2857 C CA . PRO B 1 65 ? -73.457 -10.615 0.578 1.00 32.18 65 PRO B CA 1
ATOM 2858 C C . PRO B 1 65 ? -74.746 -10.470 1.385 1.00 30.26 65 PRO B C 1
ATOM 2859 O O . PRO B 1 65 ? -75.541 -11.411 1.479 1.00 30.82 65 PRO B O 1
ATOM 2863 N N . ILE B 1 66 ? -74.933 -9.295 1.979 1.00 34.18 66 ILE B N 1
ATOM 2864 C CA . ILE B 1 66 ? -76.119 -9.011 2.768 1.00 35.65 66 ILE B CA 1
ATOM 2865 C C . ILE B 1 66 ? -77.031 -8.177 1.891 1.00 36.74 66 ILE B C 1
ATOM 2866 O O . ILE B 1 66 ? -76.584 -7.204 1.282 1.00 39.52 66 ILE B O 1
ATOM 2871 N N . LEU B 1 67 ? -78.303 -8.555 1.823 1.00 32.06 67 LEU B N 1
ATOM 2872 C CA . LEU B 1 67 ? -79.262 -7.803 1.027 1.00 33.26 67 LEU B CA 1
ATOM 2873 C C . LEU B 1 67 ? -80.194 -7.060 1.982 1.00 33.79 67 LEU B C 1
ATOM 2874 O O . LEU B 1 67 ? -81.095 -7.654 2.584 1.00 34.50 67 LEU B O 1
ATOM 2879 N N . PHE B 1 68 ? -79.966 -5.760 2.124 1.00 35.27 68 PHE B N 1
ATOM 2880 C CA . PHE B 1 68 ? -80.775 -4.918 3.001 1.00 35.88 68 PHE B CA 1
ATOM 2881 C C . PHE B 1 68 ? -80.647 -3.492 2.478 1.00 35.69 68 PHE B C 1
ATOM 2882 O O . PHE B 1 68 ? -79.561 -3.079 2.074 1.00 34.91 68 PHE B O 1
ATOM 2890 N N . PRO B 1 69 ? -81.735 -2.706 2.505 1.00 34.57 69 PRO B N 1
ATOM 2891 C CA . PRO B 1 69 ? -83.098 -2.982 2.973 1.00 35.70 69 PRO B CA 1
ATOM 2892 C C . PRO B 1 69 ? -84.068 -3.598 1.955 1.00 36.91 69 PRO B C 1
ATOM 2893 O O . PRO B 1 69 ? -85.273 -3.649 2.195 1.00 41.12 69 PRO B O 1
ATOM 2897 N N . ILE B 1 70 ? -83.556 -4.047 0.819 1.00 32.78 70 ILE B N 1
ATOM 2898 C CA . ILE B 1 70 ? -84.410 -4.671 -0.177 1.00 32.98 70 ILE B CA 1
ATOM 2899 C C . ILE B 1 70 ? -83.652 -5.772 -0.904 1.00 32.09 70 ILE B C 1
ATOM 2900 O O . ILE B 1 70 ? -82.446 -5.660 -1.153 1.00 30.28 70 ILE B O 1
ATOM 2905 N N . CYS B 1 71 ? -84.365 -6.845 -1.234 1.00 28.04 71 CYS B N 1
ATOM 2906 C CA . CYS B 1 71 ? -83.777 -7.959 -1.955 1.00 29.99 71 CYS B CA 1
ATOM 2907 C C . CYS B 1 71 ? -84.179 -7.774 -3.421 1.00 34.09 71 CYS B C 1
ATOM 2908 O O . CYS B 1 71 ? -85.289 -7.333 -3.720 1.00 39.84 71 CYS B O 1
ATOM 2911 N N . GLY B 1 72 ? -83.273 -8.095 -4.335 1.00 25.66 72 GLY B N 1
ATOM 2912 C CA . GLY B 1 72 ? -83.562 -7.895 -5.741 1.00 30.03 72 GLY B CA 1
ATOM 2913 C C . GLY B 1 72 ? -83.580 -6.395 -5.993 1.00 33.49 72 GLY B C 1
ATOM 2914 O O . GLY B 1 72 ? -82.852 -5.643 -5.338 1.00 29.24 72 GLY B O 1
ATOM 2915 N N . ASN B 1 73 ? -84.414 -5.944 -6.922 1.00 50.06 73 ASN B N 1
ATOM 2916 C CA . ASN B 1 73 ? -84.494 -4.517 -7.222 1.00 53.47 73 ASN B CA 1
ATOM 2917 C C . ASN B 1 73 ? -85.933 -4.024 -7.241 1.00 56.00 73 ASN B C 1
ATOM 2918 O O . ASN B 1 73 ? -86.879 -4.813 -7.231 1.00 56.57 73 ASN B O 1
ATOM 2923 N N . LEU B 1 74 ? -86.087 -2.707 -7.279 1.00 34.41 74 LEU B N 1
ATOM 2924 C CA . LEU B 1 74 ? -87.400 -2.088 -7.304 1.00 38.54 74 LEU B CA 1
ATOM 2925 C C . LEU B 1 74 ? -87.746 -1.618 -8.717 1.00 45.69 74 LEU B C 1
ATOM 2926 O O . LEU B 1 74 ? -86.859 -1.453 -9.556 1.00 46.42 74 LEU B O 1
ATOM 2931 N N . PRO B 1 75 ? -89.045 -1.419 -9.004 1.00 48.16 75 PRO B N 1
ATOM 2932 C CA . PRO B 1 75 ? -89.432 -0.957 -10.340 1.00 55.31 75 PRO B CA 1
ATOM 2933 C C . PRO B 1 75 ? -88.785 0.409 -10.563 1.00 58.34 75 PRO B C 1
ATOM 2934 O O . PRO B 1 75 ? -89.275 1.431 -10.071 1.00 59.80 75 PRO B O 1
ATOM 2938 N N . GLN B 1 76 ? -87.663 0.409 -11.278 1.00 66.21 76 GLN B N 1
ATOM 2939 C CA . GLN B 1 76 ? -86.920 1.629 -11.562 1.00 69.83 76 GLN B CA 1
ATOM 2940 C C . GLN B 1 76 ? -86.258 2.221 -10.317 1.00 64.06 76 GLN B C 1
ATOM 2941 O O . GLN B 1 76 ? -86.187 3.443 -10.150 1.00 64.37 76 GLN B O 1
ATOM 2947 N N . ASP B 1 77 ? -85.793 1.335 -9.442 1.00 62.96 77 ASP B N 1
ATOM 2948 C CA . ASP B 1 77 ? -85.093 1.720 -8.228 1.00 57.54 77 ASP B CA 1
ATOM 2949 C C . ASP B 1 77 ? -85.837 2.677 -7.300 1.00 57.23 77 ASP B C 1
ATOM 2950 O O . ASP B 1 77 ? -85.199 3.395 -6.525 1.00 52.95 77 ASP B O 1
ATOM 2955 N N . GLN B 1 78 ? -87.165 2.703 -7.347 1.00 60.79 78 GLN B N 1
ATOM 2956 C CA . GLN B 1 78 ? -87.879 3.629 -6.474 1.00 63.71 78 GLN B CA 1
ATOM 2957 C C . GLN B 1 78 ? -89.115 3.114 -5.743 1.00 63.22 78 GLN B C 1
ATOM 2958 O O . GLN B 1 78 ? -89.832 2.231 -6.228 1.00 61.14 78 GLN B O 1
ATOM 2964 N N . PHE B 1 79 ? -89.340 3.680 -4.558 1.00 62.83 79 PHE B N 1
ATOM 2965 C CA . PHE B 1 79 ? -90.492 3.357 -3.727 1.00 64.20 79 PHE B CA 1
ATOM 2966 C C . PHE B 1 79 ? -90.857 4.662 -3.042 1.00 66.42 79 PHE B C 1
ATOM 2967 O O . PHE B 1 79 ? -89.978 5.465 -2.736 1.00 64.87 79 PHE B O 1
ATOM 2975 N N . ASN B 1 80 ? -92.144 4.879 -2.804 1.00 60.73 80 ASN B N 1
ATOM 2976 C CA . ASN B 1 80 ? -92.581 6.114 -2.170 1.00 65.01 80 ASN B CA 1
ATOM 2977 C C . ASN B 1 80 ? -92.959 5.928 -0.712 1.00 60.89 80 ASN B C 1
ATOM 2978 O O . ASN B 1 80 ? -93.484 4.884 -0.325 1.00 59.85 80 ASN B O 1
ATOM 2983 N N . HIS B 1 81 ? -92.683 6.949 0.095 1.00 70.28 81 HIS B N 1
ATOM 2984 C CA . HIS B 1 81 ? -93.021 6.926 1.514 1.00 68.66 81 HIS B CA 1
ATOM 2985 C C . HIS B 1 81 ? -93.248 8.347 2.018 1.00 73.19 81 HIS B C 1
ATOM 2986 O O . HIS B 1 81 ? -92.323 9.166 2.044 1.00 72.32 81 HIS B O 1
ATOM 2993 N N . ALA B 1 82 ? -94.485 8.622 2.425 1.00 103.12 82 ALA B N 1
ATOM 2994 C CA . ALA B 1 82 ? -94.877 9.937 2.916 1.00 111.96 82 ALA B CA 1
ATOM 2995 C C . ALA B 1 82 ? -94.984 10.887 1.725 1.00 117.18 82 ALA B C 1
ATOM 2996 O O . ALA B 1 82 ? -94.377 11.961 1.710 1.00 118.04 82 ALA B O 1
ATOM 2998 N N . GLY B 1 83 ? -95.754 10.476 0.721 1.00 82.60 83 GLY B N 1
ATOM 2999 C CA . GLY B 1 83 ? -95.928 11.295 -0.464 1.00 89.10 83 GLY B CA 1
ATOM 3000 C C . GLY B 1 83 ? -94.625 11.526 -1.203 1.00 87.08 83 GLY B C 1
ATOM 3001 O O . GLY B 1 83 ? -94.619 12.036 -2.325 1.00 90.61 83 GLY B O 1
ATOM 3002 N N . LYS B 1 84 ? -93.517 11.147 -0.572 1.00 95.28 84 LYS B N 1
ATOM 3003 C CA . LYS B 1 84 ? -92.196 11.314 -1.163 1.00 89.89 84 LYS B CA 1
ATOM 3004 C C . LYS B 1 84 ? -91.765 10.084 -1.950 1.00 83.55 84 LYS B C 1
ATOM 3005 O O . LYS B 1 84 ? -92.414 9.041 -1.906 1.00 81.63 84 LYS B O 1
ATOM 3011 N N . SER B 1 85 ? -90.658 10.224 -2.669 1.00 86.01 85 SER B N 1
ATOM 3012 C CA . SER B 1 85 ? -90.105 9.139 -3.460 1.00 80.28 85 SER B CA 1
ATOM 3013 C C . SER B 1 85 ? -88.633 9.022 -3.114 1.00 72.97 85 SER B C 1
ATOM 3014 O O . SER B 1 85 ? -87.979 10.020 -2.804 1.00 71.87 85 SER B O 1
ATOM 3017 N N . TYR B 1 86 ? -88.118 7.799 -3.160 1.00 65.59 86 TYR B N 1
ATOM 3018 C CA . TYR B 1 86 ? -86.722 7.550 -2.845 1.00 60.80 86 TYR B CA 1
ATOM 3019 C C . TYR B 1 86 ? -86.104 6.621 -3.872 1.00 60.45 86 TYR B C 1
ATOM 3020 O O . TYR B 1 86 ? -86.799 5.837 -4.511 1.00 63.16 86 TYR B O 1
ATOM 3029 N N . ARG B 1 87 ? -84.791 6.720 -4.029 1.00 58.50 87 ARG B N 1
ATOM 3030 C CA . ARG B 1 87 ? -84.078 5.902 -4.992 1.00 59.36 87 ARG B CA 1
ATOM 3031 C C . ARG B 1 87 ? -83.273 4.890 -4.196 1.00 51.72 87 ARG B C 1
ATOM 3032 O O . ARG B 1 87 ? -82.547 5.255 -3.273 1.00 50.51 87 ARG B O 1
ATOM 3040 N N . LEU B 1 88 ? -83.419 3.617 -4.540 1.00 59.97 88 LEU B N 1
ATOM 3041 C CA . LEU B 1 88 ? -82.703 2.557 -3.846 1.00 55.23 88 LEU B CA 1
ATOM 3042 C C . LEU B 1 88 ? -82.202 1.535 -4.847 1.00 55.95 88 LEU B C 1
ATOM 3043 O O . LEU B 1 88 ? -82.995 0.848 -5.488 1.00 57.63 88 LEU B O 1
ATOM 3048 N N . LYS B 1 89 ? -80.886 1.425 -4.981 1.00 72.25 89 LYS B N 1
ATOM 3049 C CA . LYS B 1 89 ? -80.325 0.476 -5.926 1.00 71.97 89 LYS B CA 1
ATOM 3050 C C . LYS B 1 89 ? -80.576 -0.964 -5.510 1.00 68.29 89 LYS B C 1
ATOM 3051 O O . LYS B 1 89 ? -80.964 -1.250 -4.379 1.00 65.19 89 LYS B O 1
ATOM 3057 N N . GLN B 1 90 ? -80.350 -1.865 -6.453 1.00 49.04 90 GLN B N 1
ATOM 3058 C CA . GLN B 1 90 ? -80.543 -3.295 -6.260 1.00 47.08 90 GLN B CA 1
ATOM 3059 C C . GLN B 1 90 ? -79.862 -3.853 -5.012 1.00 42.78 90 GLN B C 1
ATOM 3060 O O . GLN B 1 90 ? -78.660 -3.662 -4.816 1.00 41.90 90 GLN B O 1
ATOM 3066 N N . HIS B 1 91 ? -80.634 -4.548 -4.179 1.00 52.11 91 HIS B N 1
ATOM 3067 C CA . HIS B 1 91 ? -80.098 -5.154 -2.969 1.00 44.79 91 HIS B CA 1
ATOM 3068 C C . HIS B 1 91 ? -79.716 -4.156 -1.886 1.00 43.42 91 HIS B C 1
ATOM 3069 O O . HIS B 1 91 ? -78.913 -4.456 -1.004 1.00 41.65 91 HIS B O 1
ATOM 3076 N N . GLY B 1 92 ? -80.294 -2.967 -1.959 1.00 30.91 92 GLY B N 1
ATOM 3077 C CA . GLY B 1 92 ? -80.015 -1.955 -0.961 1.00 29.78 92 GLY B CA 1
ATOM 3078 C C . GLY B 1 92 ? -78.599 -1.408 -0.977 1.00 28.09 92 GLY B C 1
ATOM 3079 O O . GLY B 1 92 ? -78.021 -1.161 -2.040 1.00 29.59 92 GLY B O 1
ATOM 3080 N N . PHE B 1 93 ? -78.026 -1.245 0.210 1.00 37.39 93 PHE B N 1
ATOM 3081 C CA . PHE B 1 93 ? -76.695 -0.681 0.332 1.00 33.89 93 PHE B CA 1
ATOM 3082 C C . PHE B 1 93 ? -75.844 -1.315 1.424 1.00 31.06 93 PHE B C 1
ATOM 3083 O O . PHE B 1 93 ? -74.636 -1.077 1.498 1.00 32.02 93 PHE B O 1
ATOM 3091 N N . ALA B 1 94 ? -76.475 -2.115 2.273 1.00 41.67 94 ALA B N 1
ATOM 3092 C CA . ALA B 1 94 ? -75.761 -2.773 3.357 1.00 39.83 94 ALA B CA 1
ATOM 3093 C C . ALA B 1 94 ? -74.494 -3.456 2.855 1.00 41.42 94 ALA B C 1
ATOM 3094 O O . ALA B 1 94 ? -73.541 -3.637 3.612 1.00 40.99 94 ALA B O 1
ATOM 3096 N N . ARG B 1 95 ? -74.474 -3.838 1.583 1.00 36.22 95 ARG B N 1
ATOM 3097 C CA . ARG B 1 95 ? -73.293 -4.506 1.045 1.00 34.20 95 ARG B CA 1
ATOM 3098 C C . ARG B 1 95 ? -72.298 -3.526 0.426 1.00 35.75 95 ARG B C 1
ATOM 3099 O O . ARG B 1 95 ? -71.243 -3.925 -0.067 1.00 36.42 95 ARG B O 1
ATOM 3107 N N . ASP B 1 96 ? -72.633 -2.244 0.465 1.00 52.33 96 ASP B N 1
ATOM 3108 C CA . ASP B 1 96 ? -71.767 -1.229 -0.104 1.00 50.57 96 ASP B CA 1
ATOM 3109 C C . ASP B 1 96 ? -71.168 -0.347 0.988 1.00 50.34 96 ASP B C 1
ATOM 3110 O O . ASP B 1 96 ? -70.393 0.565 0.705 1.00 51.46 96 ASP B O 1
ATOM 3115 N N . LEU B 1 97 ? -71.519 -0.627 2.236 1.00 35.46 97 LEU B N 1
ATOM 3116 C CA . LEU B 1 97 ? -71.014 0.163 3.344 1.00 34.98 97 LEU B CA 1
ATOM 3117 C C . LEU B 1 97 ? -70.067 -0.593 4.257 1.00 34.97 97 LEU B C 1
ATOM 3118 O O . LEU B 1 97 ? -70.048 -1.826 4.287 1.00 35.14 97 LEU B O 1
ATOM 3123 N N . PRO B 1 98 ? -69.252 0.146 5.012 1.00 43.04 98 PRO B N 1
ATOM 3124 C CA . PRO B 1 98 ? -68.316 -0.499 5.928 1.00 42.90 98 PRO B CA 1
ATOM 3125 C C . PRO B 1 98 ? -69.008 -0.820 7.247 1.00 45.31 98 PRO B C 1
ATOM 3126 O O . PRO B 1 98 ? -69.813 -0.022 7.728 1.00 46.84 98 PRO B O 1
ATOM 3130 N N . TRP B 1 99 ? -68.715 -1.983 7.823 1.00 50.22 99 TRP B N 1
ATOM 3131 C CA . TRP B 1 99 ? -69.325 -2.363 9.101 1.00 51.00 99 TRP B CA 1
ATOM 3132 C C . TRP B 1 99 ? -68.265 -2.345 10.216 1.00 52.35 99 TRP B C 1
ATOM 3133 O O . TRP B 1 99 ? -67.180 -2.913 10.053 1.00 53.70 99 TRP B O 1
ATOM 3144 N N . GLU B 1 100 ? -68.570 -1.710 11.348 1.00 55.09 100 GLU B N 1
ATOM 3145 C CA . GLU B 1 100 ? -67.595 -1.651 12.432 1.00 57.10 100 GLU B CA 1
ATOM 3146 C C . GLU B 1 100 ? -67.686 -2.801 13.414 1.00 58.28 100 GLU B C 1
ATOM 3147 O O . GLU B 1 100 ? -68.762 -3.159 13.883 1.00 60.25 100 GLU B O 1
ATOM 3153 N N . VAL B 1 101 ? -66.527 -3.374 13.712 1.00 46.23 101 VAL B N 1
ATOM 3154 C CA . VAL B 1 101 ? -66.414 -4.480 14.649 1.00 47.34 101 VAL B CA 1
ATOM 3155 C C . VAL B 1 101 ? -66.707 -3.919 16.043 1.00 51.51 101 VAL B C 1
ATOM 3156 O O . VAL B 1 101 ? -66.155 -2.887 16.424 1.00 55.73 101 VAL B O 1
ATOM 3160 N N . ILE B 1 102 ? -67.583 -4.576 16.798 1.00 47.51 102 ILE B N 1
ATOM 3161 C CA . ILE B 1 102 ? -67.912 -4.097 18.138 1.00 51.42 102 ILE B CA 1
ATOM 3162 C C . ILE B 1 102 ? -67.799 -5.179 19.191 1.00 55.28 102 ILE B C 1
ATOM 3163 O O . ILE B 1 102 ? -68.186 -4.975 20.336 1.00 60.83 102 ILE B O 1
ATOM 3168 N N . GLY B 1 103 ? -67.276 -6.334 18.805 1.00 45.34 103 GLY B N 1
ATOM 3169 C CA . GLY B 1 103 ? -67.126 -7.404 19.766 1.00 46.78 103 GLY B CA 1
ATOM 3170 C C . GLY B 1 103 ? -66.652 -8.676 19.114 1.00 46.01 103 GLY B C 1
ATOM 3171 O O . GLY B 1 103 ? -66.726 -8.818 17.899 1.00 39.65 103 GLY B O 1
ATOM 3172 N N . GLN B 1 104 ? -66.148 -9.601 19.916 1.00 37.79 104 GLN B N 1
ATOM 3173 C CA . GLN B 1 104 ? -65.681 -10.872 19.396 1.00 40.12 104 GLN B CA 1
ATOM 3174 C C . GLN B 1 104 ? -65.514 -11.796 20.583 1.00 45.25 104 GLN B C 1
ATOM 3175 O O . GLN B 1 104 ? -65.325 -11.334 21.707 1.00 47.99 104 GLN B O 1
ATOM 3181 N N . GLN B 1 105 ? -65.599 -13.098 20.345 1.00 50.65 105 GLN B N 1
ATOM 3182 C CA . GLN B 1 105 ? -65.454 -14.060 21.429 1.00 55.05 105 GLN B CA 1
ATOM 3183 C C . GLN B 1 105 ? -64.838 -15.345 20.923 1.00 55.47 105 GLN B C 1
ATOM 3184 O O . GLN B 1 105 ? -64.681 -15.546 19.719 1.00 51.64 105 GLN B O 1
ATOM 3190 N N . THR B 1 106 ? -64.513 -16.235 21.845 1.00 49.46 106 THR B N 1
ATOM 3191 C CA . THR B 1 106 ? -63.896 -17.475 21.446 1.00 51.75 106 THR B CA 1
ATOM 3192 C C . THR B 1 106 ? -64.093 -18.593 22.462 1.00 56.57 106 THR B C 1
ATOM 3193 O O . THR B 1 106 ? -63.358 -19.579 22.456 1.00 59.98 106 THR B O 1
ATOM 3197 N N . GLN B 1 107 ? -65.107 -18.454 23.313 1.00 66.79 107 GLN B N 1
ATOM 3198 C CA . GLN B 1 107 ? -65.380 -19.466 24.332 1.00 72.91 107 GLN B CA 1
ATOM 3199 C C . GLN B 1 107 ? -66.068 -20.714 23.776 1.00 70.73 107 GLN B C 1
ATOM 3200 O O . GLN B 1 107 ? -65.571 -21.831 23.944 1.00 72.44 107 GLN B O 1
ATOM 3206 N N . ASP B 1 108 ? -67.205 -20.531 23.111 1.00 70.71 108 ASP B N 1
ATOM 3207 C CA . ASP B 1 108 ? -67.934 -21.669 22.561 1.00 67.69 108 ASP B CA 1
ATOM 3208 C C . ASP B 1 108 ? -67.863 -21.760 21.041 1.00 62.59 108 ASP B C 1
ATOM 3209 O O . ASP B 1 108 ? -68.345 -22.728 20.446 1.00 60.86 108 ASP B O 1
ATOM 3214 N N . ASN B 1 109 ? -67.240 -20.762 20.419 1.00 55.56 109 ASN B N 1
ATOM 3215 C CA . ASN B 1 109 ? -67.095 -20.734 18.967 1.00 49.28 109 ASN B CA 1
ATOM 3216 C C . ASN B 1 109 ? -66.273 -19.517 18.535 1.00 46.07 109 ASN B C 1
ATOM 3217 O O . ASN B 1 109 ? -65.943 -18.655 19.358 1.00 49.58 109 ASN B O 1
ATOM 3222 N N . ALA B 1 110 ? -65.931 -19.454 17.250 1.00 60.13 110 ALA B N 1
ATOM 3223 C CA . ALA B 1 110 ? -65.191 -18.310 16.722 1.00 54.91 110 ALA B CA 1
ATOM 3224 C C . ALA B 1 110 ? -66.259 -17.272 16.403 1.00 48.99 110 ALA B C 1
ATOM 3225 O O . ALA B 1 110 ? -66.857 -17.285 15.326 1.00 45.33 110 ALA B O 1
ATOM 3227 N N . ARG B 1 111 ? -66.505 -16.377 17.346 1.00 45.74 111 ARG B N 1
ATOM 3228 C CA . ARG B 1 111 ? -67.536 -15.371 17.160 1.00 42.30 111 ARG B CA 1
ATOM 3229 C C . ARG B 1 111 ? -67.028 -13.944 16.994 1.00 41.69 111 ARG B C 1
ATOM 3230 O O . ARG B 1 111 ? -66.191 -13.482 17.769 1.00 42.95 111 ARG B O 1
ATOM 3238 N N . LEU B 1 112 ? -67.563 -13.259 15.979 1.00 37.20 112 LEU B N 1
ATOM 3239 C CA . LEU B 1 112 ? -67.225 -11.873 15.658 1.00 35.92 112 LEU B CA 1
ATOM 3240 C C . LEU B 1 112 ? -68.543 -11.148 15.437 1.00 34.18 112 LEU B C 1
ATOM 3241 O O . LEU B 1 112 ? -69.385 -11.590 14.655 1.00 32.53 112 LEU B O 1
ATOM 3246 N N . ASP B 1 113 ? -68.729 -10.029 16.113 1.00 33.24 113 ASP B N 1
ATOM 3247 C CA . ASP B 1 113 ? -69.966 -9.302 15.960 1.00 33.92 113 ASP B CA 1
ATOM 3248 C C . ASP B 1 113 ? -69.700 -7.990 15.259 1.00 34.04 113 ASP B C 1
ATOM 3249 O O . ASP B 1 113 ? -68.807 -7.230 15.648 1.00 37.10 113 ASP B O 1
ATOM 3254 N N . LEU B 1 114 ? -70.477 -7.733 14.211 1.00 39.10 114 LEU B N 1
ATOM 3255 C CA . LEU B 1 114 ? -70.327 -6.526 13.418 1.00 37.25 114 LEU B CA 1
ATOM 3256 C C . LEU B 1 114 ? -71.554 -5.632 13.526 1.00 38.79 114 LEU B C 1
ATOM 3257 O O . LEU B 1 114 ? -72.662 -6.086 13.839 1.00 38.33 114 LEU B O 1
ATOM 3262 N N . ARG B 1 115 ? -71.354 -4.353 13.261 1.00 47.57 115 ARG B N 1
ATOM 3263 C CA . ARG B 1 115 ? -72.439 -3.403 13.369 1.00 46.27 115 ARG B CA 1
ATOM 3264 C C . ARG B 1 115 ? -72.429 -2.408 12.219 1.00 44.57 115 ARG B C 1
ATOM 3265 O O . ARG B 1 115 ? -71.374 -1.967 11.766 1.00 45.49 115 ARG B O 1
ATOM 3273 N N . LEU B 1 116 ? -73.620 -2.085 11.735 1.00 45.00 116 LEU B N 1
ATOM 3274 C CA . LEU B 1 116 ? -73.778 -1.138 10.651 1.00 42.97 116 LEU B CA 1
ATOM 3275 C C . LEU B 1 116 ? -74.877 -0.166 11.031 1.00 44.95 116 LEU B C 1
ATOM 3276 O O . LEU B 1 116 ? -76.002 -0.571 11.336 1.00 45.37 116 LEU B O 1
ATOM 3281 N N . SER B 1 117 ? -74.553 1.120 11.010 1.00 50.32 117 SER B N 1
ATOM 3282 C CA . SER B 1 117 ? -75.530 2.134 11.356 1.00 54.36 117 SER B CA 1
ATOM 3283 C C . SER B 1 117 ? -75.882 2.936 10.117 1.00 54.43 117 SER B C 1
ATOM 3284 O O . SER B 1 117 ? -75.206 2.852 9.099 1.00 51.76 117 SER B O 1
ATOM 3287 N N . HIS B 1 118 ? -76.953 3.708 10.211 1.00 46.77 118 HIS B N 1
ATOM 3288 C CA . HIS B 1 118 ? -77.420 4.522 9.104 1.00 47.32 118 HIS B CA 1
ATOM 3289 C C . HIS B 1 118 ? -76.615 5.814 9.007 1.00 48.64 118 HIS B C 1
ATOM 3290 O O . HIS B 1 118 ? -76.056 6.278 9.997 1.00 48.99 118 HIS B O 1
ATOM 3297 N N . ASN B 1 119 ? -76.563 6.389 7.809 1.00 69.05 119 ASN B N 1
ATOM 3298 C CA . ASN B 1 119 ? -75.853 7.643 7.582 1.00 70.03 119 ASN B CA 1
ATOM 3299 C C . ASN B 1 119 ? -76.699 8.503 6.650 1.00 71.33 119 ASN B C 1
ATOM 3300 O O . ASN B 1 119 ? -77.643 8.010 6.040 1.00 73.71 119 ASN B O 1
ATOM 3305 N N . ASP B 1 120 ? -76.361 9.783 6.539 1.00 55.39 120 ASP B N 1
ATOM 3306 C CA . ASP B 1 120 ? -77.122 10.706 5.702 1.00 58.65 120 ASP B CA 1
ATOM 3307 C C . ASP B 1 120 ? -77.326 10.248 4.256 1.00 57.53 120 ASP B C 1
ATOM 3308 O O . ASP B 1 120 ? -78.390 10.484 3.667 1.00 61.61 120 ASP B O 1
ATOM 3313 N N . ALA B 1 121 ? -76.318 9.596 3.683 1.00 42.36 121 ALA B N 1
ATOM 3314 C CA . ALA B 1 121 ? -76.428 9.094 2.314 1.00 42.11 121 ALA B CA 1
ATOM 3315 C C . ALA B 1 121 ? -77.506 8.014 2.331 1.00 41.98 121 ALA B C 1
ATOM 3316 O O . ALA B 1 121 ? -78.329 7.912 1.410 1.00 42.59 121 ALA B O 1
ATOM 3318 N N . THR B 1 122 ? -77.477 7.214 3.397 1.00 42.01 122 THR B N 1
ATOM 3319 C CA . THR B 1 122 ? -78.442 6.147 3.613 1.00 41.40 122 THR B CA 1
ATOM 3320 C C . THR B 1 122 ? -79.840 6.751 3.660 1.00 44.31 122 THR B C 1
ATOM 3321 O O . THR B 1 122 ? -80.721 6.355 2.898 1.00 44.98 122 THR B O 1
ATOM 3325 N N . LEU B 1 123 ? -80.019 7.720 4.556 1.00 52.57 123 LEU B N 1
ATOM 3326 C CA . LEU B 1 123 ? -81.291 8.407 4.748 1.00 56.46 123 LEU B CA 1
ATOM 3327 C C . LEU B 1 123 ? -81.852 9.061 3.493 1.00 60.81 123 LEU B C 1
ATOM 3328 O O . LEU B 1 123 ? -83.024 9.439 3.458 1.00 65.70 123 LEU B O 1
ATOM 3333 N N . GLU B 1 124 ? -81.022 9.212 2.469 1.00 67.41 124 GLU B N 1
ATOM 3334 C CA . GLU B 1 124 ? -81.490 9.809 1.227 1.00 69.51 124 GLU B CA 1
ATOM 3335 C C . GLU B 1 124 ? -82.163 8.739 0.379 1.00 69.01 124 GLU B C 1
ATOM 3336 O O . GLU B 1 124 ? -83.046 9.027 -0.430 1.00 74.80 124 GLU B O 1
ATOM 3342 N N . ALA B 1 125 ? -81.736 7.497 0.574 1.00 50.25 125 ALA B N 1
ATOM 3343 C CA . ALA B 1 125 ? -82.303 6.367 -0.151 1.00 47.94 125 ALA B CA 1
ATOM 3344 C C . ALA B 1 125 ? -83.386 5.707 0.705 1.00 45.98 125 ALA B C 1
ATOM 3345 O O . ALA B 1 125 ? -84.530 5.574 0.279 1.00 47.13 125 ALA B O 1
ATOM 3347 N N . PHE B 1 126 ? -83.009 5.309 1.917 1.00 45.33 126 PHE B N 1
ATOM 3348 C CA . PHE B 1 126 ? -83.910 4.661 2.864 1.00 45.43 126 PHE B CA 1
ATOM 3349 C C . PHE B 1 126 ? -84.029 5.598 4.071 1.00 47.61 126 PHE B C 1
ATOM 3350 O O . PHE B 1 126 ? -83.144 5.636 4.925 1.00 48.35 126 PHE B O 1
ATOM 3358 N N . PRO B 1 127 ? -85.136 6.359 4.153 1.00 35.78 127 PRO B N 1
ATOM 3359 C CA . PRO B 1 127 ? -85.457 7.336 5.206 1.00 38.57 127 PRO B CA 1
ATOM 3360 C C . PRO B 1 127 ? -85.771 6.798 6.599 1.00 38.27 127 PRO B C 1
ATOM 3361 O O . PRO B 1 127 ? -86.727 7.242 7.234 1.00 41.11 127 PRO B O 1
ATOM 3365 N N . PHE B 1 128 ? -84.957 5.869 7.087 1.00 39.43 128 PHE B N 1
ATOM 3366 C CA . PHE B 1 128 ? -85.189 5.288 8.404 1.00 37.37 128 PHE B CA 1
ATOM 3367 C C . PHE B 1 128 ? -83.894 5.122 9.175 1.00 34.66 128 PHE B C 1
ATOM 3368 O O . PHE B 1 128 ? -82.897 4.637 8.642 1.00 34.52 128 PHE B O 1
ATOM 3376 N N . ALA B 1 129 ? -83.925 5.536 10.437 1.00 51.11 129 ALA B N 1
ATOM 3377 C CA . ALA B 1 129 ? -82.771 5.449 11.321 1.00 49.72 129 ALA B CA 1
ATOM 3378 C C . ALA B 1 129 ? -82.532 4.003 11.750 1.00 46.93 129 ALA B C 1
ATOM 3379 O O . ALA B 1 129 ? -82.669 3.662 12.932 1.00 48.28 129 ALA B O 1
ATOM 3381 N N . PHE B 1 130 ? -82.160 3.158 10.794 1.00 51.96 130 PHE B N 1
ATOM 3382 C CA . PHE B 1 130 ? -81.928 1.746 11.080 1.00 49.95 130 PHE B CA 1
ATOM 3383 C C . PHE B 1 130 ? -80.605 1.490 11.792 1.00 49.60 130 PHE B C 1
ATOM 3384 O O . PHE B 1 130 ? -79.781 2.389 11.960 1.00 50.51 130 PHE B O 1
ATOM 3392 N N . GLU B 1 131 ? -80.420 0.243 12.210 1.00 38.46 131 GLU B N 1
ATOM 3393 C CA . GLU B 1 131 ? -79.181 -0.184 12.835 1.00 40.15 131 GLU B CA 1
ATOM 3394 C C . GLU B 1 131 ? -79.107 -1.703 12.858 1.00 39.09 131 GLU B C 1
ATOM 3395 O O . GLU B 1 131 ? -79.980 -2.375 13.422 1.00 41.52 131 GLU B O 1
ATOM 3401 N N . LEU B 1 132 ? -78.053 -2.235 12.241 1.00 31.23 132 LEU B N 1
ATOM 3402 C CA . LEU B 1 132 ? -77.854 -3.673 12.180 1.00 30.62 132 LEU B CA 1
ATOM 3403 C C . LEU B 1 132 ? -76.647 -4.098 13.008 1.00 30.20 132 LEU B C 1
ATOM 3404 O O . LEU B 1 132 ? -75.652 -3.386 13.077 1.00 33.14 132 LEU B O 1
ATOM 3409 N N . VAL B 1 133 ? -76.757 -5.261 13.640 1.00 43.24 133 VAL B N 1
ATOM 3410 C CA . VAL B 1 133 ? -75.680 -5.828 14.429 1.00 41.80 133 VAL B CA 1
ATOM 3411 C C . VAL B 1 133 ? -75.762 -7.328 14.184 1.00 38.72 133 VAL B C 1
ATOM 3412 O O . VAL B 1 133 ? -76.724 -7.989 14.581 1.00 36.39 133 VAL B O 1
ATOM 3416 N N . PHE B 1 134 ? -74.758 -7.857 13.496 1.00 42.42 134 PHE B N 1
ATOM 3417 C CA . PHE B 1 134 ? -74.735 -9.270 13.159 1.00 41.81 134 PHE B CA 1
ATOM 3418 C C . PHE B 1 134 ? -73.644 -10.020 13.893 1.00 44.57 134 PHE B C 1
ATOM 3419 O O . PHE B 1 134 ? -72.556 -9.501 14.123 1.00 45.04 134 PHE B O 1
ATOM 3427 N N . SER B 1 135 ? -73.945 -11.256 14.255 1.00 35.27 135 SER B N 1
ATOM 3428 C CA . SER B 1 135 ? -72.992 -12.078 14.956 1.00 34.98 135 SER B CA 1
ATOM 3429 C C . SER B 1 135 ? -72.651 -13.249 14.063 1.00 34.66 135 SER B C 1
ATOM 3430 O O . SER B 1 135 ? -73.522 -14.047 13.715 1.00 35.34 135 SER B O 1
ATOM 3433 N N . TYR B 1 136 ? -71.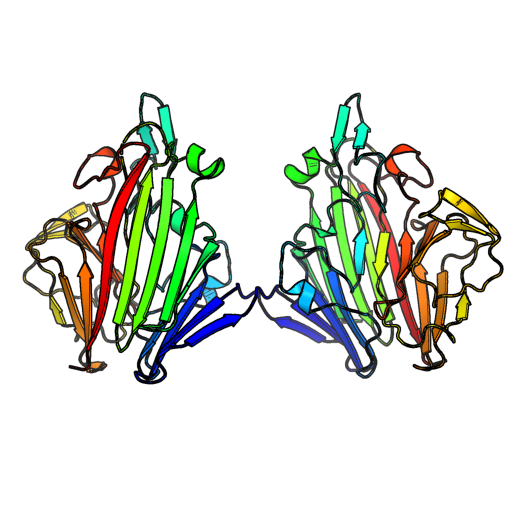388 -13.351 13.674 1.00 40.52 136 TYR B N 1
ATOM 3434 C CA . TYR B 1 136 ? -70.984 -14.469 12.846 1.00 39.26 136 TYR B CA 1
ATOM 3435 C C . TYR B 1 136 ? -70.338 -15.461 13.785 1.00 43.66 136 TYR B C 1
ATOM 3436 O O . TYR B 1 136 ? -69.390 -15.137 14.493 1.00 46.37 136 TYR B O 1
ATOM 3445 N N . GLN B 1 137 ? -70.879 -16.672 13.803 1.00 37.29 137 GLN B N 1
ATOM 3446 C CA . GLN B 1 137 ? -70.389 -17.705 14.693 1.00 38.72 137 GLN B CA 1
ATOM 3447 C C . GLN B 1 137 ? -69.997 -18.980 13.953 1.00 39.74 137 GLN B C 1
ATOM 3448 O O . GLN B 1 137 ? -70.845 -19.719 13.445 1.00 39.99 137 GLN B O 1
ATOM 3454 N N . LEU B 1 138 ? -68.695 -19.230 13.899 1.00 39.32 138 LEU B N 1
ATOM 3455 C CA . LEU B 1 138 ? -68.175 -20.401 13.221 1.00 39.13 138 LEU B CA 1
ATOM 3456 C C . LEU B 1 138 ? -67.933 -21.486 14.259 1.00 43.33 138 LEU B C 1
ATOM 3457 O O . LEU B 1 138 ? -67.265 -21.254 15.261 1.00 43.39 138 LEU B O 1
ATOM 3462 N N . GLN B 1 139 ? -68.483 -22.669 14.026 1.00 35.70 139 GLN B N 1
ATOM 3463 C CA . GLN B 1 139 ? -68.303 -23.766 14.968 1.00 41.68 139 GLN B CA 1
ATOM 3464 C C . GLN B 1 139 ? -68.433 -25.107 14.258 1.00 44.63 139 GLN B C 1
ATOM 3465 O O . GLN B 1 139 ? -69.324 -25.296 13.441 1.00 43.09 139 GLN B O 1
ATOM 3471 N N . GLY B 1 140 ? -67.536 -26.034 14.572 1.00 34.95 140 GLY B N 1
ATOM 3472 C CA . GLY B 1 140 ? -67.574 -27.344 13.945 1.00 38.39 140 GLY B CA 1
ATOM 3473 C C . GLY B 1 140 ? -67.682 -27.238 12.436 1.00 38.88 140 GLY B C 1
ATOM 3474 O O . GLY B 1 140 ? -66.877 -26.551 11.797 1.00 39.19 140 GLY B O 1
ATOM 3475 N N . HIS B 1 141 ? -68.679 -27.919 11.870 1.00 47.04 141 HIS B N 1
ATOM 3476 C CA . HIS B 1 141 ? -68.913 -27.906 10.429 1.00 46.75 141 HIS B CA 1
ATOM 3477 C C . HIS B 1 141 ? -70.033 -26.953 10.034 1.00 41.91 141 HIS B C 1
ATOM 3478 O O . HIS B 1 141 ? -70.655 -27.131 8.990 1.00 41.24 141 HIS B O 1
ATOM 3485 N N . SER B 1 142 ? -70.305 -25.945 10.857 1.00 45.70 142 SER B N 1
ATOM 3486 C CA . SER B 1 142 ? -71.379 -25.013 10.529 1.00 39.81 142 SER B CA 1
ATOM 3487 C C . SER B 1 142 ? -71.035 -23.557 10.829 1.00 35.49 142 SER B C 1
ATOM 3488 O O . SER B 1 142 ? -70.094 -23.263 11.566 1.00 38.17 142 SER B O 1
ATOM 3491 N N . LEU B 1 143 ? -71.820 -22.662 10.238 1.00 49.00 143 LEU B N 1
ATOM 3492 C CA . LEU B 1 143 ? -71.652 -21.225 10.389 1.00 43.05 143 LEU B CA 1
ATOM 3493 C C . LEU B 1 143 ? -73.021 -20.635 10.678 1.00 38.65 143 LEU B C 1
ATOM 3494 O O . LEU B 1 143 ? -73.973 -20.842 9.914 1.00 38.30 143 LEU B O 1
ATOM 3499 N N . ARG B 1 144 ? -73.117 -19.892 11.771 1.00 48.62 144 ARG B N 1
ATOM 3500 C CA . ARG B 1 144 ? -74.372 -19.268 12.130 1.00 45.76 144 ARG B CA 1
ATOM 3501 C C . ARG B 1 144 ? -74.216 -17.759 12.144 1.00 44.87 144 ARG B C 1
ATOM 3502 O O . ARG B 1 144 ? -73.195 -17.237 12.588 1.00 46.05 144 ARG B O 1
ATOM 3510 N N . ILE B 1 145 ? -75.227 -17.067 11.629 1.00 26.33 145 ILE B N 1
ATOM 3511 C CA . ILE B 1 145 ? -75.232 -15.618 11.598 1.00 25.84 145 ILE B CA 1
ATOM 3512 C C . ILE B 1 145 ? -76.519 -15.190 12.244 1.00 27.39 145 ILE B C 1
ATOM 3513 O O . ILE B 1 145 ? -77.596 -15.640 11.846 1.00 28.31 145 ILE B O 1
ATOM 3518 N N . GLU B 1 146 ? -76.416 -14.328 13.244 1.00 31.47 146 GLU B N 1
ATOM 3519 C CA . GLU B 1 146 ? -77.598 -13.835 13.926 1.00 33.88 146 GLU B CA 1
ATOM 3520 C C . GLU B 1 146 ? -77.716 -12.393 13.525 1.00 34.78 146 GLU B C 1
ATOM 3521 O O . GLU B 1 146 ? -76.713 -11.769 13.198 1.00 37.42 146 GLU B O 1
ATOM 3527 N N . GLN B 1 147 ? -78.932 -11.862 13.527 1.00 34.21 147 GLN B N 1
ATOM 3528 C CA . GLN B 1 147 ? -79.130 -10.475 13.135 1.00 33.59 147 GLN B CA 1
ATOM 3529 C C . GLN B 1 147 ? -80.120 -9.765 14.023 1.00 34.84 147 GLN B C 1
ATOM 3530 O O . GLN B 1 147 ? -81.115 -10.345 14.461 1.00 34.36 147 GLN B O 1
ATOM 3536 N N . ARG B 1 148 ? -79.846 -8.497 14.286 1.00 27.90 148 ARG B N 1
ATOM 3537 C CA . ARG B 1 148 ? -80.764 -7.686 15.062 1.00 31.49 148 ARG B CA 1
ATOM 3538 C C . ARG B 1 148 ? -81.017 -6.478 14.199 1.00 31.53 148 ARG B C 1
ATOM 3539 O O . ARG B 1 148 ? -80.077 -5.750 13.861 1.00 30.32 148 ARG B O 1
ATOM 3547 N N . ILE B 1 149 ? -82.277 -6.284 13.823 1.00 31.09 149 ILE B N 1
ATOM 3548 C CA . ILE B 1 149 ? -82.649 -5.151 12.998 1.00 29.71 149 ILE B CA 1
ATOM 3549 C C . ILE B 1 149 ? -83.357 -4.174 13.915 1.00 31.90 149 ILE B C 1
ATOM 3550 O O . ILE B 1 149 ? -84.512 -4.378 14.300 1.00 32.69 149 ILE B O 1
ATOM 3555 N N . ALA B 1 150 ? -82.651 -3.113 14.280 1.00 31.02 150 ALA B N 1
ATOM 3556 C CA . ALA B 1 150 ? -83.211 -2.116 15.181 1.00 35.78 150 ALA B CA 1
ATOM 3557 C C . ALA B 1 150 ? -83.704 -0.866 14.455 1.00 36.77 150 ALA B C 1
ATOM 3558 O O . ALA B 1 150 ? -83.273 -0.559 13.334 1.00 33.74 150 ALA B O 1
ATOM 3560 N N . ASN B 1 151 ? -84.622 -0.159 15.108 1.00 34.97 151 ASN B N 1
ATOM 3561 C CA . ASN B 1 151 ? -85.179 1.072 14.567 1.00 40.08 151 ASN B CA 1
ATOM 3562 C C . ASN B 1 151 ? -85.000 2.157 15.625 1.00 45.22 151 ASN B C 1
ATOM 3563 O O . ASN B 1 151 ? -85.582 2.085 16.712 1.00 50.59 151 ASN B O 1
ATOM 3568 N N . LEU B 1 152 ? -84.172 3.150 15.303 1.00 63.10 152 LEU B N 1
ATOM 3569 C CA . LEU B 1 152 ? -83.878 4.247 16.221 1.00 68.85 152 LEU B CA 1
ATOM 3570 C C . LEU B 1 152 ? -84.713 5.466 15.883 1.00 75.23 152 LEU B C 1
ATOM 3571 O O . LEU B 1 152 ? -84.477 6.555 16.404 1.00 79.71 152 LEU B O 1
ATOM 3576 N N . GLY B 1 153 ? -85.689 5.263 15.002 1.00 31.32 153 GLY B N 1
ATOM 3577 C CA . GLY B 1 153 ? -86.575 6.335 14.581 1.00 37.69 153 GLY B CA 1
ATOM 3578 C C . GLY B 1 153 ? -87.931 6.352 15.272 1.00 44.05 153 GLY B C 1
ATOM 3579 O O . GLY B 1 153 ? -88.231 5.504 16.112 1.00 45.41 153 GLY B O 1
ATOM 3580 N N . ASP B 1 154 ? -88.749 7.327 14.888 1.00 41.76 154 ASP B N 1
ATOM 3581 C CA . ASP B 1 154 ? -90.082 7.531 15.448 1.00 49.98 154 ASP B CA 1
ATOM 3582 C C . ASP B 1 154 ? -91.186 6.948 14.571 1.00 49.10 154 ASP B C 1
ATOM 3583 O O . ASP B 1 154 ? -92.357 7.268 14.750 1.00 52.50 154 ASP B O 1
ATOM 3588 N N . GLN B 1 155 ? -90.823 6.100 13.617 1.00 64.87 155 GLN B N 1
ATOM 3589 C CA . GLN B 1 155 ? -91.827 5.520 12.737 1.00 64.05 155 GLN B CA 1
ATOM 3590 C C . GLN B 1 155 ? -91.535 4.077 12.376 1.00 57.57 155 GLN B C 1
ATOM 3591 O O . GLN B 1 155 ? -90.375 3.668 12.297 1.00 53.91 155 GLN B O 1
ATOM 3597 N N . ARG B 1 156 ? -92.597 3.306 12.160 1.00 40.86 156 ARG B N 1
ATOM 3598 C CA . ARG B 1 156 ? -92.443 1.905 11.780 1.00 32.94 156 ARG B CA 1
ATOM 3599 C C . ARG B 1 156 ? -91.507 1.875 10.581 1.00 27.73 156 ARG B C 1
ATOM 3600 O O . ARG B 1 156 ? -91.632 2.678 9.652 1.00 29.15 156 ARG B O 1
ATOM 3616 N N . PRO B 1 158 ? -90.297 -0.281 7.457 1.00 34.03 158 PRO B N 1
ATOM 3617 C CA . PRO B 1 158 ? -90.521 -1.409 6.549 1.00 30.00 158 PRO B CA 1
ATOM 3618 C C . PRO B 1 158 ? -89.170 -1.901 6.026 1.00 25.88 158 PRO B C 1
ATOM 3619 O O . PRO B 1 158 ? -88.297 -1.092 5.737 1.00 25.63 158 PRO B O 1
ATOM 3623 N N . PHE B 1 159 ? -88.979 -3.212 5.911 1.00 35.95 159 PHE B N 1
ATOM 3624 C CA . PHE B 1 159 ? -87.702 -3.701 5.414 1.00 32.77 159 PHE B CA 1
ATOM 3625 C C . PHE B 1 159 ? -87.693 -5.147 4.940 1.00 30.34 159 PHE B C 1
ATOM 3626 O O . PHE B 1 159 ? -88.593 -5.930 5.231 1.00 31.77 159 PHE B O 1
ATOM 3634 N N . SER B 1 160 ? -86.642 -5.471 4.198 1.00 28.84 160 SER B N 1
ATOM 3635 C CA . SER B 1 160 ? -86.401 -6.806 3.672 1.00 27.82 160 SER B CA 1
ATOM 3636 C C . SER B 1 160 ? -84.932 -7.074 3.941 1.00 25.73 160 SER B C 1
ATOM 3637 O O . SER B 1 160 ? -84.093 -6.179 3.813 1.00 27.64 160 SER B O 1
ATOM 3640 N N . LEU B 1 161 ? -84.625 -8.300 4.336 1.00 37.76 161 LEU B N 1
ATOM 3641 C CA . LEU B 1 161 ? -83.255 -8.674 4.604 1.00 33.04 161 LEU B CA 1
ATOM 3642 C C . LEU B 1 161 ? -83.080 -10.071 4.068 1.00 32.53 161 LEU B C 1
ATOM 3643 O O . LEU B 1 161 ? -83.953 -10.917 4.228 1.00 32.80 161 LEU B O 1
ATOM 3648 N N . GLY B 1 162 ? -81.961 -10.301 3.398 1.00 21.47 162 GLY B N 1
ATOM 3649 C CA . GLY B 1 162 ? -81.686 -11.614 2.863 1.00 19.84 162 GLY B CA 1
ATOM 3650 C C . GLY B 1 162 ? -80.189 -11.848 2.862 1.00 18.93 162 GLY B C 1
ATOM 3651 O O . GLY B 1 162 ? -79.388 -10.969 3.220 1.00 19.67 162 GLY B O 1
ATOM 3652 N N . PHE B 1 163 ? -79.813 -13.052 2.461 1.00 28.62 163 PHE B N 1
ATOM 3653 C CA . PHE B 1 163 ? -78.422 -13.439 2.381 1.00 28.71 163 PHE B CA 1
ATOM 3654 C C . PHE B 1 163 ? -78.218 -14.084 1.007 1.00 30.16 163 PHE B C 1
ATOM 3655 O O . PHE B 1 163 ? -79.040 -14.886 0.557 1.00 34.20 163 PHE B O 1
ATOM 3663 N N . HIS B 1 164 ? -77.123 -13.714 0.348 1.00 38.15 164 HIS B N 1
ATOM 3664 C CA . HIS B 1 164 ? -76.812 -14.183 -1.000 1.00 37.54 164 HIS B CA 1
ATOM 3665 C C . HIS B 1 164 ? -75.528 -15.013 -1.065 1.00 38.84 164 HIS B C 1
ATOM 3666 O O . HIS B 1 164 ? -74.553 -14.611 -1.689 1.00 42.81 164 HIS B O 1
ATOM 3673 N N . PRO B 1 165 ? -75.522 -16.191 -0.425 1.00 30.34 165 PRO B N 1
ATOM 3674 C CA . PRO B 1 165 ? -74.364 -17.096 -0.395 1.00 31.26 165 PRO B CA 1
ATOM 3675 C C . PRO B 1 165 ? -74.083 -17.883 -1.684 1.00 36.29 165 PRO B C 1
ATOM 3676 O O . PRO B 1 165 ? -74.964 -18.576 -2.211 1.00 39.20 165 PRO B O 1
ATOM 3680 N N . TYR B 1 166 ? -72.854 -17.777 -2.185 1.00 32.50 166 TYR B N 1
ATOM 3681 C CA . TYR B 1 166 ? -72.453 -18.514 -3.374 1.00 35.52 166 TYR B CA 1
ATOM 3682 C C . TYR B 1 166 ? -71.738 -19.776 -2.881 1.00 38.88 166 TYR B C 1
ATOM 3683 O O . TYR B 1 166 ? -70.577 -19.717 -2.489 1.00 40.74 166 TYR B O 1
ATOM 3692 N N . PHE B 1 167 ? -72.421 -20.913 -2.882 1.00 40.27 167 PHE B N 1
ATOM 3693 C CA . PHE B 1 167 ? -71.784 -22.145 -2.427 1.00 42.03 167 PHE B CA 1
ATOM 3694 C C . PHE B 1 167 ? -70.940 -22.733 -3.552 1.00 49.91 167 PHE B C 1
ATOM 3695 O O . PHE B 1 167 ? -71.397 -22.830 -4.694 1.00 52.94 167 PHE B O 1
ATOM 3703 N N . PHE B 1 168 ? -69.705 -23.111 -3.240 1.00 48.63 168 PHE B N 1
ATOM 3704 C CA . PHE B 1 168 ? -68.843 -23.697 -4.261 1.00 54.07 168 PHE B CA 1
ATOM 3705 C C . PHE B 1 168 ? -69.605 -24.810 -4.969 1.00 58.84 168 PHE B C 1
ATOM 3706 O O . PHE B 1 168 ? -70.324 -25.583 -4.328 1.00 57.04 168 PHE B O 1
ATOM 3714 N N . CYS B 1 169 ? -69.435 -24.904 -6.284 1.00 44.98 169 CYS B N 1
ATOM 3715 C CA . CYS B 1 169 ? -70.145 -25.922 -7.040 1.00 52.64 169 CYS B CA 1
ATOM 3716 C C . CYS B 1 169 ? -69.572 -26.088 -8.451 1.00 59.89 169 CYS B C 1
ATOM 3717 O O . CYS B 1 169 ? -69.665 -25.172 -9.274 1.00 61.57 169 CYS B O 1
ATOM 3720 N N . ARG B 1 170 ? -68.983 -27.250 -8.736 1.00 48.06 170 ARG B N 1
ATOM 3721 C CA . ARG B 1 170 ? -68.419 -27.491 -10.066 1.00 55.57 170 ARG B CA 1
ATOM 3722 C C . ARG B 1 170 ? -69.262 -28.492 -10.860 1.00 59.47 170 ARG B C 1
ATOM 3723 O O . ARG B 1 170 ? -69.724 -28.180 -11.957 1.00 62.35 170 ARG B O 1
ATOM 3731 N N . GLU B 1 171 ? -69.472 -29.680 -10.296 1.00 76.84 171 GLU B N 1
ATOM 3732 C CA . GLU B 1 171 ? -70.262 -30.735 -10.938 1.00 79.89 171 GLU B CA 1
ATOM 3733 C C . GLU B 1 171 ? -71.769 -30.567 -10.700 1.00 75.84 171 GLU B C 1
ATOM 3734 O O . GLU B 1 171 ? -72.384 -31.334 -9.950 1.00 74.35 171 GLU B O 1
ATOM 3740 N N . LYS B 1 172 ? -72.354 -29.578 -11.371 1.00 52.23 172 LYS B N 1
ATOM 3741 C CA . LYS B 1 172 ? -73.773 -29.242 -11.242 1.00 49.25 172 LYS B CA 1
ATOM 3742 C C . LYS B 1 172 ? -74.840 -30.252 -11.676 1.00 51.29 172 LYS B C 1
ATOM 3743 O O . LYS B 1 172 ? -76.004 -30.114 -11.297 1.00 49.86 172 LYS B O 1
ATOM 3749 N N . LEU B 1 173 ? -74.463 -31.255 -12.460 1.00 74.80 173 LEU B N 1
ATOM 3750 C CA . LEU B 1 173 ? -75.431 -32.241 -12.944 1.00 76.49 173 LEU B CA 1
ATOM 3751 C C . LEU B 1 173 ? -75.964 -33.173 -11.854 1.00 74.07 173 LEU B C 1
ATOM 3752 O O . LEU B 1 173 ? -77.175 -33.354 -11.710 1.00 74.67 173 LEU B O 1
ATOM 3757 N N . GLY B 1 174 ? -75.051 -33.762 -11.093 1.00 55.72 174 GLY B N 1
ATOM 3758 C CA . GLY B 1 174 ? -75.438 -34.678 -10.035 1.00 53.18 174 GLY B CA 1
ATOM 3759 C C . GLY B 1 174 ? -75.880 -34.020 -8.740 1.00 47.55 174 GLY B C 1
ATOM 3760 O O . GLY B 1 174 ? -75.913 -34.666 -7.693 1.00 45.69 174 GLY B O 1
ATOM 3761 N N . ILE B 1 175 ? -76.223 -32.740 -8.802 1.00 64.68 175 ILE B N 1
ATOM 3762 C CA . ILE B 1 175 ? -76.671 -32.035 -7.613 1.00 58.57 175 ILE B CA 1
ATOM 3763 C C . ILE B 1 175 ? -78.138 -32.306 -7.353 1.00 57.07 175 ILE B C 1
ATOM 3764 O O . ILE B 1 175 ? -78.966 -32.114 -8.240 1.00 57.25 175 ILE B O 1
ATOM 3769 N N . THR B 1 176 ? -78.461 -32.748 -6.143 1.00 47.84 176 THR B N 1
ATOM 3770 C CA . THR B 1 176 ? -79.850 -33.008 -5.783 1.00 47.66 176 THR B CA 1
ATOM 3771 C C . THR B 1 176 ? -80.372 -31.806 -4.996 1.00 43.46 176 THR B C 1
ATOM 3772 O O . THR B 1 176 ? -79.632 -31.202 -4.210 1.00 41.56 176 THR B O 1
ATOM 3776 N N . LEU B 1 177 ? -81.644 -31.467 -5.200 1.00 46.21 177 LEU B N 1
ATOM 3777 C CA . LEU B 1 177 ? -82.247 -30.336 -4.509 1.00 42.94 177 LEU B CA 1
ATOM 3778 C C . LEU B 1 177 ? -83.319 -30.742 -3.520 1.00 41.22 177 LEU B C 1
ATOM 3779 O O . LEU B 1 177 ? -84.043 -31.706 -3.740 1.00 43.66 177 LEU B O 1
ATOM 3784 N N . ALA B 1 178 ? -83.416 -29.979 -2.437 1.00 33.88 178 ALA B N 1
ATOM 3785 C CA . ALA B 1 178 ? -84.405 -30.208 -1.387 1.00 30.65 178 ALA B CA 1
ATOM 3786 C C . ALA B 1 178 ? -84.998 -28.862 -0.930 1.00 27.53 178 ALA B C 1
ATOM 3787 O O . ALA B 1 178 ? -84.574 -28.293 0.082 1.00 25.24 178 ALA B O 1
ATOM 3789 N N . ILE B 1 179 ? -85.977 -28.360 -1.682 1.00 31.40 179 ILE B N 1
ATOM 3790 C CA . ILE B 1 179 ? -86.622 -27.086 -1.366 1.00 29.08 179 ILE B CA 1
ATOM 3791 C C . ILE B 1 179 ? -88.096 -27.298 -1.027 1.00 28.41 179 ILE B C 1
ATOM 3792 O O . ILE B 1 179 ? -88.854 -27.830 -1.834 1.00 29.65 179 ILE B O 1
ATOM 3797 N N . PRO B 1 180 ? -88.518 -26.889 0.182 1.00 30.52 180 PRO B N 1
ATOM 3798 C CA . PRO B 1 180 ? -89.914 -27.048 0.612 1.00 29.35 180 PRO B CA 1
ATOM 3799 C C . PRO B 1 180 ? -90.872 -26.110 -0.106 1.00 31.52 180 PRO B C 1
ATOM 3800 O O . PRO B 1 180 ? -91.383 -25.150 0.481 1.00 30.62 180 PRO B O 1
ATOM 3804 N N . ALA B 1 181 ? -91.113 -26.399 -1.379 1.00 20.62 181 ALA B N 1
ATOM 3805 C CA . ALA B 1 181 ? -92.011 -25.585 -2.188 1.00 25.38 181 ALA B CA 1
ATOM 3806 C C . ALA B 1 181 ? -92.793 -26.438 -3.186 1.00 30.22 181 ALA B C 1
ATOM 3807 O O . ALA B 1 181 ? -92.491 -27.609 -3.378 1.00 29.82 181 ALA B O 1
ATOM 3809 N N . ASN B 1 182 ? -93.799 -25.844 -3.816 1.00 35.00 182 ASN B N 1
ATOM 3810 C CA . ASN B 1 182 ? -94.592 -26.559 -4.802 1.00 43.60 182 ASN B CA 1
ATOM 3811 C C . ASN B 1 182 ? -94.499 -25.910 -6.165 1.00 50.79 182 ASN B C 1
ATOM 3812 O O . ASN B 1 182 ? -94.935 -26.474 -7.164 1.00 54.37 182 ASN B O 1
ATOM 3817 N N . ASP B 1 183 ? -93.935 -24.709 -6.194 1.00 41.44 183 ASP B N 1
ATOM 3818 C CA . ASP B 1 183 ? -93.758 -23.974 -7.437 1.00 51.46 183 ASP B CA 1
ATOM 3819 C C . ASP B 1 183 ? -92.871 -22.759 -7.229 1.00 52.38 183 ASP B C 1
ATOM 3820 O O . ASP B 1 183 ? -92.829 -22.193 -6.136 1.00 50.10 183 ASP B O 1
ATOM 3825 N N . TYR B 1 184 ? -92.146 -22.383 -8.281 1.00 29.22 184 TYR B N 1
ATOM 3826 C CA . TYR B 1 184 ? -91.249 -21.237 -8.232 1.00 29.84 184 TYR B CA 1
ATOM 3827 C C . TYR B 1 184 ? -91.614 -20.147 -9.230 1.00 30.74 184 TYR B C 1
ATOM 3828 O O . TYR B 1 184 ? -92.401 -20.360 -10.149 1.00 34.08 184 TYR B O 1
ATOM 3837 N N . LEU B 1 185 ? -91.018 -18.979 -9.046 1.00 37.21 185 LEU B N 1
ATOM 3838 C CA . LEU B 1 185 ? -91.255 -17.852 -9.927 1.00 36.98 185 LEU B CA 1
ATOM 3839 C C . LEU B 1 185 ? -89.976 -17.584 -10.708 1.00 35.86 185 LEU B C 1
ATOM 3840 O O . LEU B 1 185 ? -88.927 -17.332 -10.126 1.00 33.63 185 LEU B O 1
ATOM 3845 N N . ASP B 1 186 ? -90.054 -17.676 -12.029 1.00 36.28 186 ASP B N 1
ATOM 3846 C CA . ASP B 1 186 ? -88.891 -17.423 -12.875 1.00 35.56 186 ASP B CA 1
ATOM 3847 C C . ASP B 1 186 ? -88.721 -15.914 -12.945 1.00 34.82 186 ASP B C 1
ATOM 3848 O O . ASP B 1 186 ? -89.370 -15.233 -13.738 1.00 36.88 186 ASP B O 1
ATOM 3853 N N . GLN B 1 187 ? -87.853 -15.393 -12.092 1.00 37.86 187 GLN B N 1
ATOM 3854 C CA . GLN B 1 187 ? -87.616 -13.963 -12.057 1.00 37.43 187 GLN B CA 1
ATOM 3855 C C . GLN B 1 187 ? -87.177 -13.373 -13.393 1.00 39.57 187 GLN B C 1
ATOM 3856 O O . GLN B 1 187 ? -87.310 -12.170 -13.603 1.00 41.14 187 GLN B O 1
ATOM 3862 N N . LYS B 1 188 ? -86.683 -14.211 -14.299 1.00 66.02 188 LYS B N 1
ATOM 3863 C CA . LYS B 1 188 ? -86.254 -13.735 -15.609 1.00 67.56 188 LYS B CA 1
ATOM 3864 C C . LYS B 1 188 ? -87.465 -13.430 -16.482 1.00 74.73 188 LYS B C 1
ATOM 3865 O O . LYS B 1 188 ? -87.517 -12.416 -17.173 1.00 76.50 188 LYS B O 1
ATOM 3871 N N . THR B 1 189 ? -88.441 -14.325 -16.419 1.00 38.30 189 THR B N 1
ATOM 3872 C CA . THR B 1 189 ? -89.664 -14.257 -17.211 1.00 46.04 189 THR B CA 1
ATOM 3873 C C . THR B 1 189 ? -90.838 -13.552 -16.575 1.00 48.94 189 THR B C 1
ATOM 3874 O O . THR B 1 189 ? -91.521 -12.759 -17.217 1.00 52.78 189 THR B O 1
ATOM 3878 N N . GLY B 1 190 ? -91.082 -13.886 -15.313 1.00 34.90 190 GLY B N 1
ATOM 3879 C CA . GLY B 1 190 ? -92.217 -13.343 -14.595 1.00 36.17 190 GLY B CA 1
ATOM 3880 C C . GLY B 1 190 ? -93.275 -14.427 -14.671 1.00 36.63 190 GLY B C 1
ATOM 3881 O O . GLY B 1 190 ? -94.418 -14.236 -14.264 1.00 35.58 190 GLY B O 1
ATOM 3882 N N . ASP B 1 191 ? -92.865 -15.579 -15.202 1.00 39.97 191 ASP B N 1
ATOM 3883 C CA . ASP B 1 191 ? -93.735 -16.743 -15.375 1.00 38.68 191 ASP B CA 1
ATOM 3884 C C . ASP B 1 191 ? -93.594 -17.736 -14.237 1.00 31.83 191 ASP B C 1
ATOM 3885 O O . ASP B 1 191 ? -92.482 -17.989 -13.762 1.00 27.50 191 ASP B O 1
ATOM 3890 N N . CYS B 1 192 ? -94.718 -18.312 -13.817 1.00 64.89 192 CYS B N 1
ATOM 3891 C CA . CYS B 1 192 ? -94.712 -19.306 -12.750 1.00 58.89 192 CYS B CA 1
ATOM 3892 C C . CYS B 1 192 ? -94.694 -20.703 -13.326 1.00 60.46 192 CYS B C 1
ATOM 3893 O O . CYS B 1 192 ? -95.192 -20.939 -14.419 1.00 66.66 192 CYS B O 1
ATOM 3896 N N . HIS B 1 193 ? -94.108 -21.628 -12.581 1.00 36.34 193 HIS B N 1
ATOM 3897 C CA . HIS B 1 193 ? -94.038 -23.018 -13.002 1.00 38.06 193 HIS B CA 1
ATOM 3898 C C . HIS B 1 193 ? -94.152 -23.909 -11.789 1.00 32.47 193 HIS B C 1
ATOM 3899 O O . HIS B 1 193 ? -93.698 -23.550 -10.702 1.00 28.28 193 HIS B O 1
ATOM 3906 N N . GLY B 1 194 ? -94.768 -25.068 -11.974 1.00 40.77 194 GLY B N 1
ATOM 3907 C CA . GLY B 1 194 ? -94.856 -26.007 -10.879 1.00 34.78 194 GLY B CA 1
ATOM 3908 C C . GLY B 1 194 ? -93.430 -26.491 -10.671 1.00 30.48 194 GLY B C 1
ATOM 3909 O O . GLY B 1 194 ? -92.622 -26.513 -11.604 1.00 31.74 194 GLY B O 1
ATOM 3910 N N . TYR B 1 195 ? -93.108 -26.858 -9.443 1.00 47.45 195 TYR B N 1
ATOM 3911 C CA . TYR B 1 195 ? -91.774 -27.337 -9.124 1.00 43.66 195 TYR B CA 1
ATOM 3912 C C . TYR B 1 195 ? -91.888 -28.790 -8.695 1.00 43.34 195 TYR B C 1
ATOM 3913 O O . TYR B 1 195 ? -92.580 -29.096 -7.736 1.00 39.79 195 TYR B O 1
ATOM 3922 N N . ASP B 1 196 ? -91.215 -29.689 -9.399 1.00 40.73 196 ASP B N 1
ATOM 3923 C CA . ASP B 1 196 ? -91.306 -31.102 -9.052 1.00 43.81 196 ASP B CA 1
ATOM 3924 C C . ASP B 1 196 ? -90.111 -31.640 -8.272 1.00 41.51 196 ASP B C 1
ATOM 3925 O O . ASP B 1 196 ? -89.986 -32.845 -8.077 1.00 41.84 196 ASP B O 1
ATOM 3930 N N . GLY B 1 197 ? -89.231 -30.746 -7.835 1.00 44.42 197 GLY B N 1
ATOM 3931 C CA . GLY B 1 197 ? -88.084 -31.172 -7.057 1.00 43.90 197 GLY B CA 1
ATOM 3932 C C . GLY B 1 197 ? -86.782 -31.391 -7.807 1.00 46.82 197 GLY B C 1
ATOM 3933 O O . GLY B 1 197 ? -85.797 -31.855 -7.223 1.00 45.66 197 GLY B O 1
ATOM 3934 N N . GLN B 1 198 ? -86.758 -31.069 -9.095 1.00 69.56 198 GLN B N 1
ATOM 3935 C CA . GLN B 1 198 ? -85.542 -31.250 -9.870 1.00 73.17 198 GLN B CA 1
ATOM 3936 C C . GLN B 1 198 ? -85.463 -30.250 -11.008 1.00 76.52 198 GLN B C 1
ATOM 3937 O O . GLN B 1 198 ? -86.419 -30.067 -11.764 1.00 80.03 198 GLN B O 1
ATOM 3943 N N . LEU B 1 199 ? -84.311 -29.601 -11.118 1.00 57.19 199 LEU B N 1
ATOM 3944 C CA . LEU B 1 199 ? -84.091 -28.604 -12.154 1.00 60.28 199 LEU B CA 1
ATOM 3945 C C . LEU B 1 199 ? -82.744 -28.860 -12.814 1.00 61.80 199 LEU B C 1
ATOM 3946 O O . LEU B 1 199 ? -81.850 -29.462 -12.208 1.00 59.68 199 LEU B O 1
ATOM 3951 N N . ASN B 1 200 ? -82.600 -28.409 -14.056 1.00 86.71 200 ASN B N 1
ATOM 3952 C CA . ASN B 1 200 ? -81.342 -28.582 -14.767 1.00 88.86 200 ASN B CA 1
ATOM 3953 C C . ASN B 1 200 ? -80.433 -27.426 -14.378 1.00 84.77 200 ASN B C 1
ATOM 3954 O O . ASN B 1 200 ? -80.458 -26.362 -14.997 1.00 86.55 200 ASN B O 1
ATOM 3959 N N . LEU B 1 201 ? -79.638 -27.644 -13.338 1.00 58.64 201 LEU B N 1
ATOM 3960 C CA . LEU B 1 201 ? -78.723 -26.629 -12.835 1.00 53.55 201 LEU B CA 1
ATOM 3961 C C . LEU B 1 201 ? -77.581 -26.382 -13.806 1.00 56.00 201 LEU B C 1
ATOM 3962 O O . LEU B 1 201 ? -76.707 -25.550 -13.545 1.00 54.42 201 LEU B O 1
ATOM 3967 N N . THR B 1 202 ? -77.595 -27.111 -14.921 1.00 75.32 202 THR B N 1
ATOM 3968 C CA . THR B 1 202 ? -76.571 -26.991 -15.957 1.00 78.51 202 THR B CA 1
ATOM 3969 C C . THR B 1 202 ? -76.967 -25.920 -16.974 1.00 80.78 202 THR B C 1
ATOM 3970 O O . THR B 1 202 ? -76.138 -25.442 -17.749 1.00 83.05 202 THR B O 1
ATOM 3974 N N . SER B 1 203 ? -78.241 -25.545 -16.950 1.00 63.87 203 SER B N 1
ATOM 3975 C CA . SER B 1 203 ? -78.796 -24.537 -17.846 1.00 67.68 203 SER B CA 1
ATOM 3976 C C . SER B 1 203 ? -77.994 -23.234 -17.862 1.00 66.48 203 SER B C 1
ATOM 3977 O O . SER B 1 203 ? -77.200 -22.972 -16.964 1.00 62.16 203 SER B O 1
ATOM 3980 N N . PRO B 1 204 ? -78.185 -22.403 -18.898 1.00 71.41 204 PRO B N 1
ATOM 3981 C CA . PRO B 1 204 ? -77.463 -21.131 -18.988 1.00 70.33 204 PRO B CA 1
ATOM 3982 C C . PRO B 1 204 ? -77.545 -20.331 -17.689 1.00 64.61 204 PRO B C 1
ATOM 3983 O O . PRO B 1 204 ? -76.522 -20.016 -17.085 1.00 61.17 204 PRO B O 1
ATOM 3987 N N . GLU B 1 205 ? -78.767 -20.001 -17.274 1.00 67.14 205 GLU B N 1
ATOM 3988 C CA . GLU B 1 205 ? -78.995 -19.249 -16.043 1.00 61.27 205 GLU B CA 1
ATOM 3989 C C . GLU B 1 205 ? -80.339 -19.585 -15.411 1.00 56.90 205 GLU B C 1
ATOM 3990 O O . GLU B 1 205 ? -81.321 -19.839 -16.111 1.00 61.30 205 GLU B O 1
ATOM 3996 N N . LEU B 1 206 ? -80.369 -19.580 -14.080 1.00 62.65 206 LEU B N 1
ATOM 3997 C CA . LEU B 1 206 ? -81.585 -19.853 -13.313 1.00 57.22 206 LEU B CA 1
ATOM 3998 C C . LEU B 1 206 ? -81.675 -18.825 -12.196 1.00 49.33 206 LEU B C 1
ATOM 3999 O O . LEU B 1 206 ? -80.810 -18.767 -11.327 1.00 46.29 206 LEU B O 1
ATOM 4004 N N . ASP B 1 207 ? -82.712 -18.002 -12.241 1.00 58.52 207 ASP B N 1
ATOM 4005 C CA . ASP B 1 207 ? -82.930 -16.973 -11.234 1.00 52.59 207 ASP B CA 1
ATOM 4006 C C . ASP B 1 207 ? -84.365 -17.173 -10.740 1.00 51.35 207 ASP B C 1
ATOM 4007 O O . ASP B 1 207 ? -85.252 -16.346 -10.962 1.00 53.28 207 ASP B O 1
ATOM 4012 N N . LEU B 1 208 ? -84.562 -18.302 -10.064 1.00 37.34 208 LEU B N 1
ATOM 4013 C CA . LEU B 1 208 ? -85.857 -18.712 -9.536 1.00 36.01 208 LEU B CA 1
ATOM 4014 C C . LEU B 1 208 ? -86.166 -18.225 -8.122 1.00 32.93 208 LEU B C 1
ATOM 4015 O O . LEU B 1 208 ? -85.271 -18.082 -7.290 1.00 30.81 208 LEU B O 1
ATOM 4020 N N . ALA B 1 209 ? -87.450 -18.001 -7.851 1.00 31.33 209 ALA B N 1
ATOM 4021 C CA . ALA B 1 209 ? -87.892 -17.536 -6.540 1.00 26.44 209 ALA B CA 1
ATOM 4022 C C . ALA B 1 209 ? -89.011 -18.397 -5.949 1.00 26.82 209 ALA B C 1
ATOM 4023 O O . ALA B 1 209 ? -90.079 -18.550 -6.545 1.00 30.96 209 ALA B O 1
ATOM 4025 N N . PHE B 1 210 ? -88.754 -18.955 -4.769 1.00 28.69 210 PHE B N 1
ATOM 4026 C CA . PHE B 1 210 ? -89.724 -19.796 -4.078 1.00 29.20 210 PHE B CA 1
ATOM 4027 C C . PHE B 1 210 ? -90.281 -18.990 -2.923 1.00 28.20 210 PHE B C 1
ATOM 4028 O O . PHE B 1 210 ? -89.710 -18.960 -1.840 1.00 26.05 210 PHE B O 1
ATOM 4036 N N . THR B 1 211 ? -91.407 -18.339 -3.157 1.00 24.92 211 THR B N 1
ATOM 4037 C CA . THR B 1 211 ? -92.022 -17.505 -2.142 1.00 25.33 211 THR B CA 1
ATOM 4038 C C . THR B 1 211 ? -92.961 -18.251 -1.201 1.00 25.36 211 THR B C 1
ATOM 4039 O O . THR B 1 211 ? -93.248 -17.771 -0.093 1.00 23.72 211 THR B O 1
ATOM 4043 N N . GLN B 1 212 ? -93.433 -19.421 -1.626 1.00 37.60 212 GLN B N 1
ATOM 4044 C CA . GLN B 1 212 ? -94.313 -20.233 -0.797 1.00 37.68 212 GLN B CA 1
ATOM 4045 C C . GLN B 1 212 ? -93.582 -21.485 -0.343 1.00 34.71 212 GLN B C 1
ATOM 4046 O O . GLN B 1 212 ? -93.573 -22.498 -1.051 1.00 37.57 212 GLN B O 1
ATOM 4052 N N . ILE B 1 213 ? -92.964 -21.412 0.836 1.00 35.57 213 ILE B N 1
ATOM 4053 C CA . ILE B 1 213 ? -92.227 -22.549 1.395 1.00 32.15 213 ILE B CA 1
ATOM 4054 C C . ILE B 1 213 ? -92.930 -23.133 2.622 1.00 30.52 213 ILE B C 1
ATOM 4055 O O . ILE B 1 213 ? -93.627 -22.421 3.351 1.00 29.95 213 ILE B O 1
ATOM 4060 N N . SER B 1 214 ? -92.744 -24.433 2.835 1.00 28.09 214 SER B N 1
ATOM 4061 C CA . SER B 1 214 ? -93.378 -25.145 3.946 1.00 29.95 214 SER B CA 1
ATOM 4062 C C . SER B 1 214 ? -92.486 -25.415 5.158 1.00 28.42 214 SER B C 1
ATOM 4063 O O . SER B 1 214 ? -92.986 -25.567 6.271 1.00 28.54 214 SER B O 1
ATOM 4066 N N . GLN B 1 215 ? -91.178 -25.477 4.943 1.00 34.84 215 GLN B N 1
ATOM 4067 C CA . GLN B 1 215 ? -90.231 -25.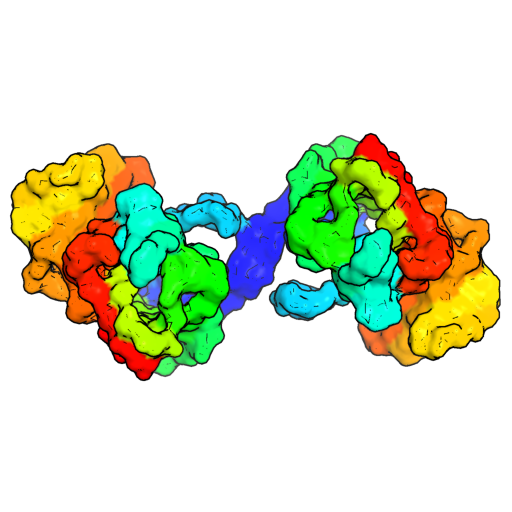724 6.026 1.00 33.96 215 GLN B CA 1
ATOM 4068 C C . GLN B 1 215 ? -89.226 -24.566 6.203 1.00 32.70 215 GLN B C 1
ATOM 4069 O O . GLN B 1 215 ? -88.866 -23.894 5.238 1.00 34.00 215 GLN B O 1
ATOM 4075 N N . PRO B 1 216 ? -88.757 -24.328 7.442 1.00 42.44 216 PRO B N 1
ATOM 4076 C CA . PRO B 1 216 ? -87.798 -23.250 7.713 1.00 40.37 216 PRO B CA 1
ATOM 4077 C C . PRO B 1 216 ? -86.341 -23.633 7.418 1.00 38.27 216 PRO B C 1
ATOM 4078 O O . PRO B 1 216 ? -85.398 -23.080 7.991 1.00 37.53 216 PRO B O 1
ATOM 4082 N N . ARG B 1 217 ? -86.164 -24.585 6.513 1.00 35.15 217 ARG B N 1
ATOM 4083 C CA . ARG B 1 217 ? -84.839 -25.012 6.114 1.00 33.62 217 ARG B CA 1
ATOM 4084 C C . ARG B 1 217 ? -84.897 -25.579 4.700 1.00 32.91 217 ARG B C 1
ATOM 4085 O O . ARG B 1 217 ? -85.982 -25.839 4.180 1.00 32.99 217 ARG B O 1
ATOM 4093 N N . ALA B 1 218 ? -83.733 -25.745 4.073 1.00 34.61 218 ALA B N 1
ATOM 4094 C CA . ALA B 1 218 ? -83.648 -26.280 2.708 1.00 35.32 218 ALA B CA 1
ATOM 4095 C C . ALA B 1 218 ? -82.231 -26.775 2.505 1.00 36.66 218 ALA B C 1
ATOM 4096 O O . ALA B 1 218 ? -81.367 -26.493 3.323 1.00 35.58 218 ALA B O 1
ATOM 4098 N N . HIS B 1 219 ? -81.975 -27.503 1.424 1.00 40.90 219 HIS B N 1
ATOM 4099 C CA . HIS B 1 219 ? -80.624 -28.006 1.204 1.00 43.07 219 HIS B CA 1
ATOM 4100 C C . HIS B 1 219 ? -80.391 -28.672 -0.151 1.00 46.29 219 HIS B C 1
ATOM 4101 O O . HIS B 1 219 ? -81.321 -28.907 -0.916 1.00 48.08 219 HIS B O 1
ATOM 4108 N N . PHE B 1 220 ? -79.130 -28.960 -0.445 1.00 40.49 220 PHE B N 1
ATOM 4109 C CA . PHE B 1 220 ? -78.782 -29.626 -1.687 1.00 45.10 220 PHE B CA 1
ATOM 4110 C C . PHE B 1 220 ? -77.626 -30.586 -1.419 1.00 47.11 220 PHE B C 1
ATOM 4111 O O . PHE B 1 220 ? -76.817 -30.367 -0.509 1.00 45.21 220 PHE B O 1
ATOM 4119 N N . ILE B 1 221 ? -77.574 -31.664 -2.197 1.00 56.06 221 ILE B N 1
ATOM 4120 C CA . ILE B 1 221 ? -76.524 -32.667 -2.060 1.00 59.82 221 ILE B CA 1
ATOM 4121 C C . ILE B 1 221 ? -75.652 -32.677 -3.309 1.00 64.76 221 ILE B C 1
ATOM 4122 O O . ILE B 1 221 ? -76.149 -32.529 -4.427 1.00 67.23 221 ILE B O 1
ATOM 4127 N N . ASP B 1 222 ? -74.349 -32.841 -3.109 1.00 52.88 222 ASP B N 1
ATOM 4128 C CA . ASP B 1 222 ? -73.407 -32.886 -4.217 1.00 59.78 222 ASP B CA 1
ATOM 4129 C C . ASP B 1 222 ? -72.498 -34.094 -4.065 1.00 64.29 222 ASP B C 1
ATOM 4130 O O . ASP B 1 222 ? -71.455 -34.017 -3.415 1.00 62.95 222 ASP B O 1
ATOM 4135 N N . PRO B 1 223 ? -72.892 -35.232 -4.670 1.00 56.36 223 PRO B N 1
ATOM 4136 C CA . PRO B 1 223 ? -72.158 -36.505 -4.638 1.00 61.73 223 PRO B CA 1
ATOM 4137 C C . PRO B 1 223 ? -70.679 -36.376 -4.987 1.00 65.29 223 PRO B C 1
ATOM 4138 O O . PRO B 1 223 ? -69.838 -37.059 -4.400 1.00 66.00 223 PRO B O 1
ATOM 4142 N N . ASP B 1 224 ? -70.368 -35.504 -5.943 1.00 80.82 224 ASP B N 1
ATOM 4143 C CA . ASP B 1 224 ? -68.986 -35.309 -6.357 1.00 84.57 224 ASP B CA 1
ATOM 4144 C C . ASP B 1 224 ? -68.119 -35.010 -5.145 1.00 83.03 224 ASP B C 1
ATOM 4145 O O . ASP B 1 224 ? -67.232 -35.791 -4.801 1.00 86.62 224 ASP B O 1
ATOM 4150 N N . ARG B 1 225 ? -68.373 -33.871 -4.507 1.00 90.36 225 ARG B N 1
ATOM 4151 C CA . ARG B 1 225 ? -67.636 -33.478 -3.311 1.00 88.47 225 ARG B CA 1
ATOM 4152 C C . ARG B 1 225 ? -68.218 -34.261 -2.143 1.00 87.88 225 ARG B C 1
ATOM 4153 O O . ARG B 1 225 ? -67.929 -33.980 -0.981 1.00 85.59 225 ARG B O 1
ATOM 4161 N N . ASN B 1 226 ? -69.051 -35.241 -2.483 1.00 89.52 226 ASN B N 1
ATOM 4162 C CA . ASN B 1 226 ? -69.715 -36.117 -1.523 1.00 90.24 226 ASN B CA 1
ATOM 4163 C C . ASN B 1 226 ? -70.093 -35.408 -0.228 1.00 84.84 226 ASN B C 1
ATOM 4164 O O . ASN B 1 226 ? -69.634 -35.789 0.849 1.00 84.54 226 ASN B O 1
ATOM 4169 N N . LEU B 1 227 ? -70.927 -34.376 -0.337 1.00 79.71 227 LEU B N 1
ATOM 4170 C CA . LEU B 1 227 ? -71.365 -33.631 0.839 1.00 73.57 227 LEU B CA 1
ATOM 4171 C C . LEU B 1 227 ? -72.797 -33.111 0.720 1.00 68.19 227 LEU B C 1
ATOM 4172 O O . LEU B 1 227 ? -73.489 -33.343 -0.274 1.00 68.57 227 LEU B O 1
ATOM 4177 N N . LYS B 1 228 ? -73.229 -32.404 1.756 1.00 68.52 228 LYS B N 1
ATOM 4178 C CA . LYS B 1 228 ? -74.566 -31.840 1.815 1.00 61.75 228 LYS B CA 1
ATOM 4179 C C . LYS B 1 228 ? -74.519 -30.500 2.532 1.00 56.17 228 LYS B C 1
ATOM 4180 O O . LYS B 1 228 ? -73.784 -30.334 3.506 1.00 55.07 228 LYS B O 1
ATOM 4186 N N . ILE B 1 229 ? -75.299 -29.544 2.040 1.00 40.48 229 ILE B N 1
ATOM 4187 C CA . ILE B 1 229 ? -75.357 -28.220 2.646 1.00 34.57 229 ILE B CA 1
ATOM 4188 C C . ILE B 1 229 ? -76.800 -27.824 2.910 1.00 30.35 229 ILE B C 1
ATOM 4189 O O . ILE B 1 229 ? -77.594 -27.653 1.984 1.00 28.39 229 ILE B O 1
ATOM 4194 N N . GLU B 1 230 ? -77.121 -27.666 4.188 1.00 47.90 230 GLU B N 1
ATOM 4195 C CA . GLU B 1 230 ? -78.462 -27.300 4.613 1.00 46.03 230 GLU B CA 1
ATOM 4196 C C . GLU B 1 230 ? -78.519 -25.839 5.078 1.00 43.07 230 GLU B C 1
ATOM 4197 O O . GLU B 1 230 ? -77.622 -25.369 5.781 1.00 41.46 230 GLU B O 1
ATOM 4203 N N . VAL B 1 231 ? -79.558 -25.120 4.656 1.00 41.29 231 VAL B N 1
ATOM 4204 C CA . VAL B 1 231 ? -79.758 -23.730 5.056 1.00 38.50 231 VAL B CA 1
ATOM 4205 C C . VAL B 1 231 ? -80.929 -23.682 6.037 1.00 38.26 231 VAL B C 1
ATOM 4206 O O . VAL B 1 231 ? -82.050 -24.097 5.723 1.00 40.32 231 VAL B O 1
ATOM 4210 N N . SER B 1 232 ? -80.657 -23.159 7.221 1.00 43.34 232 SER B N 1
ATOM 4211 C CA . SER B 1 232 ? -81.643 -23.084 8.286 1.00 42.96 232 SER B CA 1
ATOM 4212 C C . SER B 1 232 ? -81.939 -21.613 8.603 1.00 40.85 232 SER B C 1
ATOM 4213 O O . SER B 1 232 ? -81.082 -20.760 8.402 1.00 40.18 232 SER B O 1
ATOM 4216 N N . PHE B 1 233 ? -83.135 -21.300 9.091 1.00 23.48 233 PHE B N 1
ATOM 4217 C CA . PHE B 1 233 ? -83.446 -19.901 9.412 1.00 21.81 233 PHE B CA 1
ATOM 4218 C C . PHE B 1 233 ? -84.639 -19.621 10.346 1.00 22.35 233 PHE B C 1
ATOM 4219 O O . PHE B 1 233 ? -85.585 -20.413 10.453 1.00 23.20 233 PHE B O 1
ATOM 4227 N N . SER B 1 234 ? -84.583 -18.475 11.018 1.00 24.43 234 SER B N 1
ATOM 4228 C CA . SER B 1 234 ? -85.660 -18.094 11.919 1.00 25.74 234 SER B CA 1
ATOM 4229 C C . SER B 1 234 ? -86.866 -17.650 11.083 1.00 27.67 234 SER B C 1
ATOM 4230 O O . SER B 1 234 ? -86.796 -17.595 9.849 1.00 26.16 234 SER B O 1
ATOM 4233 N N . GLU B 1 235 ? -87.962 -17.333 11.764 1.00 33.06 235 GLU B N 1
ATOM 4234 C CA . GLU B 1 235 ? -89.211 -16.942 11.121 1.00 35.09 235 GLU B CA 1
ATOM 4235 C C . GLU B 1 235 ? -89.184 -15.799 10.104 1.00 34.30 235 GLU B C 1
ATOM 4236 O O . GLU B 1 235 ? -89.943 -15.823 9.138 1.00 36.70 235 GLU B O 1
ATOM 4242 N N . LEU B 1 236 ? -88.309 -14.817 10.298 1.00 33.23 236 LEU B N 1
ATOM 4243 C CA . LEU B 1 236 ? -88.225 -13.674 9.382 1.00 31.61 236 LEU B CA 1
ATOM 4244 C C . LEU B 1 236 ? -88.107 -14.026 7.888 1.00 30.52 236 LEU B C 1
ATOM 4245 O O . LEU B 1 236 ? -88.648 -13.323 7.031 1.00 31.68 236 LEU B O 1
ATOM 4250 N N . TYR B 1 237 ? -87.408 -15.115 7.581 1.00 25.57 237 TYR B N 1
ATOM 4251 C CA . TYR B 1 237 ? -87.202 -15.502 6.197 1.00 26.10 237 TYR B CA 1
ATOM 4252 C C . TYR B 1 237 ? -88.338 -16.351 5.652 1.00 28.37 237 TYR B C 1
ATOM 4253 O O . TYR B 1 237 ? -88.609 -17.439 6.155 1.00 28.12 237 TYR B O 1
ATOM 4262 N N . GLN B 1 238 ? -89.008 -15.841 4.621 1.00 20.52 238 GLN B N 1
ATOM 4263 C CA . GLN B 1 238 ? -90.139 -16.545 4.031 1.00 21.51 238 GLN B CA 1
ATOM 4264 C C . GLN B 1 238 ? -89.935 -16.846 2.563 1.00 21.82 238 GLN B C 1
ATOM 4265 O O . GLN B 1 238 ? -90.829 -17.376 1.907 1.00 22.70 238 GLN B O 1
ATOM 4271 N N . THR B 1 239 ? -88.765 -16.506 2.039 1.00 31.41 239 THR B N 1
ATOM 4272 C CA . THR B 1 239 ? -88.498 -16.760 0.638 1.00 32.73 239 THR B CA 1
ATOM 4273 C C . THR B 1 239 ? -87.133 -17.389 0.412 1.00 30.51 239 THR B C 1
ATOM 4274 O O . THR B 1 239 ? -86.175 -17.124 1.144 1.00 28.65 239 THR B O 1
ATOM 4278 N N . LEU B 1 240 ? -87.068 -18.242 -0.605 1.00 35.27 240 LEU B N 1
ATOM 4279 C CA . LEU B 1 240 ? -85.840 -18.918 -0.984 1.00 36.04 240 LEU B CA 1
ATOM 4280 C C . LEU B 1 240 ? -85.600 -18.656 -2.472 1.00 40.05 240 LEU B C 1
ATOM 4281 O O . LEU B 1 240 ? -86.426 -18.988 -3.328 1.00 42.89 240 LEU B O 1
ATOM 4286 N N . VAL B 1 241 ? -84.469 -18.027 -2.765 1.00 32.81 241 VAL B N 1
ATOM 4287 C CA . VAL B 1 241 ? -84.089 -17.701 -4.130 1.00 37.42 241 VAL B CA 1
ATOM 4288 C C . VAL B 1 241 ? -82.926 -18.597 -4.533 1.00 37.90 241 VAL B C 1
ATOM 4289 O O . VAL B 1 241 ? -81.988 -18.804 -3.761 1.00 35.94 241 VAL B O 1
ATOM 4293 N N . LEU B 1 242 ? -83.005 -19.138 -5.742 1.00 32.61 242 LEU B N 1
ATOM 4294 C CA . LEU B 1 242 ? -81.979 -20.031 -6.279 1.00 35.35 242 LEU B CA 1
ATOM 4295 C C . LEU B 1 242 ? -81.371 -19.399 -7.528 1.00 39.13 242 LEU B C 1
ATOM 4296 O O . LEU B 1 242 ? -82.095 -19.011 -8.445 1.00 41.87 242 LEU B O 1
ATOM 4301 N N . TRP B 1 243 ? -80.046 -19.289 -7.564 1.00 32.21 243 TRP B N 1
ATOM 4302 C CA . TRP B 1 243 ? -79.384 -18.685 -8.717 1.00 38.16 243 TRP B CA 1
ATOM 4303 C C . TRP B 1 243 ? -78.070 -19.350 -9.058 1.00 40.09 243 TRP B C 1
ATOM 4304 O O . TRP B 1 243 ? -77.280 -19.707 -8.177 1.00 36.76 243 TRP B O 1
ATOM 4315 N N . THR B 1 244 ? -77.841 -19.515 -10.352 1.00 45.66 244 THR B N 1
ATOM 4316 C CA . THR B 1 244 ? -76.618 -20.130 -10.830 1.00 49.57 244 THR B CA 1
ATOM 4317 C C . THR B 1 244 ? -76.451 -19.761 -12.287 1.00 54.79 244 THR B C 1
ATOM 4318 O O . THR B 1 244 ? -77.415 -19.382 -12.961 1.00 55.82 244 THR B O 1
ATOM 4322 N N . VAL B 1 245 ? -75.218 -19.858 -12.765 1.00 52.44 245 VAL B N 1
ATOM 4323 C CA . VAL B 1 245 ? -74.920 -19.549 -14.152 1.00 60.14 245 VAL B CA 1
ATOM 4324 C C . VAL B 1 245 ? -74.032 -20.639 -14.722 1.00 65.70 245 VAL B C 1
ATOM 4325 O O . VAL B 1 245 ? -73.047 -21.035 -14.101 1.00 63.59 245 VAL B O 1
ATOM 4329 N N . ALA B 1 246 ? -74.403 -21.131 -15.899 1.00 65.93 246 ALA B N 1
ATOM 4330 C CA . ALA B 1 246 ? -73.651 -22.181 -16.565 1.00 70.11 246 ALA B CA 1
ATOM 4331 C C . ALA B 1 246 ? -72.156 -21.891 -16.482 1.00 70.10 246 ALA B C 1
ATOM 4332 O O . ALA B 1 246 ? -71.355 -22.795 -16.256 1.00 69.64 246 ALA B O 1
ATOM 4334 N N . GLY B 1 247 ? -71.789 -20.625 -16.639 1.00 94.69 247 GLY B N 1
ATOM 4335 C CA . GLY B 1 247 ? -70.388 -20.253 -16.586 1.00 94.34 247 GLY B CA 1
ATOM 4336 C C . GLY B 1 247 ? -69.670 -20.527 -15.274 1.00 89.39 247 GLY B C 1
ATOM 4337 O O . GLY B 1 247 ? -68.959 -21.524 -15.132 1.00 90.16 247 GLY B O 1
ATOM 4338 N N . LYS B 1 248 ? -69.858 -19.635 -14.308 1.00 77.33 248 LYS B N 1
ATOM 4339 C CA . LYS B 1 248 ? -69.212 -19.735 -13.007 1.00 72.53 248 LYS B CA 1
ATOM 4340 C C . LYS B 1 248 ? -69.488 -21.036 -12.243 1.00 69.53 248 LYS B C 1
ATOM 4341 O O . LYS B 1 248 ? -70.471 -21.727 -12.501 1.00 70.50 248 LYS B O 1
ATOM 4347 N N . ASP B 1 249 ? -68.598 -21.363 -11.309 1.00 78.28 249 ASP B N 1
ATOM 4348 C CA . ASP B 1 249 ? -68.708 -22.579 -10.503 1.00 75.34 249 ASP B CA 1
ATOM 4349 C C . ASP B 1 249 ? -69.355 -22.377 -9.133 1.00 68.76 249 ASP B C 1
ATOM 4350 O O . ASP B 1 249 ? -68.697 -22.514 -8.100 1.00 65.97 249 ASP B O 1
ATOM 4355 N N . TYR B 1 250 ? -70.646 -22.070 -9.121 1.00 62.76 250 TYR B N 1
ATOM 4356 C CA . TYR B 1 250 ? -71.349 -21.869 -7.863 1.00 54.70 250 TYR B CA 1
ATOM 4357 C C . TYR B 1 250 ? -72.860 -21.998 -8.026 1.00 52.83 250 TYR B C 1
ATOM 4358 O O . TYR B 1 250 ? -73.402 -21.844 -9.125 1.00 56.10 250 TYR B O 1
ATOM 4367 N N . LEU B 1 251 ? -73.528 -22.259 -6.908 1.00 46.88 251 LEU B N 1
ATOM 4368 C CA . LEU B 1 251 ? -74.976 -22.397 -6.858 1.00 45.58 251 LEU B CA 1
ATOM 4369 C C . LEU B 1 251 ? -75.475 -21.563 -5.687 1.00 40.81 251 LEU B C 1
ATOM 4370 O O . LEU B 1 251 ? -75.005 -21.720 -4.566 1.00 38.98 251 LEU B O 1
ATOM 4375 N N . CYS B 1 252 ? -76.427 -20.677 -5.938 1.00 38.25 252 CYS B N 1
ATOM 4376 C CA . CYS B 1 252 ? -76.956 -19.845 -4.871 1.00 34.71 252 CYS B CA 1
ATOM 4377 C C . CYS B 1 252 ? -78.289 -20.320 -4.306 1.00 34.84 252 CYS B C 1
ATOM 4378 O O . CYS B 1 252 ? -79.279 -20.399 -5.030 1.00 37.74 252 CYS B O 1
ATOM 4381 N N . LEU B 1 253 ? -78.308 -20.638 -3.013 1.00 44.34 253 LEU B N 1
ATOM 4382 C CA . LEU B 1 253 ? -79.539 -21.045 -2.325 1.00 43.48 253 LEU B CA 1
ATOM 4383 C C . LEU B 1 253 ? -79.706 -19.987 -1.226 1.00 40.08 253 LEU B C 1
ATOM 4384 O O . LEU B 1 253 ? -79.197 -20.135 -0.108 1.00 38.66 253 LEU B O 1
ATOM 4389 N N . GLU B 1 254 ? -80.430 -18.926 -1.557 1.00 37.17 254 GLU B N 1
ATOM 4390 C CA . GLU B 1 254 ? -80.599 -17.792 -0.665 1.00 33.78 254 GLU B CA 1
ATOM 4391 C C . GLU B 1 254 ? -81.902 -17.634 0.109 1.00 34.76 254 GLU B C 1
ATOM 4392 O O . GLU B 1 254 ? -82.995 -17.782 -0.438 1.00 37.18 254 GLU B O 1
ATOM 4398 N N . PRO B 1 255 ? -81.793 -17.320 1.407 1.00 23.37 255 PRO B N 1
ATOM 4399 C CA . PRO B 1 255 ? -82.941 -17.117 2.297 1.00 22.23 255 PRO B CA 1
ATOM 4400 C C . PRO B 1 255 ? -83.219 -15.618 2.368 1.00 22.40 255 PRO B C 1
ATOM 4401 O O . PRO B 1 255 ? -82.360 -14.855 2.813 1.00 23.41 255 PRO B O 1
ATOM 4405 N N . TRP B 1 256 ? -84.409 -15.217 1.920 1.00 31.08 256 TRP B N 1
ATOM 4406 C CA . TRP B 1 256 ? -84.849 -13.821 1.907 1.00 31.52 256 TRP B CA 1
ATOM 4407 C C . TRP B 1 256 ? -86.055 -13.633 2.828 1.00 32.80 256 TRP B C 1
ATOM 4408 O O . TRP B 1 256 ? -86.895 -14.527 2.958 1.00 36.00 256 TRP B O 1
ATOM 4419 N N . SER B 1 257 ? -86.156 -12.460 3.444 1.00 22.05 257 SER B N 1
ATOM 4420 C CA . SER B 1 257 ? -87.274 -12.176 4.342 1.00 22.92 257 SER B CA 1
ATOM 4421 C C . SER B 1 257 ? -88.511 -11.930 3.488 1.00 26.19 257 SER B C 1
ATOM 4422 O O . SER B 1 257 ? -89.658 -12.000 3.961 1.00 29.86 257 SER B O 1
ATOM 4425 N N . GLY B 1 258 ? -88.265 -11.637 2.218 1.00 19.30 258 GLY B N 1
ATOM 4426 C CA . GLY B 1 258 ? -89.355 -11.365 1.312 1.00 22.27 258 GLY B CA 1
ATOM 4427 C C . GLY B 1 258 ? -88.916 -11.357 -0.136 1.00 24.19 258 GLY B C 1
ATOM 4428 O O . GLY B 1 258 ? -87.714 -11.376 -0.443 1.00 22.01 258 GLY B O 1
ATOM 4429 N N . PRO B 1 259 ? -89.887 -11.335 -1.061 1.00 23.37 259 PRO B N 1
ATOM 4430 C CA . PRO B 1 259 ? -89.586 -11.326 -2.492 1.00 26.77 259 PRO B CA 1
ATOM 4431 C C . PRO B 1 259 ? -89.231 -9.937 -2.999 1.00 30.04 259 PRO B C 1
ATOM 4432 O O . PRO B 1 259 ? -89.354 -8.937 -2.284 1.00 30.75 259 PRO B O 1
ATOM 4436 N N . ARG B 1 260 ? -88.800 -9.910 -4.254 1.00 29.95 260 ARG B N 1
ATOM 4437 C CA . ARG B 1 260 ? -88.423 -8.698 -4.964 1.00 34.27 260 ARG B CA 1
ATOM 4438 C C . ARG B 1 260 ? -89.585 -7.700 -5.017 1.00 36.29 260 ARG B C 1
ATOM 4439 O O . ARG B 1 260 ? -90.727 -8.073 -5.280 1.00 40.10 260 ARG B O 1
ATOM 4447 N N . ASN B 1 261 ? -89.267 -6.432 -4.762 1.00 35.19 261 ASN B N 1
ATOM 4448 C CA . ASN B 1 261 ? -90.226 -5.315 -4.743 1.00 34.88 261 ASN B CA 1
ATOM 4449 C C . ASN B 1 261 ? -91.181 -5.398 -3.556 1.00 32.36 261 ASN B C 1
ATOM 4450 O O . ASN B 1 261 ? -92.270 -4.815 -3.574 1.00 36.91 261 ASN B O 1
ATOM 4455 N N . ALA B 1 262 ? -90.762 -6.126 -2.528 1.00 27.56 262 ALA B N 1
ATOM 4456 C CA . ALA B 1 262 ? -91.557 -6.285 -1.323 1.00 26.29 262 ALA B CA 1
ATOM 4457 C C . ALA B 1 262 ? -91.817 -4.922 -0.691 1.00 27.60 262 ALA B C 1
ATOM 4458 O O . ALA B 1 262 ? -92.929 -4.625 -0.246 1.00 29.93 262 ALA B O 1
ATOM 4460 N N . LEU B 1 263 ? -90.786 -4.089 -0.666 1.00 41.23 263 LEU B N 1
ATOM 4461 C CA . LEU B 1 263 ? -90.911 -2.770 -0.074 1.00 42.59 263 LEU B CA 1
ATOM 4462 C C . LEU B 1 263 ? -92.095 -1.997 -0.667 1.00 49.48 263 LEU B C 1
ATOM 4463 O O . LEU B 1 263 ? -92.693 -1.145 -0.002 1.00 53.03 263 LEU B O 1
ATOM 4468 N N . ASN B 1 264 ? -92.439 -2.311 -1.914 1.00 30.68 264 ASN B N 1
ATOM 4469 C CA . ASN B 1 264 ? -93.549 -1.649 -2.598 1.00 37.12 264 ASN B CA 1
ATOM 4470 C C . ASN B 1 264 ? -94.847 -2.444 -2.626 1.00 39.79 264 ASN B C 1
ATOM 4471 O O . ASN B 1 264 ? -95.921 -1.880 -2.452 1.00 45.40 264 ASN B O 1
ATOM 4476 N N . SER B 1 265 ? -94.746 -3.748 -2.864 1.00 46.28 265 SER B N 1
ATOM 4477 C CA . SER B 1 265 ? -95.923 -4.605 -2.927 1.00 48.05 265 SER B CA 1
ATOM 4478 C C . SER B 1 265 ? -96.454 -4.972 -1.541 1.00 45.62 265 SER B C 1
ATOM 4479 O O . SER B 1 265 ? -97.649 -5.215 -1.374 1.00 48.94 265 SER B O 1
ATOM 4482 N N . GLY B 1 266 ? -95.556 -5.019 -0.557 1.00 40.30 266 GLY B N 1
ATOM 4483 C CA . GLY B 1 266 ? -95.947 -5.363 0.801 1.00 37.36 266 GLY B CA 1
ATOM 4484 C C . GLY B 1 266 ? -95.898 -6.860 1.052 1.00 34.89 266 GLY B C 1
ATOM 4485 O O . GLY B 1 266 ? -96.152 -7.324 2.161 1.00 33.85 266 GLY B O 1
ATOM 4486 N N . GLU B 1 267 ? -95.566 -7.613 0.010 1.00 45.99 267 GLU B N 1
ATOM 4487 C CA . GLU B 1 267 ? -95.481 -9.061 0.097 1.00 44.25 267 GLU B CA 1
ATOM 4488 C C . GLU B 1 267 ? -94.403 -9.497 1.059 1.00 38.41 267 GLU B C 1
ATOM 4489 O O . GLU B 1 267 ? -93.211 -9.305 0.800 1.00 34.42 267 GLU B O 1
ATOM 4495 N N . GLN B 1 268 ? -94.821 -10.101 2.166 1.00 33.82 268 GLN B N 1
ATOM 4496 C CA . GLN B 1 268 ? -93.871 -10.579 3.154 1.00 29.62 268 GLN B CA 1
ATOM 4497 C C . GLN B 1 268 ? -92.942 -9.444 3.578 1.00 27.50 268 GLN B C 1
ATOM 4498 O O . GLN B 1 268 ? -91.758 -9.657 3.832 1.00 25.72 268 GLN B O 1
ATOM 4504 N N . LEU B 1 269 ? -93.475 -8.235 3.636 1.00 28.08 269 LEU B N 1
ATOM 4505 C CA . LEU B 1 269 ? -92.679 -7.097 4.040 1.00 27.00 269 LEU B CA 1
ATOM 4506 C C . LEU B 1 269 ? -92.497 -7.171 5.558 1.00 26.39 269 LEU B C 1
ATOM 4507 O O . LEU B 1 269 ? -93.439 -7.497 6.288 1.00 28.56 269 LEU B O 1
ATOM 4512 N N . ALA B 1 270 ? -91.295 -6.883 6.042 1.00 27.85 270 ALA B N 1
ATOM 4513 C CA . ALA B 1 270 ? -91.068 -6.937 7.481 1.00 27.76 270 ALA B CA 1
ATOM 4514 C C . ALA B 1 270 ? -91.017 -5.536 8.061 1.00 31.18 270 ALA B C 1
ATOM 4515 O O . ALA B 1 270 ? -90.561 -4.603 7.403 1.00 32.81 270 ALA B O 1
ATOM 4517 N N . TRP B 1 271 ? -91.492 -5.394 9.294 1.00 21.48 271 TRP B N 1
ATOM 4518 C CA . TRP B 1 271 ? -91.481 -4.099 9.956 1.00 25.62 271 TRP B CA 1
ATOM 4519 C C . TRP B 1 271 ? -90.839 -4.184 11.331 1.00 27.02 271 TRP B C 1
ATOM 4520 O O . TRP B 1 271 ? -90.777 -5.253 11.944 1.00 27.79 271 TRP B O 1
ATOM 4531 N N . VAL B 1 272 ? -90.356 -3.046 11.808 1.00 33.29 272 VAL B N 1
ATOM 4532 C CA . VAL B 1 272 ? -89.759 -2.981 13.128 1.00 35.39 272 VAL B CA 1
ATOM 4533 C C . VAL B 1 272 ? -90.246 -1.679 13.781 1.00 40.41 272 VAL B C 1
ATOM 4534 O O . VAL B 1 272 ? -89.967 -0.578 13.305 1.00 42.94 272 VAL B O 1
ATOM 4538 N N . GLU B 1 273 ? -91.021 -1.837 14.853 1.00 26.47 273 GLU B N 1
ATOM 4539 C CA . GLU B 1 273 ? -91.604 -0.725 15.593 1.00 30.12 273 GLU B CA 1
ATOM 4540 C C . GLU B 1 273 ? -90.642 0.409 15.942 1.00 30.72 273 GLU B C 1
ATOM 4541 O O . GLU B 1 273 ? -89.421 0.255 15.908 1.00 29.10 273 GLU B O 1
ATOM 4547 N N . PRO B 1 274 ? -91.194 1.574 16.290 1.00 41.88 274 PRO B N 1
ATOM 4548 C CA . PRO B 1 274 ? -90.383 2.738 16.652 1.00 41.91 274 PRO B CA 1
ATOM 4549 C C . PRO B 1 274 ? -89.493 2.457 17.859 1.00 41.36 274 PRO B C 1
ATOM 4550 O O . PRO B 1 274 ? -89.885 1.742 18.776 1.00 41.45 274 PRO B O 1
ATOM 4554 N N . TYR B 1 275 ? -88.289 3.006 17.845 1.00 46.28 275 TYR B N 1
ATOM 4555 C CA . TYR B 1 275 ? -87.375 2.840 18.959 1.00 47.73 275 TYR B CA 1
ATOM 4556 C C . TYR B 1 275 ? -87.317 1.433 19.549 1.00 46.29 275 TYR B C 1
ATOM 4557 O O . TYR B 1 275 ? -87.417 1.255 20.763 1.00 50.05 275 TYR B O 1
ATOM 4566 N N . SER B 1 276 ? -87.150 0.434 18.692 1.00 52.78 276 SER B N 1
ATOM 4567 C CA . SER B 1 276 ? -87.062 -0.950 19.151 1.00 49.72 276 SER B CA 1
ATOM 4568 C C . SER B 1 276 ? -86.340 -1.832 18.122 1.00 43.16 276 SER B C 1
ATOM 4569 O O . SER B 1 276 ? -85.933 -1.354 17.061 1.00 42.73 276 SER B O 1
ATOM 4572 N N . SER B 1 277 ? -86.170 -3.113 18.438 1.00 32.64 277 SER B N 1
ATOM 4573 C CA . SER B 1 277 ? -85.481 -4.036 17.536 1.00 28.70 277 SER B CA 1
ATOM 4574 C C . SER B 1 277 ? -86.161 -5.402 17.486 1.00 26.30 277 SER B C 1
ATOM 4575 O O . SER B 1 277 ? -86.949 -5.732 18.363 1.00 29.43 277 SER B O 1
ATOM 4578 N N . ARG B 1 278 ? -85.852 -6.185 16.452 1.00 32.53 278 ARG B N 1
ATOM 4579 C CA . ARG B 1 278 ? -86.389 -7.535 16.321 1.00 32.82 278 ARG B CA 1
ATOM 4580 C C . ARG B 1 278 ? -85.233 -8.458 15.931 1.00 29.52 278 ARG B C 1
ATOM 4581 O O . ARG B 1 278 ? -84.285 -8.029 15.280 1.00 28.10 278 ARG B O 1
ATOM 4589 N N . SER B 1 279 ? -85.319 -9.719 16.335 1.00 56.71 279 SER B N 1
ATOM 4590 C CA . SER B 1 279 ? -84.256 -10.684 16.097 1.00 54.02 279 SER B CA 1
ATOM 4591 C C . SER B 1 279 ? -84.528 -11.775 15.048 1.00 49.15 279 SER B C 1
ATOM 4592 O O . SER B 1 279 ? -85.667 -12.196 14.842 1.00 50.44 279 SER B O 1
ATOM 4595 N N . ALA B 1 280 ? -83.453 -12.238 14.409 1.00 26.57 280 ALA B N 1
ATOM 4596 C CA . ALA B 1 280 ? -83.518 -13.264 13.377 1.00 23.90 280 ALA B CA 1
ATOM 4597 C C . ALA B 1 280 ? -82.191 -14.001 13.309 1.00 24.05 280 ALA B C 1
ATOM 4598 O O . ALA B 1 280 ? -81.169 -13.532 13.823 1.00 22.04 280 ALA B O 1
ATOM 4600 N N . TRP B 1 281 ? -82.192 -15.164 12.677 1.00 32.91 281 TRP B N 1
ATOM 4601 C CA . TRP B 1 281 ? -80.948 -15.895 12.538 1.00 32.86 281 TRP B CA 1
ATOM 4602 C C . TRP B 1 281 ? -80.991 -16.807 11.326 1.00 32.90 281 TRP B C 1
ATOM 4603 O O . TRP B 1 281 ? -82.058 -17.259 10.921 1.00 31.29 281 TRP B O 1
ATOM 4614 N N . VAL B 1 282 ? -79.819 -17.058 10.749 1.00 31.63 282 VAL B N 1
ATOM 4615 C CA . VAL B 1 282 ? -79.672 -17.911 9.579 1.00 32.04 282 VAL B CA 1
ATOM 4616 C C . VAL B 1 282 ? -78.546 -18.886 9.886 1.00 31.68 282 VAL B C 1
ATOM 4617 O O . VAL B 1 282 ? -77.548 -18.496 10.494 1.00 32.06 282 VAL B O 1
ATOM 4621 N N . ASN B 1 283 ? -78.693 -20.144 9.470 1.00 27.96 283 ASN B N 1
ATOM 4622 C CA . ASN B 1 283 ? -77.674 -21.154 9.744 1.00 29.23 283 ASN B CA 1
ATOM 4623 C C . ASN B 1 283 ? -77.256 -21.984 8.525 1.00 28.21 283 ASN B C 1
ATO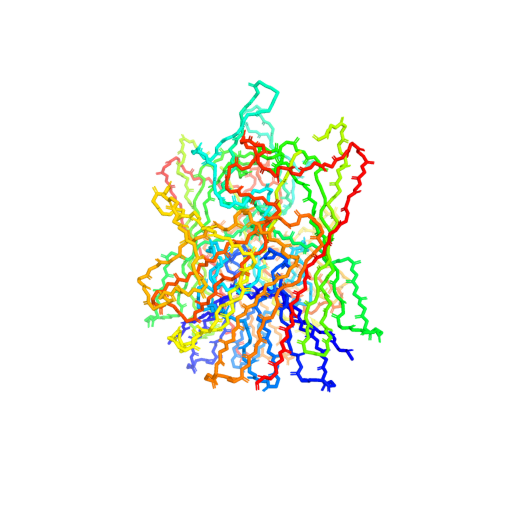M 4624 O O . ASN B 1 283 ? -78.077 -22.361 7.697 1.00 27.25 283 ASN B O 1
ATOM 4629 N N . PHE B 1 284 ? -75.969 -22.288 8.438 1.00 34.84 284 PHE B N 1
ATOM 4630 C CA . PHE B 1 284 ? -75.443 -23.073 7.324 1.00 37.53 284 PHE B CA 1
ATOM 4631 C C . PHE B 1 284 ? -74.731 -24.310 7.854 1.00 41.46 284 PHE B C 1
ATOM 4632 O O . PHE B 1 284 ? -73.751 -24.204 8.582 1.00 43.40 284 PHE B O 1
ATOM 4640 N N . GLN B 1 285 ? -75.224 -25.482 7.476 1.00 51.51 285 GLN B N 1
ATOM 4641 C CA . GLN B 1 285 ? -74.650 -26.739 7.931 1.00 55.32 285 GLN B CA 1
ATOM 4642 C C . GLN B 1 285 ? -73.915 -27.457 6.805 1.00 59.33 285 GLN B C 1
ATOM 4643 O O . GLN B 1 285 ? -74.371 -27.469 5.665 1.00 58.80 285 GLN B O 1
ATOM 4649 N N . VAL B 1 286 ? -72.774 -28.050 7.129 1.00 44.22 286 VAL B N 1
ATOM 4650 C CA . VAL B 1 286 ? -71.999 -28.797 6.149 1.00 50.84 286 VAL B CA 1
ATOM 4651 C C . VAL B 1 286 ? -71.810 -30.191 6.725 1.00 57.74 286 VAL B C 1
ATOM 4652 O O . VAL B 1 286 ? -71.358 -30.333 7.861 1.00 58.23 286 VAL B O 1
ATOM 4656 N N . SER B 1 287 ? -72.170 -31.216 5.951 1.00 43.25 287 SER B N 1
ATOM 4657 C CA . SER B 1 287 ? -72.040 -32.605 6.402 1.00 51.17 287 SER B CA 1
ATOM 4658 C C . SER B 1 287 ? -71.687 -33.557 5.253 1.00 59.06 287 SER B C 1
ATOM 4659 O O . SER B 1 287 ? -72.154 -33.387 4.124 1.00 60.01 287 SER B O 1
ATOM 4662 N N . THR B 1 288 ? -70.858 -34.555 5.558 1.00 91.68 288 THR B N 1
ATOM 4663 C CA . THR B 1 288 ? -70.386 -35.533 4.577 1.00 100.17 288 THR B CA 1
ATOM 4664 C C . THR B 1 288 ? -71.443 -36.157 3.673 1.00 104.50 288 THR B C 1
ATOM 4665 O O . THR B 1 288 ? -71.446 -35.911 2.473 1.00 107.82 288 THR B O 1
ATOM 4669 N N . GLU B 1 289 ? -72.328 -36.974 4.233 1.00 146.95 289 GLU B N 1
ATOM 4670 C CA . GLU B 1 289 ? -73.362 -37.610 3.422 1.00 151.50 289 GLU B CA 1
ATOM 4671 C C . GLU B 1 289 ? -72.702 -38.400 2.291 1.00 155.85 289 GLU B C 1
ATOM 4672 O O . GLU B 1 289 ? -72.447 -39.612 2.467 1.00 51.27 289 GLU B O 1
#

Sequence (574 aa):
YNISFTPDRPLTYHLEDDQSLARLSLVPGRGGLVTEWTVQGQPILYFDRERFQDPSLSVRGGIPILFPICGNLPQDQFNHAGKSYRLKQHGFARDLPWEVIGQQTQDNARLDLRLSHNDATLEAFPFAFELVFSYQLQGHSLRIEQRIANLGDQRPFSLGFHPYFFCREKLGITLAIPANDYLDQKTGDCHGYDGQLNLTSPELDLAFTQISQPRAHFIDPDRNLKIEVSFSELYQTLVLWTVAGKDYLCLEPWSGPRNALNSGEQLAWVEPYSSRSAWVNFQVSTEYNISFTPDRPLTYHLEDDQSLARLSLVPGRGGLVTEWTVQGQPILYFDRERFQDPSLSVRGGIPILFPICGNLPQDQFNHAGKSYRLKQHGFARDLPWEVIGQQTQDNARLDLRLSHNDATLEAFPFAFELVFSYQLQGHSLRIEQRIANLGDQRPFSLGFHPYFFCREKLGITLAIPANDYLDQKTGDCHGYDGQLNLTSPELDLAFTQISQPRAHFIDPDRNLKIEVSFSELYQTLVLWTVAGKDYLCLEPWSGPRNALNSGEQLAWVEPYSSRSAWVNFQVSTE

Foldseek 3Di:
DDDDDDADDADWDWFDDVVQQKIWIFHQQQLRWTAWIDGPRDTFKAFDVVQVRPLVDQTDITKAKAKQFAAAAVVQWDDDPNRIAHAGHRGCSSHGGWDFPDFDPDPFGKTKTKDFADPVRCRRPVFGWIKIWMWGDDNFKIKIKIKIATQAAFKWGKMKIWTWTFADPQQQKFWWFAAQKWAQVVVRDIDGDDRDDRLQPQWGWIKRQAGDFQKIKMADVVQQKIKMKGWDQLFRMWIWTHHHPRGTITTMTMSADHNCSHVVGSIDMAGHRGIDMMMMMMGMGRD/DDDDDQFDDADWDWWDDVVFQKIWIFGFQQLSWTAWMDTVNHTFKDFDVVQVSDSVGDGDITKHKQPQFAAAAPQQWDDDPNRIAGAGHSGCSNVGGWAWDDFDPDQFGKTKTKDWADPVSCRHVVFGWIKIWIWTDDRQKIKIKIKIFGQAQFKWGKMKIWTWTFADPQAPKFWWFQAQWKAQPVPRDIDGDPRDDRLLDAKGWIKGQAGDDQKIWMADCVQQKIKMKGKDQQFRMWIWIDGNPDGTIITMTMSADGNCSHVVGSIDMHHHRTIDIMMMMMGMGRD

B-factor: mean 45.64, std 19.2, range [12.42, 158.99]

Organism: Synechocystis sp. (strain ATCC 27184 / PCC 6803 / Kazusa) (NCBI:txid1111708)

Radius of gyration: 29.47 Å; Cα contacts (8 Å, |Δi|>4): 1596; chains: 2; bounding box: 76×77×45 Å

Nearest PDB structures (foldseek):
  3k25-assembly2_B  TM=9.981E-01  e=2.752E-55  Synechocystis sp. PCC 6803
  3dcd-assembly2_B  TM=7.870E-01  e=6.063E-18  Lactobacillus acidophilus
  3q1n-assembly1_A  TM=8.171E-01  e=3.769E-17  Lacticaseibacillus paracasei ATCC 334
  2ciq-assembly1_A  TM=8.255E-01  e=3.065E-16  Saccharomyces cerevisiae S288C
  5d9g-assembly2_B  TM=2.522E-01  e=2.402E+00  Homo sapiens

CATH classification: 2.70.98.10

Solvent-accessible surface area: 25244 Å² total